Protein AF-A0A3A1U431-F1 (afdb_monomer)

Structure (mmCIF, N/CA/C/O backbone):
data_AF-A0A3A1U431-F1
#
_entry.id   AF-A0A3A1U431-F1
#
loop_
_atom_site.group_PDB
_atom_site.id
_atom_site.type_symbol
_atom_site.label_atom_id
_atom_site.label_alt_id
_atom_site.label_comp_id
_atom_site.label_asym_id
_atom_site.label_entity_id
_atom_site.label_seq_id
_atom_site.pdbx_PDB_ins_code
_atom_site.Cartn_x
_atom_site.Cartn_y
_atom_site.Cartn_z
_atom_site.occupancy
_atom_site.B_iso_or_equiv
_atom_site.auth_seq_id
_atom_site.auth_comp_id
_atom_site.auth_asym_id
_atom_site.auth_atom_id
_atom_site.pdbx_PDB_model_num
ATOM 1 N N . MET A 1 1 ? 70.557 13.164 7.284 1.00 29.64 1 MET A N 1
ATOM 2 C CA . MET A 1 1 ? 71.432 12.174 6.616 1.00 29.64 1 MET A CA 1
ATOM 3 C C . MET A 1 1 ? 71.607 10.978 7.537 1.00 29.64 1 MET A C 1
ATOM 5 O O . MET A 1 1 ? 71.723 11.238 8.731 1.00 29.64 1 MET A O 1
ATOM 9 N N . PRO A 1 2 ? 71.668 9.732 7.027 1.00 33.53 2 PRO A N 1
ATOM 10 C CA . PRO A 1 2 ? 71.484 9.276 5.632 1.00 33.53 2 PRO A CA 1
ATOM 11 C C . PRO A 1 2 ? 70.080 8.631 5.420 1.00 33.53 2 PRO A C 1
ATOM 13 O O . PRO A 1 2 ? 69.446 8.293 6.410 1.00 33.53 2 PRO A O 1
ATOM 16 N N . VAL A 1 3 ? 69.406 8.542 4.256 1.00 23.66 3 VAL A N 1
ATOM 17 C CA . VAL A 1 3 ? 69.706 8.514 2.794 1.00 23.66 3 VAL A CA 1
ATOM 18 C C . VAL A 1 3 ? 69.944 7.093 2.218 1.00 23.66 3 VAL A C 1
ATOM 20 O O . VAL A 1 3 ? 71.036 6.572 2.388 1.00 23.66 3 VAL A O 1
ATOM 23 N N . PHE A 1 4 ? 68.909 6.596 1.492 1.00 25.56 4 PHE A N 1
ATOM 24 C CA . PHE A 1 4 ? 68.820 5.663 0.322 1.00 25.56 4 PHE A CA 1
ATOM 25 C C . PHE A 1 4 ? 69.300 4.188 0.473 1.00 25.56 4 PHE A C 1
ATOM 27 O O . PHE A 1 4 ? 70.109 3.900 1.337 1.00 25.56 4 PHE A O 1
ATOM 34 N N . GLU A 1 5 ? 68.765 3.165 -0.226 1.00 24.27 5 GLU A N 1
ATOM 35 C CA . GLU A 1 5 ? 68.561 3.011 -1.686 1.00 24.27 5 GLU A CA 1
ATOM 36 C C . GLU A 1 5 ? 67.411 2.067 -2.123 1.00 24.27 5 GLU A C 1
ATOM 38 O O . GLU A 1 5 ? 67.052 1.103 -1.449 1.00 24.27 5 GLU A O 1
ATOM 43 N N . HIS A 1 6 ? 66.891 2.341 -3.329 1.00 27.41 6 HIS A N 1
ATOM 44 C CA . HIS A 1 6 ? 66.041 1.475 -4.153 1.00 27.41 6 HIS A CA 1
ATOM 45 C C . HIS A 1 6 ? 66.881 0.464 -4.957 1.00 27.41 6 HIS A C 1
ATOM 47 O O . HIS A 1 6 ? 67.853 0.855 -5.597 1.00 27.41 6 HIS A O 1
ATOM 53 N N . GLY A 1 7 ? 66.434 -0.797 -5.027 1.00 25.92 7 GLY A N 1
ATOM 54 C CA . GLY A 1 7 ? 66.888 -1.791 -6.013 1.00 25.92 7 GLY A CA 1
ATOM 55 C C . GLY A 1 7 ? 65.819 -2.062 -7.093 1.00 25.92 7 GLY A C 1
ATOM 56 O O . GLY A 1 7 ? 64.627 -1.976 -6.782 1.00 25.92 7 GLY A O 1
ATOM 57 N N . PRO A 1 8 ? 66.198 -2.367 -8.351 1.00 27.39 8 PRO A N 1
ATOM 58 C CA . PRO A 1 8 ? 65.275 -2.519 -9.483 1.00 27.39 8 PRO A CA 1
ATOM 59 C C . PRO A 1 8 ? 64.658 -3.933 -9.564 1.00 27.39 8 PRO A C 1
ATOM 61 O O . PRO A 1 8 ? 65.253 -4.882 -9.050 1.00 27.39 8 PRO A O 1
ATOM 64 N N . PRO A 1 9 ? 63.505 -4.126 -10.242 1.00 29.97 9 PRO A N 1
ATOM 65 C CA . PRO A 1 9 ? 62.962 -5.457 -10.484 1.00 29.97 9 PRO A CA 1
ATOM 66 C C . PRO A 1 9 ? 63.670 -6.122 -11.672 1.00 29.97 9 PRO A C 1
ATOM 68 O O . PRO A 1 9 ? 63.750 -5.567 -12.769 1.00 29.97 9 PRO A O 1
ATOM 71 N N . THR A 1 10 ? 64.175 -7.331 -11.444 1.00 27.20 10 THR A N 1
ATOM 72 C CA . THR A 1 10 ? 64.734 -8.214 -12.467 1.00 27.20 10 THR A CA 1
ATOM 73 C C . THR A 1 10 ? 63.636 -8.815 -13.347 1.00 27.20 10 THR A C 1
ATOM 75 O O . THR A 1 10 ? 62.552 -9.184 -12.897 1.00 27.20 10 THR A O 1
ATOM 78 N N . SER A 1 11 ? 63.947 -8.900 -14.636 1.00 26.53 11 SER A N 1
ATOM 79 C CA . SER A 1 11 ? 63.140 -9.453 -15.721 1.00 26.53 11 SER A CA 1
ATOM 80 C C . SER A 1 11 ? 63.533 -10.897 -16.074 1.00 26.53 11 SER A C 1
ATOM 82 O O . SER A 1 11 ? 64.719 -11.220 -16.046 1.00 26.53 11 SER A O 1
ATOM 84 N N . HIS A 1 12 ? 62.535 -11.650 -16.572 1.00 24.58 12 HIS A N 1
ATOM 85 C CA . HIS A 1 12 ? 62.572 -12.889 -17.391 1.00 24.58 12 HIS A CA 1
ATOM 86 C C . HIS A 1 12 ? 62.709 -14.257 -16.685 1.00 24.58 12 HIS A C 1
ATOM 88 O O . HIS A 1 12 ? 63.263 -14.314 -15.593 1.00 24.58 12 HIS A O 1
ATOM 94 N N . PRO A 1 13 ? 62.343 -15.392 -17.341 1.00 30.94 13 PRO A N 1
ATOM 95 C CA . PRO A 1 13 ? 61.434 -15.629 -18.484 1.00 30.94 13 PRO A CA 1
ATOM 96 C C . PRO A 1 13 ? 60.398 -16.759 -18.226 1.00 30.94 13 PRO A C 1
ATOM 98 O O . PRO A 1 13 ? 60.440 -17.458 -17.219 1.00 30.94 13 PRO A O 1
ATOM 101 N N . GLY A 1 14 ? 59.447 -16.924 -19.154 1.00 26.75 14 GLY A N 1
ATOM 102 C CA . GLY A 1 14 ? 58.406 -17.955 -19.106 1.00 26.75 14 GLY A CA 1
ATOM 103 C C . GLY A 1 14 ? 58.818 -19.350 -19.593 1.00 26.75 14 GLY A C 1
ATOM 104 O O . GLY A 1 14 ? 59.955 -19.563 -19.999 1.00 26.75 14 GLY A O 1
ATOM 105 N N . LEU A 1 15 ? 57.827 -20.250 -19.530 1.00 25.08 15 LEU A N 1
ATOM 106 C CA . LEU A 1 15 ? 57.568 -21.531 -20.226 1.00 25.08 15 LEU A CA 1
ATOM 107 C C . LEU A 1 15 ? 56.659 -22.312 -19.251 1.00 25.08 15 LEU A C 1
ATOM 109 O O . LEU A 1 15 ? 57.042 -22.565 -18.119 1.00 25.08 15 LEU A O 1
ATOM 113 N N . GLY A 1 16 ? 55.375 -22.527 -19.521 1.00 28.48 16 GLY A N 1
ATOM 114 C CA . GLY A 1 16 ? 54.866 -23.334 -20.621 1.00 28.48 16 GLY A CA 1
ATOM 115 C C . GLY A 1 16 ? 54.449 -24.687 -20.046 1.00 28.48 16 GLY A C 1
ATOM 116 O O . GLY A 1 16 ? 55.295 -25.563 -19.925 1.00 28.48 16 GLY A O 1
ATOM 117 N N . GLN A 1 17 ? 53.177 -24.845 -19.670 1.00 25.27 17 GLN A N 1
ATOM 118 C CA . GLN A 1 17 ? 52.539 -26.158 -19.545 1.00 25.27 17 GLN A CA 1
ATOM 119 C C . GLN A 1 17 ? 51.068 -26.065 -19.952 1.00 25.27 17 GLN A C 1
ATOM 121 O O . GLN A 1 17 ? 50.280 -25.328 -19.358 1.00 25.27 17 GLN A O 1
ATOM 126 N N . ASP A 1 18 ? 50.754 -26.822 -20.998 1.00 25.27 18 ASP A N 1
ATOM 127 C CA . ASP A 1 18 ? 49.416 -27.194 -21.427 1.00 25.27 18 ASP A CA 1
ATOM 128 C C . ASP A 1 18 ? 48.675 -27.920 -20.299 1.00 25.27 18 ASP A C 1
ATOM 130 O O . ASP A 1 18 ? 49.195 -28.874 -19.721 1.00 25.27 18 ASP A O 1
ATOM 134 N N . PHE A 1 19 ? 47.422 -27.539 -20.049 1.00 21.92 19 PHE A N 1
ATOM 135 C CA . PHE A 1 19 ? 46.464 -28.413 -19.378 1.00 21.92 19 PHE A CA 1
ATOM 136 C C . PHE A 1 19 ? 45.319 -28.729 -20.336 1.00 21.92 19 PHE A C 1
ATOM 138 O O . PHE A 1 19 ? 44.479 -27.887 -20.648 1.00 21.92 19 PHE A O 1
ATOM 145 N N . SER A 1 20 ? 45.293 -29.980 -20.799 1.00 21.53 20 SER A N 1
ATOM 146 C CA . SER A 1 20 ? 44.127 -30.593 -21.423 1.00 21.53 20 SER A CA 1
ATOM 147 C C . SER A 1 20 ? 43.137 -31.016 -20.337 1.00 21.53 20 SER A C 1
ATOM 149 O O . SER A 1 20 ? 43.512 -31.775 -19.443 1.00 21.53 20 SER A O 1
ATOM 151 N N . ILE A 1 21 ? 41.869 -30.618 -20.443 1.00 22.11 21 ILE A N 1
ATOM 152 C CA . ILE A 1 21 ? 40.778 -31.264 -19.703 1.00 22.11 21 ILE A CA 1
ATOM 153 C C . ILE A 1 21 ? 39.964 -32.087 -20.704 1.00 22.11 21 ILE A C 1
ATOM 155 O O . ILE A 1 21 ? 39.275 -31.547 -21.570 1.00 22.11 21 ILE A O 1
ATOM 159 N N . GLN A 1 22 ? 40.089 -33.412 -20.598 1.00 20.52 22 GLN A N 1
ATOM 160 C CA . GLN A 1 22 ? 39.237 -34.382 -21.281 1.00 20.52 22 GLN A CA 1
ATOM 161 C C . GLN A 1 22 ? 37.832 -34.366 -20.662 1.00 20.52 22 GLN A C 1
ATOM 163 O O . GLN A 1 22 ? 37.679 -34.584 -19.463 1.00 20.52 22 GLN A O 1
ATOM 168 N N . TRP A 1 23 ? 36.803 -34.182 -21.489 1.00 21.02 23 TRP A N 1
ATOM 169 C CA . TRP A 1 23 ? 35.416 -34.474 -21.125 1.00 21.02 23 TRP A CA 1
ATOM 170 C C . TRP A 1 23 ? 35.070 -35.905 -21.546 1.00 21.02 23 TRP A C 1
ATOM 172 O O . TRP A 1 23 ? 34.957 -36.195 -22.737 1.00 21.02 23 TRP A O 1
ATOM 182 N N . ASN A 1 24 ? 34.869 -36.795 -20.572 1.00 23.48 24 ASN A N 1
ATOM 183 C CA . ASN A 1 24 ? 34.249 -38.097 -20.806 1.00 23.48 24 ASN A CA 1
ATOM 184 C C . ASN A 1 24 ? 32.727 -37.930 -20.814 1.00 23.48 24 ASN A C 1
ATOM 186 O O . ASN A 1 24 ? 32.083 -37.897 -19.769 1.00 23.48 24 ASN A O 1
ATOM 190 N N . GLY A 1 25 ? 32.149 -37.830 -22.009 1.00 21.94 25 GLY A N 1
ATOM 191 C CA . GLY A 1 25 ? 30.725 -38.062 -22.210 1.00 21.94 25 GLY A CA 1
ATOM 192 C C . GLY A 1 25 ? 30.446 -39.559 -22.315 1.00 21.94 25 GLY A C 1
ATOM 193 O O . GLY A 1 25 ? 31.017 -40.222 -23.178 1.00 21.94 25 GLY A O 1
ATOM 194 N N . VAL A 1 26 ? 29.534 -40.085 -21.493 1.00 25.44 26 VAL A N 1
ATOM 195 C CA . VAL A 1 26 ? 28.809 -41.324 -21.806 1.00 25.44 26 VAL A CA 1
ATOM 196 C C . VAL A 1 26 ? 27.347 -41.173 -21.406 1.00 25.44 26 VAL A C 1
ATOM 198 O O . VAL A 1 26 ? 26.991 -41.135 -20.234 1.00 25.44 26 VAL A O 1
ATOM 201 N N . SER A 1 27 ? 26.506 -41.131 -22.432 1.00 27.36 27 SER A N 1
ATOM 202 C CA . SER A 1 27 ? 25.079 -41.407 -22.405 1.00 27.36 27 SER A CA 1
ATOM 203 C C . SER A 1 27 ? 24.823 -42.918 -22.517 1.00 27.36 27 SER A C 1
ATOM 205 O O . SER A 1 27 ? 25.427 -43.602 -23.343 1.00 27.36 27 SER A O 1
ATOM 207 N N . LYS A 1 28 ? 23.876 -43.437 -21.730 1.00 24.47 28 LYS A N 1
ATOM 208 C CA . LYS A 1 28 ? 23.066 -44.640 -22.014 1.00 24.47 28 LYS A CA 1
ATOM 209 C C . LYS A 1 28 ? 21.673 -44.331 -21.441 1.00 24.47 28 LYS A C 1
ATOM 211 O O . LYS A 1 28 ? 21.590 -43.930 -20.293 1.00 24.47 28 LYS A O 1
ATOM 216 N N . CYS A 1 29 ? 20.592 -44.331 -22.221 1.00 23.52 29 CYS A N 1
ATOM 217 C CA . CYS A 1 29 ? 20.011 -45.525 -22.833 1.00 23.52 29 CYS A CA 1
ATOM 218 C C . CYS A 1 29 ? 19.616 -45.372 -24.319 1.00 23.52 29 CYS A C 1
ATOM 220 O O . CYS A 1 29 ? 18.844 -44.498 -24.690 1.00 23.52 29 CYS A O 1
ATOM 222 N N . GLY A 1 30 ? 20.146 -46.299 -25.128 1.00 22.73 30 GLY A N 1
ATOM 223 C CA . GLY A 1 30 ? 19.485 -47.071 -26.194 1.00 22.73 30 GLY A CA 1
ATOM 224 C C . GLY A 1 30 ? 18.518 -46.407 -27.182 1.00 22.73 30 GLY A C 1
ATOM 225 O O . GLY A 1 30 ? 17.328 -46.316 -26.915 1.00 22.73 30 GLY A O 1
ATOM 226 N N . GLY A 1 31 ? 19.005 -46.152 -28.401 1.00 23.25 31 GLY A N 1
ATOM 227 C CA . GLY A 1 31 ? 18.187 -45.952 -29.603 1.00 23.25 31 GLY A CA 1
ATOM 228 C C . GLY A 1 31 ? 19.050 -45.591 -30.816 1.00 23.25 31 GLY A C 1
ATOM 229 O O . GLY A 1 31 ? 19.412 -44.434 -31.000 1.00 23.25 31 GLY A O 1
ATOM 230 N N . ASN A 1 32 ? 19.437 -46.582 -31.626 1.00 29.03 32 ASN A N 1
ATOM 231 C CA . ASN A 1 32 ? 20.303 -46.398 -32.797 1.00 29.03 32 ASN A CA 1
ATOM 232 C C . ASN A 1 32 ? 19.595 -45.622 -33.925 1.00 29.03 32 ASN A C 1
ATOM 234 O O . ASN A 1 32 ? 18.777 -46.184 -34.647 1.00 29.03 32 ASN A O 1
ATOM 238 N N . GLY A 1 33 ? 20.004 -44.370 -34.143 1.00 22.58 33 GLY A N 1
ATOM 239 C CA . GLY A 1 33 ? 19.733 -43.599 -35.358 1.00 22.58 33 GLY A CA 1
ATOM 240 C C . GLY A 1 33 ? 20.854 -42.586 -35.602 1.00 22.58 33 GLY A C 1
ATOM 241 O O . GLY A 1 33 ? 20.986 -41.611 -34.871 1.00 22.58 33 GLY A O 1
ATOM 242 N N . ARG A 1 34 ? 21.715 -42.824 -36.602 1.00 24.41 34 ARG A N 1
ATOM 243 C CA . ARG A 1 34 ? 22.808 -41.904 -36.971 1.00 24.41 34 ARG A CA 1
ATOM 244 C C . ARG A 1 34 ? 22.244 -40.655 -37.657 1.00 24.41 34 ARG A C 1
ATOM 246 O O . ARG A 1 34 ? 21.783 -40.753 -38.789 1.00 24.41 34 ARG A O 1
ATOM 253 N N . VAL A 1 35 ? 22.414 -39.485 -37.043 1.00 22.27 35 VAL A N 1
ATOM 254 C CA . VAL A 1 35 ? 22.328 -38.179 -37.720 1.00 22.27 35 VAL A CA 1
ATOM 255 C C . VAL A 1 35 ? 23.710 -37.523 -37.665 1.00 22.27 35 VAL A C 1
ATOM 257 O O . VAL A 1 35 ? 24.232 -37.236 -36.591 1.00 22.27 35 VAL A O 1
ATOM 260 N N . ARG A 1 36 ? 24.344 -37.322 -38.829 1.00 24.08 36 ARG A N 1
ATOM 261 C CA . ARG A 1 36 ? 25.552 -36.487 -38.959 1.00 24.08 36 ARG A CA 1
ATOM 262 C C . ARG A 1 36 ? 25.118 -35.021 -38.971 1.00 24.08 36 ARG A C 1
ATOM 264 O O . ARG A 1 36 ? 24.542 -34.581 -39.960 1.00 24.08 36 ARG A O 1
ATOM 271 N N . LEU A 1 37 ? 25.444 -34.270 -37.923 1.00 23.16 37 LEU A N 1
ATOM 272 C CA . LEU A 1 37 ? 25.351 -32.808 -37.923 1.00 23.16 37 LEU A CA 1
ATOM 273 C C . LEU A 1 37 ? 26.680 -32.211 -38.406 1.00 23.16 37 LEU A C 1
ATOM 275 O O . LEU A 1 37 ? 27.755 -32.608 -37.951 1.00 23.16 37 LEU A O 1
ATOM 279 N N . LYS A 1 38 ? 26.606 -31.296 -39.380 1.00 23.58 38 LYS A N 1
ATOM 280 C CA . LYS A 1 38 ? 27.756 -30.526 -39.868 1.00 23.58 38 LYS A CA 1
ATOM 281 C C . LYS A 1 38 ? 28.167 -29.497 -38.815 1.00 23.58 38 LYS A C 1
ATOM 283 O O . LYS A 1 38 ? 27.332 -28.876 -38.172 1.00 23.58 38 LYS A O 1
ATOM 288 N N . ARG A 1 39 ? 29.479 -29.336 -38.673 1.00 25.20 39 ARG A N 1
ATOM 289 C CA . ARG A 1 39 ? 30.161 -28.410 -37.768 1.00 25.20 39 ARG A CA 1
ATOM 290 C C . ARG A 1 39 ? 30.119 -26.992 -38.349 1.00 25.20 39 ARG A C 1
ATOM 292 O O . ARG A 1 39 ? 31.107 -26.538 -38.910 1.00 25.20 39 ARG A O 1
ATOM 299 N N . THR A 1 40 ? 28.982 -26.326 -38.243 1.00 33.12 40 THR A N 1
ATOM 300 C CA . THR A 1 40 ? 28.825 -24.886 -38.493 1.00 33.12 40 THR A CA 1
ATOM 301 C C . THR A 1 40 ? 27.652 -24.413 -37.642 1.00 33.12 40 THR A C 1
ATOM 303 O O . THR A 1 40 ? 26.663 -25.131 -37.566 1.00 33.12 40 THR A O 1
ATOM 306 N N . ASP A 1 41 ? 27.814 -23.256 -36.996 1.00 28.28 41 ASP A N 1
ATOM 307 C CA . ASP A 1 41 ? 26.782 -22.442 -36.316 1.00 28.28 41 ASP A CA 1
ATOM 308 C C . ASP A 1 41 ? 26.850 -22.299 -34.789 1.00 28.28 41 ASP A C 1
ATOM 310 O O . ASP A 1 41 ? 25.918 -21.778 -34.193 1.00 28.28 41 ASP A O 1
ATOM 314 N N . LEU A 1 42 ? 27.979 -22.604 -34.142 1.00 28.42 42 LEU A N 1
ATOM 315 C CA . LEU A 1 42 ? 28.287 -22.049 -32.814 1.00 28.42 42 LEU A CA 1
ATOM 316 C C . LEU A 1 42 ? 29.787 -21.736 -32.705 1.00 28.42 42 LEU A C 1
ATOM 318 O O . LEU A 1 42 ? 30.619 -22.569 -33.061 1.00 28.42 42 LEU A O 1
ATOM 322 N N . LEU A 1 43 ? 30.086 -20.539 -32.183 1.00 32.06 43 LEU A N 1
ATOM 323 C CA . LEU A 1 43 ? 31.390 -19.870 -31.999 1.00 32.06 43 LEU A CA 1
ATOM 324 C C . LEU A 1 43 ? 31.942 -19.094 -33.209 1.00 32.06 43 LEU A C 1
ATOM 326 O O . LEU A 1 43 ? 32.781 -19.572 -33.971 1.00 32.06 43 LEU A O 1
ATOM 330 N N . ARG A 1 44 ? 31.578 -17.807 -33.275 1.00 29.75 44 ARG A N 1
ATOM 331 C CA . ARG A 1 44 ? 32.466 -16.736 -33.756 1.00 29.75 44 ARG A CA 1
ATOM 332 C C . ARG A 1 44 ? 32.410 -15.549 -32.794 1.00 29.75 44 ARG A C 1
ATOM 334 O O . ARG A 1 44 ? 31.745 -14.557 -33.050 1.00 29.75 44 ARG A O 1
ATOM 341 N N . ILE A 1 45 ? 33.149 -15.651 -31.694 1.00 24.09 45 ILE A N 1
ATOM 342 C CA . ILE A 1 45 ? 33.740 -14.472 -31.058 1.00 24.09 45 ILE A CA 1
ATOM 343 C C . ILE A 1 45 ? 35.187 -14.454 -31.566 1.00 24.09 45 ILE A C 1
ATOM 345 O O . ILE A 1 45 ? 35.988 -15.264 -31.100 1.00 24.09 45 ILE A O 1
ATOM 349 N N . PRO A 1 46 ? 35.555 -13.627 -32.561 1.00 26.95 46 PRO A N 1
ATOM 350 C CA . PRO A 1 46 ? 36.963 -13.335 -32.781 1.00 26.95 46 PRO A CA 1
ATOM 351 C C . PRO A 1 46 ? 37.467 -12.611 -31.533 1.00 26.95 46 PRO A C 1
ATOM 353 O O . PRO A 1 46 ? 36.769 -11.738 -31.014 1.00 26.95 46 PRO A O 1
ATOM 356 N N . ALA A 1 47 ? 38.662 -12.954 -31.054 1.00 26.59 47 ALA A N 1
ATOM 357 C CA . ALA A 1 47 ? 39.350 -12.159 -30.046 1.00 26.59 47 ALA A CA 1
ATOM 358 C C . ALA A 1 47 ? 39.432 -10.704 -30.544 1.00 26.59 47 ALA A C 1
ATOM 360 O O . ALA A 1 47 ? 40.165 -10.401 -31.484 1.00 26.59 47 ALA A O 1
ATOM 361 N N . ALA A 1 48 ? 38.609 -9.825 -29.974 1.00 29.31 48 ALA A N 1
ATOM 362 C CA . ALA A 1 48 ? 38.660 -8.399 -30.240 1.00 29.31 48 ALA A CA 1
ATOM 363 C C . ALA A 1 48 ? 39.788 -7.792 -29.401 1.00 29.31 48 ALA A C 1
ATOM 365 O O . ALA A 1 48 ? 39.954 -8.152 -28.233 1.00 29.31 48 ALA A O 1
ATOM 366 N N . SER A 1 49 ? 40.546 -6.864 -29.990 1.00 29.84 49 SER A N 1
ATOM 367 C CA . SER A 1 49 ? 41.456 -5.987 -29.249 1.00 29.84 49 SER A CA 1
ATOM 368 C C . SER A 1 49 ? 40.729 -5.346 -28.059 1.00 29.84 49 SER A C 1
ATOM 370 O O . SER A 1 49 ? 39.535 -5.054 -28.180 1.00 29.84 49 SER A O 1
ATOM 372 N N . PRO A 1 50 ? 41.406 -5.112 -26.922 1.00 35.72 50 PRO A N 1
ATOM 373 C CA . PRO A 1 50 ? 40.768 -4.505 -25.762 1.00 35.72 50 PRO A CA 1
ATOM 374 C C . PRO A 1 50 ? 40.314 -3.085 -26.124 1.00 35.72 50 PRO A C 1
ATOM 376 O O . PRO A 1 50 ? 41.142 -2.193 -26.293 1.00 35.72 50 PRO A O 1
ATOM 379 N N . ALA A 1 51 ? 39.002 -2.888 -26.281 1.00 45.22 51 ALA A N 1
ATOM 380 C CA . ALA A 1 51 ? 38.411 -1.557 -26.345 1.00 45.22 51 ALA A CA 1
ATOM 381 C C . ALA A 1 51 ? 38.645 -0.859 -24.999 1.00 45.22 51 ALA A C 1
ATOM 383 O O . ALA A 1 51 ? 38.591 -1.496 -23.942 1.00 45.22 51 ALA A O 1
ATOM 384 N N . SER A 1 52 ? 38.953 0.434 -25.037 1.00 55.94 52 SER A N 1
ATOM 385 C CA . SER A 1 52 ? 39.262 1.190 -23.825 1.00 55.94 52 SER A CA 1
ATOM 386 C C . SER A 1 52 ? 37.972 1.644 -23.130 1.00 55.94 52 SER A C 1
ATOM 388 O O . SER A 1 52 ? 37.053 2.130 -23.778 1.00 55.94 52 SER A O 1
ATOM 390 N N . VAL A 1 53 ? 37.880 1.464 -21.808 1.00 52.12 53 VAL A N 1
ATOM 391 C CA . VAL A 1 53 ? 36.688 1.811 -21.009 1.00 52.12 53 VAL A CA 1
ATOM 392 C C . VAL A 1 53 ? 37.021 2.988 -20.089 1.00 52.12 53 VAL A C 1
ATOM 394 O O . VAL A 1 53 ? 38.116 3.036 -19.521 1.00 52.12 53 VAL A O 1
ATOM 397 N N . ARG A 1 54 ? 36.097 3.944 -19.935 1.00 55.12 54 ARG A N 1
ATOM 398 C CA . ARG A 1 54 ? 36.212 5.076 -18.997 1.00 55.12 54 ARG A CA 1
ATOM 399 C C . ARG A 1 54 ? 35.175 4.973 -17.879 1.00 55.12 54 ARG A C 1
ATOM 401 O O . ARG A 1 54 ? 34.090 4.447 -18.091 1.00 55.12 54 ARG A O 1
ATOM 408 N N . HIS A 1 55 ? 35.530 5.495 -16.705 1.00 57.84 55 HIS A N 1
ATOM 409 C CA . HIS A 1 55 ? 34.643 5.625 -15.547 1.00 57.84 55 HIS A CA 1
ATOM 410 C C . HIS A 1 55 ? 33.933 6.983 -15.593 1.00 57.84 55 HIS A C 1
ATOM 412 O O . HIS A 1 55 ? 34.597 8.001 -15.811 1.00 57.84 55 HIS A O 1
ATOM 418 N N . GLU A 1 56 ? 32.628 7.023 -15.328 1.00 48.88 56 GLU A N 1
ATOM 419 C CA . GLU A 1 56 ? 31.886 8.284 -15.204 1.00 48.88 56 GLU A CA 1
ATOM 420 C C . GLU A 1 56 ? 31.843 8.767 -13.746 1.00 48.88 56 GLU A C 1
ATOM 422 O O . GLU A 1 56 ? 31.630 7.997 -12.806 1.00 48.88 56 GLU A O 1
ATOM 427 N N . SER A 1 57 ? 32.130 10.049 -13.512 1.00 39.97 57 SER A N 1
ATOM 428 C CA . SER A 1 57 ? 32.093 10.641 -12.172 1.00 39.97 57 SER A CA 1
ATOM 429 C C . SER A 1 57 ? 30.642 10.899 -11.755 1.00 39.97 57 SER A C 1
ATOM 431 O O . SER A 1 57 ? 30.028 11.846 -12.232 1.00 39.97 57 SER A O 1
ATOM 433 N N . GLY A 1 58 ? 30.127 10.055 -10.857 1.00 40.47 58 GLY A N 1
ATOM 434 C CA . GLY A 1 58 ? 28.760 10.113 -10.316 1.00 40.47 58 GLY A CA 1
ATOM 435 C C . GLY A 1 58 ? 28.392 8.896 -9.453 1.00 40.47 58 GLY A C 1
ATOM 436 O O . GLY A 1 58 ? 27.551 8.990 -8.564 1.00 40.47 58 GLY A O 1
ATOM 437 N N . ALA A 1 59 ? 29.082 7.764 -9.631 1.00 35.44 59 ALA A N 1
ATOM 438 C CA . ALA A 1 59 ? 28.897 6.578 -8.799 1.00 35.44 59 ALA A CA 1
ATOM 439 C C . ALA A 1 59 ? 29.537 6.739 -7.404 1.00 35.44 59 ALA A C 1
ATOM 441 O O . ALA A 1 59 ? 30.704 7.124 -7.281 1.00 35.44 59 ALA A O 1
ATOM 442 N N . SER A 1 60 ? 28.795 6.402 -6.340 1.00 28.00 60 SER A N 1
ATOM 443 C CA . SER A 1 60 ? 29.316 6.404 -4.966 1.00 28.00 60 SER A CA 1
ATOM 444 C C . SER A 1 60 ? 30.556 5.509 -4.868 1.00 28.00 60 SER A C 1
ATOM 446 O O . SER A 1 60 ? 30.499 4.316 -5.182 1.00 28.00 60 SER A O 1
ATOM 448 N N . SER A 1 61 ? 31.672 6.072 -4.417 1.00 25.03 61 SER A N 1
ATOM 449 C CA . SER A 1 61 ? 32.952 5.383 -4.325 1.00 25.03 61 SER A CA 1
ATOM 450 C C . SER A 1 61 ? 32.911 4.234 -3.308 1.00 25.03 61 SER A C 1
ATOM 452 O O . SER A 1 61 ? 32.745 4.426 -2.105 1.00 25.03 61 SER A O 1
ATOM 454 N N . LYS A 1 62 ? 33.139 3.005 -3.778 1.00 25.69 62 LYS A N 1
ATOM 455 C CA . LYS A 1 62 ? 33.698 1.929 -2.950 1.00 25.69 62 LYS A CA 1
ATOM 456 C C . LYS A 1 62 ? 35.023 1.499 -3.561 1.00 25.69 62 LYS A C 1
ATOM 458 O O . LYS A 1 62 ? 35.062 0.994 -4.677 1.00 25.69 62 LYS A O 1
ATOM 463 N N . GLN A 1 63 ? 36.110 1.731 -2.829 1.00 24.30 63 GLN A N 1
ATOM 464 C CA . GLN A 1 63 ? 37.452 1.258 -3.167 1.00 24.30 63 GLN A CA 1
ATOM 465 C C . GLN A 1 63 ? 37.476 -0.276 -3.230 1.00 24.30 63 GLN A C 1
ATOM 467 O O . GLN A 1 63 ? 37.154 -0.939 -2.248 1.00 24.30 63 GLN A O 1
ATOM 472 N N . TRP A 1 64 ? 37.925 -0.831 -4.357 1.00 25.09 64 TRP A N 1
ATOM 473 C CA . TRP A 1 64 ? 38.310 -2.238 -4.482 1.00 25.09 64 TRP A CA 1
ATOM 474 C C . TRP A 1 64 ? 39.792 -2.321 -4.865 1.00 25.09 64 TRP A C 1
ATOM 476 O O . TRP A 1 64 ? 40.260 -1.608 -5.753 1.00 25.09 64 TRP A O 1
ATOM 486 N N . SER A 1 65 ? 40.553 -3.164 -4.165 1.00 24.61 65 SER A N 1
ATOM 487 C CA . SER A 1 65 ? 41.991 -3.346 -4.381 1.00 24.61 65 SER A CA 1
ATOM 488 C C . SER A 1 65 ? 42.279 -4.202 -5.627 1.00 24.61 65 SER A C 1
ATOM 490 O O . SER A 1 65 ? 41.521 -5.103 -5.991 1.00 24.61 65 SER A O 1
ATOM 492 N N . ARG A 1 66 ? 43.410 -3.921 -6.293 1.00 27.91 66 ARG A N 1
ATOM 493 C CA . ARG A 1 66 ? 43.821 -4.422 -7.626 1.00 27.91 66 ARG A CA 1
ATOM 494 C C . ARG A 1 66 ? 43.963 -5.954 -7.781 1.00 27.91 66 ARG A C 1
ATOM 496 O O . ARG A 1 66 ? 44.270 -6.411 -8.876 1.00 27.91 66 ARG A O 1
ATOM 503 N N . GLY A 1 67 ? 43.728 -6.755 -6.739 1.00 26.17 67 GLY A N 1
ATOM 504 C CA . GLY A 1 67 ? 43.862 -8.221 -6.769 1.00 26.17 67 GLY A CA 1
ATOM 505 C C . GLY A 1 67 ? 42.628 -9.002 -7.251 1.00 26.17 67 GLY A C 1
ATOM 506 O O . GLY A 1 67 ? 42.752 -10.184 -7.550 1.00 26.17 67 GLY A O 1
ATOM 507 N N . SER A 1 68 ? 41.450 -8.373 -7.354 1.00 30.02 68 SER A N 1
ATOM 508 C CA . SER A 1 68 ? 40.174 -9.073 -7.630 1.00 30.02 68 SER A CA 1
ATOM 509 C C . SER A 1 68 ? 39.826 -9.218 -9.126 1.00 30.02 68 SER A C 1
ATOM 511 O O . SER A 1 68 ? 38.977 -10.021 -9.511 1.00 30.02 68 SER A O 1
ATOM 513 N N . LEU A 1 69 ? 40.497 -8.471 -10.013 1.00 28.83 69 LEU A N 1
ATOM 514 C CA . LEU A 1 69 ? 40.069 -8.344 -11.415 1.00 28.83 69 LEU A CA 1
ATOM 515 C C . LEU A 1 69 ? 40.286 -9.602 -12.275 1.00 28.83 69 LEU A C 1
ATOM 517 O O . LEU A 1 69 ? 39.667 -9.728 -13.327 1.00 28.83 69 LEU A O 1
ATOM 521 N N . ARG A 1 70 ? 41.158 -10.530 -11.858 1.00 25.25 70 ARG A N 1
ATOM 522 C CA . ARG A 1 70 ? 41.502 -11.713 -12.667 1.00 25.25 70 ARG A CA 1
ATOM 523 C C . ARG A 1 70 ? 40.638 -12.942 -12.379 1.00 25.25 70 ARG A C 1
ATOM 525 O O . ARG A 1 70 ? 40.516 -13.781 -13.256 1.00 25.25 70 ARG A O 1
ATOM 532 N N . SER A 1 71 ? 40.011 -13.042 -11.203 1.00 28.28 71 SER A N 1
ATOM 533 C CA . SER A 1 71 ? 39.185 -14.206 -10.837 1.00 28.28 71 SER A CA 1
ATOM 534 C C . SER A 1 71 ? 37.699 -14.050 -11.183 1.00 28.28 71 SER A C 1
ATOM 536 O O . SER A 1 71 ? 36.989 -15.046 -11.277 1.00 28.28 71 SER A O 1
ATOM 538 N N . HIS A 1 72 ? 37.217 -12.822 -11.408 1.00 29.34 72 HIS A N 1
ATOM 539 C CA . HIS A 1 72 ? 35.798 -12.551 -11.678 1.00 29.34 72 HIS A CA 1
ATOM 540 C C . HIS A 1 72 ? 35.380 -12.670 -13.152 1.00 29.34 72 HIS A C 1
ATOM 542 O O . HIS A 1 72 ? 34.188 -12.798 -13.431 1.00 29.34 72 HIS A O 1
ATOM 548 N N . LEU A 1 73 ? 36.331 -12.641 -14.092 1.00 28.58 73 LEU A N 1
ATOM 549 C CA . LEU A 1 73 ? 36.040 -12.759 -15.526 1.00 28.58 73 LEU A CA 1
ATOM 550 C C . LEU A 1 73 ? 35.912 -14.222 -15.989 1.00 28.58 73 LEU A C 1
ATOM 552 O O . LEU A 1 73 ? 35.092 -14.496 -16.860 1.00 28.58 73 LEU A O 1
ATOM 556 N N . ASP A 1 74 ? 36.608 -15.169 -15.349 1.00 28.89 74 ASP A N 1
ATOM 557 C CA . ASP A 1 74 ? 36.540 -16.595 -15.719 1.00 28.89 74 ASP A CA 1
ATOM 558 C C . ASP A 1 74 ? 35.274 -17.313 -15.210 1.00 28.89 74 ASP A C 1
ATOM 560 O O . ASP A 1 74 ? 34.875 -18.331 -15.770 1.00 28.89 74 ASP A O 1
ATOM 564 N N . GLN A 1 75 ? 34.582 -16.786 -14.190 1.00 30.42 75 GLN A N 1
ATOM 565 C CA . GLN A 1 75 ? 33.380 -17.430 -13.628 1.00 30.42 75 GLN A CA 1
ATOM 566 C C . GLN A 1 75 ? 32.050 -16.975 -14.256 1.00 30.42 75 GLN A C 1
ATOM 568 O O . GLN A 1 75 ? 31.010 -17.570 -13.982 1.00 30.42 75 GLN A O 1
ATOM 573 N N . ARG A 1 76 ? 32.045 -15.955 -15.127 1.00 29.89 76 ARG A N 1
ATOM 574 C CA . ARG A 1 76 ? 30.813 -15.394 -15.729 1.00 29.89 76 ARG A CA 1
ATOM 575 C C . ARG A 1 76 ? 30.511 -15.871 -17.158 1.00 29.89 76 ARG A C 1
ATOM 577 O O . ARG A 1 76 ? 29.659 -15.296 -17.824 1.00 29.89 76 ARG A O 1
ATOM 584 N N . GLY A 1 77 ? 31.158 -16.942 -17.620 1.00 28.44 77 GLY A N 1
ATOM 585 C CA . GLY A 1 77 ? 30.916 -17.550 -18.940 1.00 28.44 77 GLY A CA 1
ATOM 586 C C . GLY A 1 77 ? 29.936 -18.733 -18.961 1.00 28.44 77 GLY A C 1
ATOM 587 O O . GLY A 1 77 ? 29.811 -19.397 -19.985 1.00 28.44 77 GLY A O 1
ATOM 588 N N . GLY A 1 78 ? 29.272 -19.043 -17.844 1.00 29.08 78 GLY A N 1
ATOM 589 C CA . GLY A 1 78 ? 28.627 -20.341 -17.629 1.00 29.08 78 GLY A CA 1
ATOM 590 C C . GLY A 1 78 ? 27.101 -20.366 -17.540 1.00 29.08 78 GLY A C 1
ATOM 591 O O . GLY A 1 78 ? 26.605 -21.222 -16.827 1.00 29.08 78 GLY A O 1
ATOM 592 N N . VAL A 1 79 ? 26.334 -19.480 -18.189 1.00 28.80 79 VAL A N 1
ATOM 593 C CA . VAL A 1 79 ? 24.856 -19.622 -18.245 1.00 28.80 79 VAL A CA 1
ATOM 594 C C . VAL A 1 79 ? 24.284 -19.095 -19.568 1.00 28.80 79 VAL A C 1
ATOM 596 O O . VAL A 1 79 ? 23.589 -18.091 -19.592 1.00 28.80 79 VAL A O 1
ATOM 599 N N . VAL A 1 80 ? 24.544 -19.775 -20.689 1.00 27.98 80 VAL A N 1
ATOM 600 C CA . VAL A 1 80 ? 23.669 -19.703 -21.879 1.00 27.98 80 VAL A CA 1
ATOM 601 C C . VAL A 1 80 ? 23.682 -21.063 -22.577 1.00 27.98 80 VAL A C 1
ATOM 603 O O . VAL A 1 80 ? 24.562 -21.360 -23.376 1.00 27.98 80 VAL A O 1
ATOM 606 N N . SER A 1 81 ? 22.712 -21.920 -22.259 1.00 25.86 81 SER A N 1
ATOM 6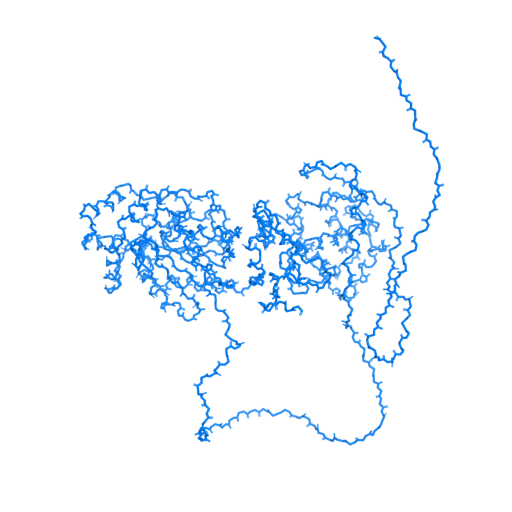07 C CA . SER A 1 81 ? 22.396 -23.109 -23.061 1.00 25.86 81 SER A CA 1
ATOM 608 C C . SER A 1 81 ? 21.055 -23.698 -22.621 1.00 25.86 81 SER A C 1
ATOM 610 O O . SER A 1 81 ? 21.011 -24.589 -21.772 1.00 25.86 81 SER A O 1
ATOM 612 N N . ARG A 1 82 ? 19.962 -23.201 -23.213 1.00 29.94 82 ARG A N 1
ATOM 613 C CA . ARG A 1 82 ? 18.759 -23.979 -23.569 1.00 29.94 82 ARG A CA 1
ATOM 614 C C . ARG A 1 82 ? 17.756 -23.075 -24.290 1.00 29.94 82 ARG A C 1
ATOM 616 O O . ARG A 1 82 ? 16.840 -22.541 -23.683 1.00 29.94 82 ARG A O 1
ATOM 623 N N . LEU A 1 83 ? 17.947 -22.910 -25.597 1.00 26.95 83 LEU A N 1
ATOM 624 C CA . LEU A 1 83 ? 16.936 -22.404 -26.529 1.00 26.95 83 LEU A CA 1
ATOM 625 C C . LEU A 1 83 ? 17.303 -22.897 -27.931 1.00 26.95 83 LEU A C 1
ATOM 627 O O . LEU A 1 83 ? 17.997 -22.235 -28.691 1.00 26.95 83 LEU A O 1
ATOM 631 N N . ALA A 1 84 ? 16.867 -24.110 -28.240 1.00 25.02 84 ALA A N 1
ATOM 632 C CA . ALA A 1 84 ? 16.777 -24.609 -29.600 1.00 25.02 84 ALA A CA 1
ATOM 633 C C . ALA A 1 84 ? 15.641 -25.628 -29.617 1.00 25.02 84 ALA A C 1
ATOM 635 O O . ALA A 1 84 ? 15.835 -26.753 -29.174 1.00 25.02 84 ALA A O 1
ATOM 636 N N . ASP A 1 85 ? 14.444 -25.206 -30.025 1.00 25.88 85 ASP A N 1
ATOM 637 C CA . ASP A 1 85 ? 13.792 -25.826 -31.178 1.00 25.88 85 ASP A CA 1
ATOM 638 C C . ASP A 1 85 ? 12.547 -25.036 -31.622 1.00 25.88 85 ASP A C 1
ATOM 640 O O . ASP A 1 85 ? 11.872 -24.401 -30.809 1.00 25.88 85 ASP A O 1
ATOM 644 N N . ARG A 1 86 ? 12.214 -25.196 -32.908 1.00 26.83 86 ARG A N 1
ATOM 645 C CA . ARG A 1 86 ? 10.984 -24.815 -33.632 1.00 26.83 86 ARG A CA 1
ATOM 646 C C . ARG A 1 86 ? 10.997 -23.506 -34.431 1.00 26.83 86 ARG A C 1
ATOM 648 O O . ARG A 1 86 ? 10.311 -22.538 -34.107 1.00 26.83 86 ARG A O 1
ATOM 655 N N . ARG A 1 87 ? 11.595 -23.583 -35.627 1.00 26.14 87 ARG A N 1
ATOM 656 C CA . ARG A 1 87 ? 10.904 -23.170 -36.866 1.00 26.14 87 ARG A CA 1
ATOM 657 C C . ARG A 1 87 ? 10.830 -24.361 -37.824 1.00 26.14 87 ARG A C 1
ATOM 659 O O . ARG A 1 87 ? 11.815 -25.061 -38.025 1.00 26.14 87 ARG A O 1
ATOM 666 N N . GLY A 1 88 ? 9.620 -24.619 -38.316 1.00 28.80 88 GLY A N 1
ATOM 667 C CA . GLY A 1 88 ? 9.261 -25.796 -39.102 1.00 28.80 88 GLY A CA 1
ATOM 668 C C . GLY A 1 88 ? 9.731 -25.769 -40.552 1.00 28.80 88 GLY A C 1
ATOM 669 O O . GLY A 1 88 ? 10.181 -24.748 -41.063 1.00 28.80 88 GLY A O 1
ATOM 670 N N . LEU A 1 89 ? 9.562 -26.913 -41.211 1.00 24.50 89 LEU A N 1
ATOM 671 C CA . LEU A 1 89 ? 9.670 -27.061 -42.656 1.00 24.50 89 LEU A CA 1
ATOM 672 C C . LEU A 1 89 ? 8.648 -28.097 -43.130 1.00 24.50 89 LEU A C 1
ATOM 674 O O . LEU A 1 89 ? 8.681 -29.263 -42.739 1.00 24.50 89 LEU A O 1
ATOM 678 N N . GLU A 1 90 ? 7.732 -27.631 -43.974 1.00 28.31 90 GLU A N 1
ATOM 679 C CA . GLU A 1 90 ? 6.925 -28.454 -44.862 1.00 28.31 90 GLU A CA 1
ATOM 680 C C . GLU A 1 90 ? 7.835 -29.243 -45.817 1.00 28.31 90 GLU A C 1
ATOM 682 O O . GLU A 1 90 ? 8.712 -28.670 -46.461 1.00 28.31 90 GLU A O 1
ATOM 687 N N . ALA A 1 91 ? 7.576 -30.540 -45.991 1.00 23.16 91 ALA A N 1
ATOM 688 C CA . ALA A 1 91 ? 7.972 -31.265 -47.194 1.00 23.16 91 ALA A CA 1
ATOM 689 C C . ALA A 1 91 ? 6.988 -32.407 -47.469 1.00 23.16 91 ALA A C 1
ATOM 691 O O . ALA A 1 91 ? 6.848 -33.355 -46.699 1.00 23.16 91 ALA A O 1
ATOM 692 N N . ARG A 1 92 ? 6.295 -32.285 -48.604 1.00 23.27 92 ARG A N 1
ATOM 693 C CA . ARG A 1 92 ? 5.438 -33.307 -49.209 1.00 23.27 92 ARG A CA 1
ATOM 694 C C . ARG A 1 92 ? 6.278 -34.518 -49.616 1.00 23.27 92 ARG A C 1
ATOM 696 O O . ARG A 1 92 ? 7.313 -34.349 -50.253 1.00 23.27 92 ARG A O 1
ATOM 703 N N . CYS A 1 93 ? 5.751 -35.720 -49.405 1.00 20.36 93 CYS A N 1
ATOM 704 C CA . CYS A 1 93 ? 6.047 -36.860 -50.268 1.00 20.36 93 CYS A CA 1
ATOM 705 C C . CYS A 1 93 ? 4.802 -37.747 -50.386 1.00 20.36 93 CYS A C 1
ATOM 707 O O . CYS A 1 93 ? 4.212 -38.150 -49.387 1.00 20.36 93 CYS A O 1
ATOM 709 N N . ALA A 1 94 ? 4.375 -37.984 -51.625 1.00 21.17 94 ALA A N 1
ATOM 710 C CA . ALA A 1 94 ? 3.200 -38.762 -51.994 1.00 21.17 94 ALA A CA 1
ATOM 711 C C . ALA A 1 94 ? 3.594 -40.151 -52.530 1.00 21.17 94 ALA A C 1
ATOM 713 O O . ALA A 1 94 ? 4.633 -40.274 -53.182 1.00 21.17 94 ALA A O 1
ATOM 714 N N . ARG A 1 95 ? 2.645 -41.099 -52.379 1.00 21.64 95 ARG A N 1
ATOM 715 C CA . ARG A 1 95 ? 2.527 -42.495 -52.894 1.00 21.64 95 ARG A CA 1
ATOM 716 C C . ARG A 1 95 ? 2.987 -43.584 -51.902 1.00 21.64 95 ARG A C 1
ATOM 718 O O . ARG A 1 95 ? 4.098 -43.503 -51.410 1.00 21.64 95 ARG A O 1
ATOM 725 N N . THR A 1 96 ? 2.221 -44.634 -51.559 1.00 22.11 96 THR A N 1
ATOM 726 C CA . THR A 1 96 ? 0.924 -45.173 -52.047 1.00 22.11 96 THR A CA 1
ATOM 727 C C . THR A 1 96 ? 0.376 -46.246 -51.078 1.00 22.11 96 THR A C 1
ATOM 729 O O . THR A 1 96 ? 1.163 -47.024 -50.554 1.00 22.11 96 THR A O 1
ATOM 732 N N . SER A 1 97 ? -0.966 -46.361 -51.005 1.00 22.02 97 SER A N 1
ATOM 733 C CA . SER A 1 97 ? -1.811 -47.500 -50.537 1.00 22.02 97 SER A CA 1
ATOM 734 C C . SER A 1 97 ? -1.813 -47.822 -49.023 1.00 22.02 97 SER A C 1
ATOM 736 O O . SER A 1 97 ? -0.762 -47.821 -48.410 1.00 22.02 97 SER A O 1
ATOM 738 N N . ALA A 1 98 ? -2.920 -48.110 -48.325 1.00 24.25 98 ALA A N 1
ATOM 739 C CA . ALA A 1 98 ? -4.300 -48.413 -48.702 1.00 24.25 98 ALA A CA 1
ATOM 740 C C . ALA A 1 98 ? -5.285 -48.091 -47.546 1.00 24.25 98 ALA A C 1
ATOM 742 O O . ALA A 1 98 ? -4.926 -48.157 -46.377 1.00 24.25 98 ALA A O 1
ATOM 743 N N . SER A 1 99 ? -6.538 -47.817 -47.935 1.00 25.05 99 SER A N 1
ATOM 744 C CA . SER A 1 99 ? -7.811 -47.997 -47.202 1.00 25.05 99 SER A CA 1
ATOM 745 C C . SER A 1 99 ? -8.046 -47.315 -45.843 1.00 25.05 99 SER A C 1
ATOM 747 O O . SER A 1 99 ? -7.507 -47.722 -44.823 1.00 25.05 99 SER A O 1
ATOM 749 N N . GLY A 1 100 ? -9.027 -46.403 -45.815 1.00 25.45 100 GLY A N 1
ATOM 750 C CA . GLY A 1 100 ? -9.740 -46.019 -44.590 1.00 25.45 100 GLY A CA 1
ATOM 751 C C . GLY A 1 100 ? -10.448 -44.672 -44.708 1.00 25.45 100 GLY A C 1
ATOM 752 O O . GLY A 1 100 ? -9.892 -43.648 -44.339 1.00 25.45 100 GLY A O 1
ATOM 753 N N . ARG A 1 101 ? -11.650 -44.661 -45.291 1.00 25.59 101 ARG A N 1
ATOM 754 C CA . ARG A 1 101 ? -12.488 -43.471 -45.524 1.00 25.59 101 ARG A CA 1
ATOM 755 C C . ARG A 1 101 ? -12.999 -42.872 -44.205 1.00 25.59 101 ARG A C 1
ATOM 757 O O . ARG A 1 101 ? -13.448 -43.622 -43.349 1.00 25.59 101 ARG A O 1
ATOM 764 N N . GLY A 1 102 ? -13.074 -41.543 -44.122 1.00 25.72 102 GLY A N 1
ATOM 765 C CA . GLY A 1 102 ? -13.883 -40.853 -43.111 1.00 25.72 102 GLY A CA 1
ATOM 766 C C . GLY A 1 102 ? -13.705 -39.336 -43.126 1.00 25.72 102 GLY A C 1
ATOM 767 O O . GLY A 1 102 ? -12.802 -38.819 -42.484 1.00 25.72 102 GLY A O 1
ATOM 768 N N . ARG A 1 103 ? -14.554 -38.634 -43.889 1.00 24.05 103 ARG A N 1
ATOM 769 C CA . ARG A 1 103 ? -14.714 -37.168 -43.876 1.00 24.05 103 ARG A CA 1
ATOM 770 C C . ARG A 1 103 ? -15.150 -36.688 -42.485 1.00 24.05 103 ARG A C 1
ATOM 772 O O . ARG A 1 103 ? -16.026 -37.305 -41.889 1.00 24.05 103 ARG A O 1
ATOM 779 N N . ILE A 1 104 ? -14.616 -35.548 -42.052 1.00 24.23 104 ILE A N 1
ATOM 780 C CA . ILE A 1 104 ? -15.147 -34.744 -40.947 1.00 24.23 104 ILE A CA 1
ATOM 781 C C . ILE A 1 104 ? -15.906 -33.570 -41.578 1.00 24.23 104 ILE A C 1
ATOM 783 O O . ILE A 1 104 ? -15.302 -32.771 -42.292 1.00 24.23 104 ILE A O 1
ATOM 787 N N . GLU A 1 105 ? -17.212 -33.482 -41.326 1.00 25.03 105 GLU A N 1
ATOM 788 C CA . GLU A 1 105 ? -18.002 -32.251 -41.465 1.00 25.03 105 GLU A CA 1
ATOM 789 C C . GLU A 1 105 ? -18.587 -31.874 -40.089 1.00 25.03 105 GLU A C 1
ATOM 791 O O . GLU A 1 105 ? -18.864 -32.773 -39.289 1.00 25.03 105 GLU A O 1
ATOM 796 N N . PRO A 1 106 ? -18.741 -30.572 -39.779 1.00 23.80 106 PRO A N 1
ATOM 797 C CA . PRO A 1 106 ? -19.142 -30.101 -38.459 1.00 23.80 106 PRO A CA 1
ATOM 798 C C . PRO A 1 106 ? -20.669 -30.004 -38.346 1.00 23.80 106 PRO A C 1
ATOM 800 O O . PRO A 1 106 ? -21.320 -29.381 -39.183 1.00 23.80 106 PRO A O 1
ATOM 803 N N . LEU A 1 107 ? -21.243 -30.582 -37.288 1.00 24.75 107 LEU A N 1
ATOM 804 C CA . LEU A 1 107 ? -22.656 -30.405 -36.949 1.00 24.75 107 LEU A CA 1
ATOM 805 C C . LEU A 1 107 ? -22.823 -29.316 -35.889 1.00 24.75 107 LEU A C 1
ATOM 807 O O . LEU A 1 107 ? -22.295 -29.396 -34.781 1.00 24.75 107 LEU A O 1
ATOM 811 N N . THR A 1 108 ? -23.584 -28.299 -36.272 1.00 24.81 108 THR A N 1
ATOM 812 C CA . THR A 1 108 ? -24.195 -27.284 -35.420 1.00 24.81 108 THR A CA 1
ATOM 813 C C . THR A 1 108 ? -25.538 -27.769 -34.853 1.00 24.81 108 THR A C 1
ATOM 815 O O . THR A 1 108 ? -26.173 -28.664 -35.403 1.00 24.81 108 THR A O 1
ATOM 818 N N . ALA A 1 109 ? -25.980 -27.053 -33.810 1.00 25.03 109 ALA A N 1
ATOM 819 C CA . ALA A 1 109 ? -27.353 -26.881 -33.313 1.00 25.03 109 ALA A CA 1
ATOM 820 C C . ALA A 1 109 ? -27.921 -27.867 -32.261 1.00 25.03 109 ALA A C 1
ATOM 822 O O . ALA A 1 109 ? -28.238 -29.015 -32.530 1.00 25.03 109 ALA A O 1
ATOM 823 N N . SER A 1 110 ? -28.154 -27.297 -31.070 1.00 26.42 110 SER A N 1
ATOM 824 C CA . SER A 1 110 ? -29.472 -27.144 -30.425 1.00 26.42 110 SER A CA 1
ATOM 825 C C . SER A 1 110 ? -30.412 -28.359 -30.303 1.00 26.42 110 SER A C 1
ATOM 827 O O . SER A 1 110 ? -31.039 -28.776 -31.272 1.00 26.42 110 SER A O 1
ATOM 829 N N . GLY A 1 111 ? -30.681 -28.744 -29.046 1.00 23.02 111 GLY A N 1
ATOM 830 C CA . GLY A 1 111 ? -32.055 -28.948 -28.563 1.00 23.02 111 GLY A CA 1
ATOM 831 C C . GLY A 1 111 ? -32.525 -30.382 -28.278 1.00 23.02 111 GLY A C 1
ATOM 832 O O . GLY A 1 111 ? -32.889 -31.100 -29.198 1.00 23.02 111 GLY A O 1
ATOM 833 N N . CYS A 1 112 ? -32.649 -30.733 -26.989 1.00 22.86 112 CYS A N 1
ATOM 834 C CA . CYS A 1 112 ? -33.756 -31.482 -26.337 1.00 22.86 112 CYS A CA 1
ATOM 835 C C . CYS A 1 112 ? -33.411 -31.615 -24.836 1.00 22.86 112 CYS A C 1
ATOM 837 O O . CYS A 1 112 ? -32.294 -31.988 -24.507 1.00 22.86 112 CYS A O 1
ATOM 839 N N . ARG A 1 113 ? -34.176 -31.057 -23.886 1.00 27.17 113 ARG A N 1
ATOM 840 C CA . ARG A 1 113 ? -35.490 -31.442 -23.316 1.00 27.17 113 ARG A CA 1
ATOM 841 C C . ARG A 1 113 ? -35.491 -32.736 -22.470 1.00 27.17 113 ARG A C 1
ATOM 843 O O . ARG A 1 113 ? -35.379 -33.829 -23.000 1.00 27.17 113 ARG A O 1
ATOM 850 N N . SER A 1 114 ? -35.749 -32.497 -21.175 1.00 28.38 114 SER A N 1
ATOM 851 C CA . SER A 1 114 ? -36.266 -33.338 -20.076 1.00 28.38 114 SER A CA 1
ATOM 852 C C . SER A 1 114 ? -35.415 -34.460 -19.472 1.00 28.38 114 SER A C 1
ATOM 854 O O . SER A 1 114 ? -34.923 -35.351 -20.152 1.00 28.38 114 SER A O 1
ATOM 856 N N . ALA A 1 115 ? -35.359 -34.405 -18.138 1.00 31.02 115 ALA A N 1
ATOM 857 C CA . ALA A 1 115 ? -34.817 -35.383 -17.211 1.00 31.02 115 ALA A CA 1
ATOM 858 C C . ALA A 1 115 ? -35.790 -36.548 -16.971 1.00 31.02 115 ALA A C 1
ATOM 860 O O . ALA A 1 115 ? -36.965 -36.305 -16.701 1.00 31.02 115 ALA A O 1
ATOM 861 N N . ALA A 1 116 ? -35.271 -37.777 -16.982 1.00 27.42 116 ALA A N 1
ATOM 862 C CA . ALA A 1 116 ? -35.763 -38.899 -16.184 1.00 27.42 116 ALA A CA 1
ATOM 863 C C . ALA A 1 116 ? -34.714 -40.034 -16.155 1.00 27.42 116 ALA A C 1
ATOM 865 O O . ALA A 1 116 ? -34.226 -40.455 -17.197 1.00 27.42 116 ALA A O 1
ATOM 866 N N . GLU A 1 117 ? -34.433 -40.507 -14.935 1.00 26.81 117 GLU A N 1
ATOM 867 C CA . GLU A 1 117 ? -34.010 -41.873 -14.568 1.00 26.81 117 GLU A CA 1
ATOM 868 C C . GLU A 1 117 ? -32.549 -42.319 -14.782 1.00 26.81 117 GLU A C 1
ATOM 870 O O . GLU A 1 117 ? -32.199 -42.955 -15.767 1.00 26.81 117 GLU A O 1
ATOM 875 N N . CYS A 1 118 ? -31.734 -42.110 -13.738 1.00 25.17 118 CYS A N 1
ATOM 876 C CA . CYS A 1 118 ? -30.675 -43.032 -13.296 1.00 25.17 118 CYS A CA 1
ATOM 877 C C . CYS A 1 118 ? -30.411 -42.806 -11.787 1.00 25.17 118 CYS A C 1
ATOM 879 O O . CYS A 1 118 ? -29.926 -41.733 -11.421 1.00 25.17 118 CYS A O 1
ATOM 881 N N . PRO A 1 119 ? -30.725 -43.755 -10.883 1.00 27.80 119 PRO A N 1
ATOM 882 C CA . PRO A 1 119 ? -30.438 -43.612 -9.459 1.00 27.80 119 PRO A CA 1
ATOM 883 C C . PRO A 1 119 ? -29.008 -44.084 -9.152 1.00 27.80 119 PRO A C 1
ATOM 885 O O . PRO A 1 119 ? -28.674 -45.243 -9.383 1.00 27.80 119 PRO A O 1
ATOM 888 N N . GLY A 1 120 ? -28.176 -43.195 -8.599 1.00 32.62 120 GLY A N 1
ATOM 889 C CA . GLY A 1 120 ? -26.887 -43.571 -8.004 1.00 32.62 120 GLY A CA 1
ATOM 890 C C . GLY A 1 120 ? -25.681 -42.739 -8.440 1.00 32.62 120 GLY A C 1
ATOM 891 O O . GLY A 1 120 ? -24.718 -43.290 -8.960 1.00 32.62 120 GLY A O 1
ATOM 892 N N . ALA A 1 121 ? -25.694 -41.429 -8.188 1.00 26.27 121 ALA A N 1
ATOM 893 C CA . ALA A 1 121 ? -24.472 -40.629 -8.098 1.00 26.27 121 ALA A CA 1
ATOM 894 C C . ALA A 1 121 ? -24.698 -39.497 -7.080 1.00 26.27 121 ALA A C 1
ATOM 896 O O . ALA A 1 121 ? -25.765 -38.877 -7.113 1.00 26.27 121 ALA A O 1
ATOM 897 N N . PRO A 1 122 ? -23.761 -39.231 -6.153 1.00 28.61 122 PRO A N 1
ATOM 898 C CA . PRO A 1 122 ? -23.917 -38.140 -5.203 1.00 28.61 122 PRO A CA 1
ATOM 899 C C . PRO A 1 122 ? -23.889 -36.804 -5.954 1.00 28.61 122 PRO A C 1
ATOM 901 O O . PRO A 1 122 ? -22.946 -36.496 -6.681 1.00 28.61 122 PRO A O 1
ATOM 904 N N . ALA A 1 123 ? -24.944 -36.012 -5.777 1.00 32.00 123 ALA A N 1
ATOM 905 C CA . ALA A 1 123 ? -24.967 -34.612 -6.165 1.00 32.00 123 ALA A CA 1
ATOM 906 C C . ALA A 1 123 ? -24.036 -33.839 -5.218 1.00 32.00 123 ALA A C 1
ATOM 908 O O . ALA A 1 123 ? -24.362 -33.655 -4.049 1.00 32.00 123 ALA A O 1
ATOM 909 N N . GLY A 1 124 ? -22.859 -33.442 -5.704 1.00 31.66 124 GLY A N 1
ATOM 910 C CA . GLY A 1 124 ? -21.897 -32.687 -4.898 1.00 31.66 124 GLY A CA 1
ATOM 911 C C . GLY A 1 124 ? -20.451 -32.854 -5.348 1.00 31.66 124 GLY A C 1
ATOM 912 O O . GLY A 1 124 ? -19.605 -33.231 -4.551 1.00 31.66 124 GLY A O 1
ATOM 913 N N . ALA A 1 125 ? -20.169 -32.614 -6.625 1.00 30.48 125 ALA A N 1
ATOM 914 C CA . ALA A 1 125 ? -18.807 -32.407 -7.111 1.00 30.48 125 ALA A CA 1
ATOM 915 C C . ALA A 1 125 ? -18.873 -31.540 -8.372 1.00 30.48 125 ALA A C 1
ATOM 917 O O . ALA A 1 125 ? -18.609 -31.995 -9.484 1.00 30.48 125 ALA A O 1
ATOM 918 N N . LEU A 1 126 ? -19.309 -30.289 -8.205 1.00 31.47 126 LEU A N 1
ATOM 919 C CA . LEU A 1 126 ? -18.862 -29.258 -9.130 1.00 31.47 126 LEU A CA 1
ATOM 920 C C . LEU A 1 126 ? -17.364 -29.096 -8.880 1.00 31.47 126 LEU A C 1
ATOM 922 O O . LEU A 1 126 ? -16.929 -28.894 -7.752 1.00 31.47 126 LEU A O 1
ATOM 926 N N . ASP A 1 127 ? -16.618 -29.302 -9.950 1.00 30.11 127 ASP A N 1
ATOM 927 C CA . ASP A 1 127 ? -15.173 -29.235 -10.073 1.00 30.11 127 ASP A CA 1
ATOM 928 C C . ASP A 1 127 ? -14.519 -28.131 -9.209 1.00 30.11 127 ASP A C 1
ATOM 930 O O . ASP A 1 127 ? -14.559 -26.950 -9.547 1.00 30.11 127 ASP A O 1
ATOM 934 N N . GLU A 1 128 ? -13.859 -28.520 -8.111 1.00 31.20 128 GLU A N 1
ATOM 935 C CA . GLU A 1 128 ? -12.973 -27.650 -7.315 1.00 31.20 128 GLU A CA 1
ATOM 936 C C . GLU A 1 128 ? -11.769 -27.126 -8.127 1.00 31.20 128 GLU A C 1
ATOM 938 O O . GLU A 1 128 ? -11.024 -26.273 -7.646 1.00 31.20 128 GLU A O 1
ATOM 943 N N . ARG A 1 129 ? -11.545 -27.596 -9.365 1.00 32.62 129 ARG A N 1
ATOM 944 C CA . ARG A 1 129 ? -10.344 -27.269 -10.152 1.00 32.62 129 ARG A CA 1
ATOM 945 C C . ARG A 1 129 ? -10.406 -25.969 -10.945 1.00 32.62 129 ARG A C 1
ATOM 947 O O . ARG A 1 129 ? -9.441 -25.678 -11.649 1.00 32.62 129 ARG A O 1
ATOM 954 N N . THR A 1 130 ? -11.458 -25.158 -10.810 1.00 34.25 130 THR A N 1
ATOM 955 C CA . THR A 1 130 ? -11.473 -23.826 -11.443 1.00 34.25 130 THR A CA 1
ATOM 956 C C . THR A 1 130 ? -12.299 -22.776 -10.691 1.00 34.25 130 THR A C 1
ATOM 958 O O . THR A 1 130 ? -13.004 -21.980 -11.308 1.00 34.25 130 THR A O 1
ATOM 961 N N . ARG A 1 131 ? -12.223 -22.714 -9.352 1.00 37.09 131 ARG A N 1
ATOM 962 C CA . ARG A 1 131 ? -12.620 -21.471 -8.669 1.00 37.09 131 ARG A CA 1
ATOM 963 C C . ARG A 1 131 ? -11.518 -20.451 -8.946 1.00 37.09 131 ARG A C 1
ATOM 965 O O . ARG A 1 131 ? -10.400 -20.625 -8.473 1.00 37.09 131 ARG A O 1
ATOM 972 N N . VAL A 1 132 ? -11.812 -19.433 -9.756 1.00 47.84 132 VAL A N 1
ATOM 973 C CA . VAL A 1 132 ? -10.939 -18.256 -9.860 1.00 47.84 132 VAL A CA 1
ATOM 974 C C . VAL A 1 132 ? -10.772 -17.736 -8.432 1.00 47.84 132 VAL A C 1
ATOM 976 O O . VAL A 1 132 ? -11.772 -17.466 -7.762 1.00 47.84 132 VAL A O 1
ATOM 979 N N . ALA A 1 133 ? -9.538 -17.730 -7.924 1.00 63.84 133 ALA A N 1
ATOM 980 C CA . ALA A 1 133 ? -9.254 -17.211 -6.594 1.00 63.84 133 ALA A CA 1
ATOM 981 C C . ALA A 1 133 ? -9.699 -15.743 -6.569 1.00 63.84 133 ALA A C 1
ATOM 983 O O . ALA A 1 133 ? -9.281 -14.965 -7.422 1.00 63.84 133 ALA A O 1
ATOM 984 N N . ARG A 1 134 ? -10.613 -15.399 -5.656 1.00 79.38 134 ARG A N 1
ATOM 985 C CA . ARG A 1 134 ? -11.087 -14.020 -5.490 1.00 79.38 134 ARG A CA 1
ATOM 986 C C . ARG A 1 134 ? -10.097 -13.278 -4.592 1.00 79.38 134 ARG A C 1
ATOM 988 O O . ARG A 1 134 ? -9.658 -13.890 -3.615 1.00 79.38 134 ARG A O 1
ATOM 995 N N . PRO A 1 135 ? -9.794 -11.997 -4.853 1.00 85.69 135 PRO A N 1
ATOM 996 C CA . PRO A 1 135 ? -9.007 -11.196 -3.928 1.00 85.69 135 PRO A CA 1
ATOM 997 C C . PRO A 1 135 ? -9.656 -11.162 -2.539 1.00 85.69 135 PRO A C 1
ATOM 999 O O . PRO A 1 135 ? -10.882 -11.038 -2.417 1.00 85.69 135 PRO A O 1
ATOM 1002 N N . THR A 1 136 ? -8.836 -11.263 -1.492 1.00 92.81 136 THR A N 1
ATOM 1003 C CA . THR A 1 136 ? -9.303 -11.147 -0.106 1.00 92.81 136 THR A CA 1
ATOM 1004 C C . THR A 1 136 ? -9.330 -9.680 0.320 1.00 92.81 136 THR A C 1
ATOM 1006 O O . THR A 1 136 ? -8.315 -8.995 0.254 1.00 92.81 136 THR A O 1
ATOM 1009 N N . LEU A 1 137 ? -10.470 -9.183 0.791 1.00 96.25 137 LEU A N 1
ATOM 1010 C CA . LEU A 1 137 ? -10.617 -7.825 1.314 1.00 96.25 137 LEU A CA 1
ATOM 1011 C C . LEU A 1 137 ? -10.644 -7.850 2.842 1.00 96.25 137 LEU A C 1
ATOM 1013 O O . LEU A 1 137 ? -11.579 -8.386 3.430 1.00 96.25 137 LEU A O 1
ATOM 1017 N N . PHE A 1 138 ? -9.666 -7.219 3.485 1.00 98.44 138 PHE A N 1
ATOM 1018 C CA . PHE A 1 138 ? -9.661 -7.030 4.935 1.00 98.44 138 PHE A CA 1
ATOM 1019 C C . PHE A 1 138 ? -10.309 -5.694 5.309 1.00 98.44 138 PHE A C 1
ATOM 1021 O O . PHE A 1 138 ? -9.956 -4.666 4.736 1.00 98.44 138 PHE A O 1
ATOM 1028 N N . LEU A 1 139 ? -11.234 -5.692 6.271 1.00 98.75 139 LEU A N 1
ATOM 1029 C CA . LEU A 1 139 ? -11.955 -4.491 6.711 1.00 98.75 139 LEU A CA 1
ATOM 1030 C C . LEU A 1 139 ? -11.654 -4.176 8.180 1.00 98.75 139 LEU A C 1
ATOM 1032 O O . LEU A 1 139 ? -11.836 -5.038 9.044 1.00 98.75 139 LEU A O 1
ATOM 1036 N N . LEU A 1 140 ? -11.206 -2.948 8.458 1.00 98.88 140 LEU A N 1
ATOM 1037 C CA . LEU A 1 140 ? -10.850 -2.463 9.797 1.00 98.88 140 LEU A CA 1
ATOM 1038 C C . LEU A 1 140 ? -11.801 -1.339 10.234 1.00 98.88 140 LEU A C 1
ATOM 1040 O O . LEU A 1 140 ? -11.929 -0.332 9.542 1.00 98.88 140 LEU A O 1
ATOM 1044 N N . HIS A 1 141 ? -12.477 -1.503 11.370 1.00 98.69 141 HIS A N 1
ATOM 1045 C CA . HIS A 1 141 ? -13.485 -0.557 11.873 1.00 98.69 141 HIS A CA 1
ATOM 1046 C C . HIS A 1 141 ? -12.885 0.655 12.625 1.00 98.69 141 HIS A C 1
ATOM 1048 O O . HIS A 1 141 ? -11.712 0.648 13.009 1.00 98.69 141 HIS A O 1
ATOM 1054 N N . ALA A 1 142 ? -13.711 1.678 12.879 1.00 98.06 142 ALA A N 1
ATOM 1055 C CA . ALA A 1 142 ? -13.362 2.854 13.686 1.00 98.06 142 ALA A CA 1
ATOM 1056 C C . ALA A 1 142 ? -13.392 2.614 15.203 1.00 98.06 142 ALA A C 1
ATOM 1058 O O . ALA A 1 142 ? -13.893 1.599 15.691 1.00 98.06 142 ALA A O 1
ATOM 1059 N N . LEU A 1 143 ? -12.888 3.593 15.961 1.00 97.69 143 LEU A N 1
ATOM 1060 C CA . LEU A 1 143 ? -13.007 3.647 17.418 1.00 97.69 143 LEU A CA 1
ATOM 1061 C C . LEU A 1 143 ? -14.463 3.427 17.855 1.00 97.69 143 LEU A C 1
ATOM 1063 O O . LEU A 1 143 ? -15.376 4.083 17.366 1.00 97.69 143 LEU A O 1
ATOM 1067 N N . GLY A 1 144 ? -14.680 2.513 18.799 1.00 96.94 144 GLY A N 1
ATOM 1068 C CA . GLY A 1 144 ? -16.010 2.281 19.362 1.00 96.94 144 GLY A CA 1
ATOM 1069 C C . GLY A 1 144 ? -16.942 1.416 18.521 1.00 96.94 144 GLY A C 1
ATOM 1070 O O . GLY A 1 144 ? -18.010 1.055 19.003 1.00 96.94 144 GLY A O 1
ATOM 1071 N N . LEU A 1 145 ? -16.557 1.069 17.295 1.00 98.12 145 LEU A N 1
ATOM 1072 C CA . LEU A 1 145 ? -17.316 0.170 16.430 1.00 98.12 145 LEU A CA 1
ATOM 1073 C C . LEU A 1 145 ? -16.743 -1.258 16.480 1.00 98.12 145 LEU A C 1
ATOM 1075 O O . LEU A 1 145 ? -15.897 -1.576 17.313 1.00 98.12 145 LEU A O 1
ATOM 1079 N N . SER A 1 146 ? -17.242 -2.133 15.613 1.00 98.50 146 SER A N 1
ATOM 1080 C CA . SER A 1 146 ? -16.785 -3.516 15.437 1.00 98.50 146 SER A CA 1
ATOM 1081 C C . SER A 1 146 ? -16.810 -3.890 13.960 1.00 98.50 146 SER A C 1
ATOM 1083 O O . SER A 1 146 ? -17.267 -3.108 13.128 1.00 98.50 146 SER A O 1
ATOM 1085 N N . ALA A 1 147 ? -16.378 -5.102 13.622 1.00 98.25 147 ALA A N 1
ATOM 1086 C CA . ALA A 1 147 ? -16.471 -5.682 12.287 1.00 98.25 147 ALA A CA 1
ATOM 1087 C C . ALA A 1 147 ? -17.863 -5.500 11.654 1.00 98.25 147 ALA A C 1
ATOM 1089 O O . ALA A 1 147 ? -17.959 -5.262 10.452 1.00 98.25 147 ALA A O 1
ATOM 1090 N N . ARG A 1 148 ? -18.930 -5.522 12.465 1.00 97.69 148 ARG A N 1
ATOM 1091 C CA . ARG A 1 148 ? -20.320 -5.369 12.008 1.00 97.69 148 ARG A CA 1
ATOM 1092 C C . ARG A 1 148 ? -20.670 -3.982 11.484 1.00 97.69 148 ARG A C 1
ATOM 1094 O O . ARG A 1 148 ? -21.691 -3.827 10.821 1.00 97.69 148 ARG A O 1
ATOM 1101 N N . SER A 1 149 ? -19.843 -2.963 11.734 1.00 98.12 149 SER A N 1
ATOM 1102 C CA . SER A 1 149 ? -20.032 -1.664 11.078 1.00 98.12 149 SER A CA 1
ATOM 1103 C C . SER A 1 149 ? -19.992 -1.811 9.558 1.00 98.12 149 SER A C 1
ATOM 1105 O O . SER A 1 149 ? -20.665 -1.076 8.847 1.00 98.12 149 SER A O 1
ATOM 1107 N N . TRP A 1 150 ? -19.254 -2.802 9.058 1.00 98.31 150 TRP A N 1
ATOM 1108 C CA . TRP A 1 150 ? -19.110 -3.068 7.638 1.00 98.31 150 TRP A CA 1
ATOM 1109 C C . TRP A 1 150 ? -20.246 -3.884 7.019 1.00 98.31 150 TRP A C 1
ATOM 1111 O O . TRP A 1 150 ? -20.260 -3.990 5.797 1.00 98.31 150 TRP A O 1
ATOM 1121 N N . ASP A 1 151 ? -21.203 -4.421 7.787 1.00 97.44 151 ASP A N 1
ATOM 1122 C CA . ASP A 1 151 ? -22.232 -5.347 7.275 1.00 97.44 151 ASP A CA 1
ATOM 1123 C C . ASP A 1 151 ? -22.972 -4.776 6.053 1.00 97.44 151 ASP A C 1
ATOM 1125 O O . ASP A 1 151 ? -23.066 -5.430 5.018 1.00 97.44 151 ASP A O 1
ATOM 1129 N N . GLY A 1 152 ? -23.391 -3.506 6.110 1.00 97.06 152 GLY A N 1
ATOM 1130 C CA . GLY A 1 152 ? -24.060 -2.858 4.977 1.00 97.06 152 GLY A CA 1
ATOM 1131 C C . GLY A 1 152 ? -23.169 -2.711 3.736 1.00 97.06 152 GLY A C 1
ATOM 1132 O O . GLY A 1 152 ? -23.655 -2.805 2.609 1.00 97.06 152 GLY A O 1
ATOM 1133 N N . VAL A 1 153 ? -21.864 -2.487 3.925 1.00 97.38 153 VAL A N 1
ATOM 1134 C CA . VAL A 1 153 ? -20.886 -2.414 2.827 1.00 97.38 153 VAL A CA 1
ATOM 1135 C C . VAL A 1 153 ? -20.652 -3.808 2.243 1.00 97.38 153 VAL A C 1
ATOM 1137 O O . VAL A 1 153 ? -20.617 -3.954 1.026 1.00 97.38 153 VAL A O 1
ATOM 1140 N N . ILE A 1 154 ? -20.531 -4.832 3.092 1.00 97.19 154 ILE A N 1
ATOM 1141 C CA . ILE A 1 154 ? -20.367 -6.237 2.692 1.00 97.19 154 ILE A CA 1
ATOM 1142 C C . ILE A 1 154 ? -21.564 -6.688 1.850 1.00 97.19 154 ILE A C 1
ATOM 1144 O O . ILE A 1 154 ? -21.373 -7.205 0.748 1.00 97.19 154 ILE A O 1
ATOM 1148 N N . ASP A 1 155 ? -22.783 -6.412 2.317 1.00 95.94 155 ASP A N 1
ATOM 1149 C CA . ASP A 1 155 ? -24.021 -6.715 1.594 1.00 95.94 155 ASP A CA 1
ATOM 1150 C C . ASP A 1 155 ? -24.056 -6.036 0.214 1.00 95.94 155 ASP A C 1
ATOM 1152 O O . ASP A 1 155 ? -24.486 -6.635 -0.773 1.00 95.94 155 ASP A O 1
ATOM 1156 N N . ALA A 1 156 ? -23.567 -4.794 0.122 1.00 95.50 156 ALA A N 1
ATOM 1157 C CA . ALA A 1 156 ? -23.517 -4.039 -1.127 1.00 95.50 156 ALA A CA 1
ATOM 1158 C C . ALA A 1 156 ? -22.397 -4.490 -2.089 1.00 95.50 156 ALA A C 1
ATOM 1160 O O . ALA A 1 156 ? -22.551 -4.341 -3.302 1.00 95.50 156 ALA A O 1
ATOM 1161 N N . ILE A 1 157 ? -21.285 -5.042 -1.586 1.00 93.38 157 ILE A N 1
ATOM 1162 C CA . ILE A 1 157 ? -20.203 -5.623 -2.406 1.00 93.38 157 ILE A CA 1
ATOM 1163 C C . ILE A 1 157 ? -20.667 -6.923 -3.086 1.00 93.38 157 ILE A C 1
ATOM 1165 O O . ILE A 1 157 ? -20.305 -7.186 -4.237 1.00 93.38 157 ILE A O 1
ATOM 1169 N N . GLY A 1 158 ? -21.464 -7.740 -2.390 1.00 86.00 158 GLY A N 1
ATOM 1170 C CA . GLY A 1 158 ? -21.905 -9.050 -2.871 1.00 86.00 158 GLY A CA 1
ATOM 1171 C C . GLY A 1 158 ? -20.764 -10.072 -2.991 1.00 86.00 158 GLY A C 1
ATOM 1172 O O . GLY A 1 158 ? -19.750 -9.998 -2.302 1.00 86.00 158 GLY A O 1
ATOM 1173 N N . ASP A 1 159 ? -20.903 -11.044 -3.897 1.00 84.50 159 ASP A N 1
ATOM 1174 C CA . ASP A 1 159 ? -20.000 -12.207 -3.988 1.00 84.50 159 ASP A CA 1
ATOM 1175 C C . ASP A 1 159 ? -18.682 -11.958 -4.757 1.00 84.50 159 ASP A C 1
ATOM 1177 O O . ASP A 1 159 ? -17.952 -12.907 -5.069 1.00 84.50 159 ASP A O 1
ATOM 1181 N N . GLY A 1 160 ? -18.362 -10.706 -5.097 1.00 78.75 160 GLY A N 1
ATOM 1182 C CA . GLY A 1 160 ? -17.193 -10.365 -5.919 1.00 78.75 160 GLY A CA 1
ATOM 1183 C C . GLY A 1 160 ? -15.843 -10.539 -5.213 1.00 78.75 160 GLY A C 1
ATOM 1184 O O . GLY A 1 160 ? -14.845 -10.830 -5.867 1.00 78.75 160 GLY A O 1
ATOM 1185 N N . LEU A 1 161 ? -15.811 -10.417 -3.884 1.00 88.62 161 LEU A N 1
ATOM 1186 C CA . LEU A 1 161 ? -14.593 -10.454 -3.068 1.00 88.62 161 LEU A CA 1
ATOM 1187 C C . LEU A 1 161 ? -14.714 -11.494 -1.950 1.00 88.62 161 LEU A C 1
ATOM 1189 O O . LEU A 1 161 ? -15.815 -11.862 -1.539 1.00 88.62 161 LEU A O 1
ATOM 1193 N N . ASP A 1 162 ? -13.578 -11.981 -1.456 1.00 92.19 162 ASP A N 1
ATOM 1194 C CA . ASP A 1 162 ? -13.534 -12.756 -0.215 1.00 92.19 162 ASP A CA 1
ATOM 1195 C C . ASP A 1 162 ? -13.339 -11.801 0.968 1.00 92.19 162 ASP A C 1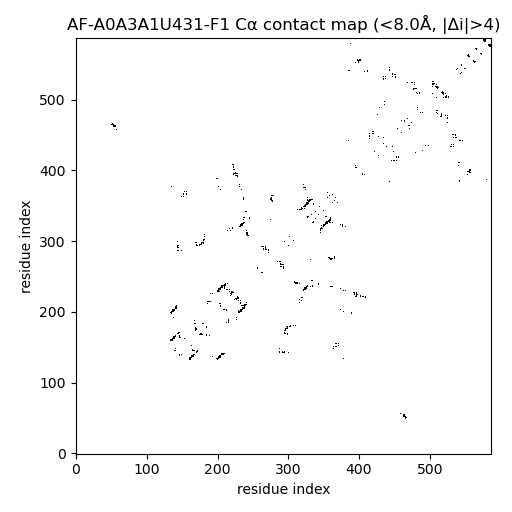
ATOM 1197 O O . ASP A 1 162 ? -12.234 -11.327 1.216 1.00 92.19 162 ASP A O 1
ATOM 1201 N N . VAL A 1 163 ? -14.423 -11.428 1.649 1.00 96.00 163 VAL A N 1
ATOM 1202 C CA . VAL A 1 163 ? -14.391 -10.336 2.631 1.00 96.00 163 VAL A CA 1
ATOM 1203 C C . VAL A 1 163 ? -14.144 -10.852 4.048 1.00 96.00 163 VAL A C 1
ATOM 1205 O O . VAL A 1 163 ? -14.808 -11.769 4.525 1.00 96.00 163 VAL A O 1
ATOM 1208 N N . VAL A 1 164 ? -13.200 -10.219 4.743 1.00 97.50 164 VAL A N 1
ATOM 1209 C CA . VAL A 1 164 ? -12.793 -10.524 6.114 1.00 97.50 164 VAL A CA 1
ATOM 1210 C C . VAL A 1 164 ? -12.834 -9.239 6.939 1.00 97.50 164 VAL A C 1
ATOM 1212 O O . VAL A 1 164 ? -11.869 -8.475 6.979 1.00 97.50 164 VAL A O 1
ATOM 1215 N N . ALA A 1 165 ? -13.947 -9.003 7.630 1.00 98.19 165 ALA A N 1
ATOM 1216 C CA . ALA A 1 165 ? -14.030 -7.940 8.624 1.00 98.19 165 ALA A CA 1
ATOM 1217 C C . ALA A 1 165 ? -13.399 -8.391 9.947 1.00 98.19 165 ALA A C 1
ATOM 1219 O O . ALA A 1 165 ? -13.655 -9.499 10.422 1.00 98.19 165 ALA A O 1
ATOM 1220 N N . LEU A 1 166 ? -12.533 -7.550 10.513 1.00 98.50 166 LEU A N 1
ATOM 1221 C CA . LEU A 1 166 ? -11.791 -7.853 11.733 1.00 98.50 166 LEU A CA 1
ATOM 1222 C C . LEU A 1 166 ? -12.277 -6.977 12.882 1.00 98.50 166 LEU A C 1
ATOM 1224 O O . LEU A 1 166 ? -12.278 -5.754 12.769 1.00 98.50 166 LEU A O 1
ATOM 1228 N N . ASP A 1 167 ? -12.596 -7.605 14.011 1.00 98.62 167 ASP A N 1
ATOM 1229 C CA . ASP A 1 167 ? -12.694 -6.909 15.290 1.00 98.62 167 ASP A CA 1
ATOM 1230 C C . ASP A 1 167 ? -11.289 -6.582 15.787 1.00 98.62 167 ASP A C 1
ATOM 1232 O O . ASP A 1 167 ? -10.493 -7.483 16.063 1.00 98.62 167 ASP A O 1
ATOM 1236 N N . LEU A 1 168 ? -10.959 -5.298 15.886 1.00 98.62 168 LEU A N 1
ATOM 1237 C CA . LEU A 1 168 ? -9.662 -4.869 16.391 1.00 98.62 168 LEU A CA 1
ATOM 1238 C C . LEU A 1 168 ? -9.544 -5.182 17.899 1.00 98.62 168 LEU A C 1
ATOM 1240 O O . LEU A 1 168 ? -10.543 -5.139 18.622 1.00 98.62 168 LEU A O 1
ATOM 1244 N N . PRO A 1 169 ? -8.334 -5.488 18.405 1.00 98.62 169 PRO A N 1
ATOM 1245 C CA . PRO A 1 169 ? -8.076 -5.707 19.828 1.00 98.62 169 PRO A CA 1
ATOM 1246 C C . PRO A 1 169 ? -8.705 -4.636 20.729 1.00 98.62 169 PRO A C 1
ATOM 1248 O O . PRO A 1 169 ? -8.405 -3.450 20.610 1.00 98.62 169 PRO A O 1
ATOM 1251 N N . GLY A 1 170 ? -9.570 -5.058 21.655 1.00 98.19 170 GLY A N 1
ATOM 1252 C CA . GLY A 1 170 ? -10.318 -4.159 22.534 1.00 98.19 170 GLY A CA 1
ATOM 1253 C C . GLY A 1 170 ? -11.704 -3.746 22.031 1.00 98.19 170 GLY A C 1
ATOM 1254 O O . GLY A 1 170 ? -12.385 -3.010 22.741 1.00 98.19 170 GLY A O 1
ATOM 1255 N N . TYR A 1 171 ? -12.167 -4.266 20.894 1.00 98.38 171 TYR A N 1
ATOM 1256 C CA . TYR A 1 171 ? -13.487 -3.979 20.323 1.00 98.38 171 TYR A CA 1
ATOM 1257 C C . TYR A 1 171 ? -14.183 -5.253 19.833 1.00 98.38 171 TYR A C 1
ATOM 1259 O O . TYR A 1 171 ? -13.540 -6.294 19.694 1.00 98.38 171 TYR A O 1
ATOM 1267 N N . GLY A 1 172 ? -15.499 -5.177 19.600 1.00 97.12 172 GLY A N 1
ATOM 1268 C CA . GLY A 1 172 ? -16.301 -6.310 19.122 1.00 97.12 172 GLY A CA 1
ATOM 1269 C C . GLY A 1 172 ? -16.089 -7.584 19.948 1.00 97.12 172 GLY A C 1
ATOM 1270 O O . GLY A 1 172 ? -16.088 -7.535 21.181 1.00 97.12 172 GLY A O 1
ATOM 1271 N N . ASP A 1 173 ? -15.858 -8.711 19.278 1.00 97.19 173 ASP A N 1
ATOM 1272 C CA . ASP A 1 173 ? -15.573 -9.997 19.926 1.00 97.19 173 ASP A CA 1
ATOM 1273 C C . ASP A 1 173 ? -14.186 -10.035 20.603 1.00 97.19 173 ASP A C 1
ATOM 1275 O O . ASP A 1 173 ? -13.941 -10.850 21.495 1.00 97.19 173 ASP A O 1
ATOM 1279 N N . ASN A 1 174 ? -13.291 -9.103 20.257 1.00 97.69 174 ASN A N 1
ATOM 1280 C CA . ASN A 1 174 ? -11.964 -8.944 20.858 1.00 97.69 174 ASN A CA 1
ATOM 1281 C C . ASN A 1 174 ? -11.928 -7.919 22.009 1.00 97.69 174 ASN A C 1
ATOM 1283 O O . ASN A 1 174 ? -10.843 -7.552 22.475 1.00 97.69 174 ASN A O 1
ATOM 1287 N N . ALA A 1 175 ? -13.084 -7.488 22.532 1.00 96.50 175 ALA A N 1
ATOM 1288 C CA . ALA A 1 175 ? -13.186 -6.501 23.614 1.00 96.50 175 ALA A CA 1
ATOM 1289 C C . ALA A 1 175 ? -12.380 -6.862 24.877 1.00 96.50 175 ALA A C 1
ATOM 1291 O O . ALA A 1 175 ? -11.824 -5.991 25.549 1.00 96.50 175 ALA A O 1
ATOM 1292 N N . ALA A 1 176 ? -12.258 -8.155 25.187 1.00 96.38 176 ALA A N 1
ATOM 1293 C CA . ALA A 1 176 ? -11.529 -8.636 26.361 1.00 96.38 176 ALA A CA 1
ATOM 1294 C C . ALA A 1 176 ? -9.998 -8.700 26.177 1.00 96.38 176 ALA A C 1
ATOM 1296 O O . ALA A 1 176 ? -9.289 -9.007 27.132 1.00 96.38 176 ALA A O 1
ATOM 1297 N N . SER A 1 177 ? -9.477 -8.443 24.974 1.00 96.88 177 SER A N 1
ATOM 1298 C CA . SER A 1 177 ? -8.048 -8.560 24.641 1.00 96.88 177 SER A CA 1
ATOM 1299 C C . SER A 1 177 ? -7.507 -7.263 24.025 1.00 96.88 177 SER A C 1
ATOM 1301 O O . SER A 1 177 ? -7.161 -7.254 22.845 1.00 96.88 177 SER A O 1
ATOM 1303 N N . PRO A 1 178 ? -7.463 -6.147 24.781 1.00 96.25 178 PRO A N 1
ATOM 1304 C CA . PRO A 1 178 ? -6.951 -4.881 24.270 1.00 96.25 178 PRO A CA 1
ATOM 1305 C C . PRO A 1 178 ? -5.431 -4.922 24.074 1.00 96.25 178 PRO A C 1
ATOM 1307 O O . PRO A 1 178 ? -4.706 -5.515 24.874 1.00 96.25 178 PRO A O 1
ATOM 1310 N N . LEU A 1 179 ? -4.962 -4.221 23.045 1.00 96.12 179 LEU A N 1
ATOM 1311 C CA . LEU A 1 179 ? -3.562 -3.821 22.889 1.00 96.12 179 LEU A CA 1
ATOM 1312 C C . LEU A 1 179 ? -3.431 -2.328 23.208 1.00 96.12 179 LEU A C 1
ATOM 1314 O O . LEU A 1 179 ? -4.430 -1.607 23.225 1.00 96.12 179 LEU A O 1
ATOM 1318 N N . LEU A 1 180 ? -2.220 -1.878 23.536 1.00 94.75 180 LEU A N 1
ATOM 1319 C CA . LEU A 1 180 ? -2.002 -0.546 24.111 1.00 94.75 180 LEU A CA 1
ATOM 1320 C C . LEU A 1 180 ? -1.525 0.474 23.079 1.00 94.75 180 LEU A C 1
ATOM 1322 O O . LEU A 1 180 ? -1.613 1.673 23.319 1.00 94.75 180 LEU A O 1
ATOM 1326 N N . THR A 1 181 ? -0.988 0.015 21.951 1.00 96.81 181 THR A N 1
ATOM 1327 C CA . THR A 1 181 ? -0.363 0.890 20.954 1.00 96.81 181 THR A CA 1
ATOM 1328 C C . THR A 1 181 ? -0.874 0.623 19.544 1.00 96.81 181 THR A C 1
ATOM 1330 O O . THR A 1 181 ? -1.348 -0.474 19.218 1.00 96.81 181 THR A O 1
ATOM 1333 N N . VAL A 1 182 ? -0.724 1.623 18.668 1.00 98.00 182 VAL A N 1
ATOM 1334 C CA . VAL A 1 182 ? -1.026 1.467 17.235 1.00 98.00 182 VAL A CA 1
ATOM 1335 C C . VAL A 1 182 ? -0.118 0.410 16.615 1.00 98.00 182 VAL A C 1
ATOM 1337 O O . VAL A 1 182 ? -0.591 -0.414 15.837 1.00 98.00 182 VAL A O 1
ATOM 1340 N N . ARG A 1 183 ? 1.162 0.373 17.017 1.00 98.06 183 ARG A N 1
ATOM 1341 C CA . ARG A 1 183 ? 2.133 -0.630 16.557 1.00 98.06 183 ARG A CA 1
ATOM 1342 C C . ARG A 1 183 ? 1.673 -2.056 16.849 1.00 98.06 183 ARG A C 1
ATOM 1344 O O . ARG A 1 183 ? 1.591 -2.851 15.922 1.00 98.06 183 ARG A O 1
ATOM 1351 N N . GLU A 1 184 ? 1.344 -2.369 18.102 1.00 98.25 184 GLU A N 1
ATOM 1352 C CA . GLU A 1 184 ? 0.877 -3.709 18.495 1.00 98.25 184 GLU A CA 1
ATOM 1353 C C . GLU A 1 184 ? -0.400 -4.100 17.735 1.00 98.25 184 GLU A C 1
ATOM 1355 O O . GLU A 1 184 ? -0.545 -5.235 17.282 1.00 98.25 184 GLU A O 1
ATOM 1360 N N . THR A 1 185 ? -1.315 -3.144 17.547 1.00 98.50 185 THR A N 1
ATOM 1361 C CA . THR A 1 185 ? -2.557 -3.361 16.793 1.00 98.50 185 THR A CA 1
ATOM 1362 C C . THR A 1 185 ? -2.281 -3.639 15.313 1.00 98.50 185 THR A C 1
ATOM 1364 O O . THR A 1 185 ? -2.833 -4.584 14.750 1.00 98.50 185 THR A O 1
ATOM 1367 N N . ALA A 1 186 ? -1.388 -2.877 14.681 1.00 98.62 186 ALA A N 1
ATOM 1368 C CA . ALA A 1 186 ? -0.972 -3.103 13.301 1.00 98.62 186 ALA A CA 1
ATOM 1369 C C . ALA A 1 186 ? -0.228 -4.441 13.136 1.00 98.62 186 ALA A C 1
ATOM 1371 O O . ALA A 1 186 ? -0.471 -5.161 12.168 1.00 98.62 186 ALA A O 1
ATOM 1372 N N . GLU A 1 187 ? 0.624 -4.828 14.092 1.00 98.44 187 GLU A N 1
ATOM 1373 C CA . GLU A 1 187 ? 1.303 -6.134 14.100 1.00 98.44 187 GLU A CA 1
ATOM 1374 C C . GLU A 1 187 ? 0.300 -7.286 14.216 1.00 98.44 187 GLU A C 1
ATOM 1376 O O . GLU A 1 187 ? 0.432 -8.307 13.534 1.00 98.44 187 GLU A O 1
ATOM 1381 N N . TRP A 1 188 ? -0.739 -7.110 15.035 1.00 98.56 188 TRP A N 1
ATOM 1382 C CA . TRP A 1 188 ? -1.838 -8.062 15.153 1.00 98.56 188 TRP A CA 1
ATOM 1383 C C . TRP A 1 188 ? -2.611 -8.201 13.834 1.00 98.56 188 TRP A C 1
ATOM 1385 O O . TRP A 1 188 ? -2.870 -9.327 13.402 1.00 98.56 188 TRP A O 1
ATOM 1395 N N . VAL A 1 189 ? -2.919 -7.093 13.147 1.00 98.69 189 VAL A N 1
ATOM 1396 C CA . VAL A 1 189 ? -3.574 -7.120 11.824 1.00 98.69 189 VAL A CA 1
ATOM 1397 C C . VAL A 1 189 ? -2.682 -7.807 10.787 1.00 98.69 189 VAL A C 1
ATOM 1399 O O . VAL A 1 189 ? -3.146 -8.699 10.077 1.00 98.69 189 VAL A O 1
ATOM 1402 N N . ALA A 1 190 ? -1.391 -7.470 10.739 1.00 97.94 190 ALA A N 1
ATOM 1403 C CA . ALA A 1 190 ? -0.424 -8.124 9.858 1.00 97.94 190 ALA A CA 1
ATOM 1404 C C . ALA A 1 190 ? -0.370 -9.645 10.098 1.00 97.94 190 ALA A C 1
ATOM 1406 O O . ALA A 1 190 ? -0.328 -10.430 9.149 1.00 97.94 190 ALA A O 1
ATOM 1407 N N . ALA A 1 191 ? -0.437 -10.085 11.359 1.00 97.06 191 ALA A N 1
ATOM 1408 C CA . ALA A 1 191 ? -0.509 -11.504 11.692 1.00 97.06 191 ALA A CA 1
ATOM 1409 C C . ALA A 1 191 ? -1.796 -12.167 11.170 1.00 97.06 191 ALA A C 1
ATOM 1411 O O . ALA A 1 191 ? -1.707 -13.252 10.597 1.00 97.06 191 ALA A O 1
ATOM 1412 N N . ARG A 1 192 ? -2.961 -11.512 11.295 1.00 97.56 192 ARG A N 1
ATOM 1413 C CA . ARG A 1 192 ? -4.241 -12.018 10.757 1.00 97.56 192 ARG A CA 1
ATOM 1414 C C . ARG A 1 192 ? -4.236 -12.141 9.235 1.00 97.56 192 ARG A C 1
ATOM 1416 O O . ARG A 1 192 ? -4.744 -13.129 8.711 1.00 97.56 192 ARG A O 1
ATOM 1423 N N . ILE A 1 193 ? -3.643 -11.176 8.532 1.00 95.75 193 ILE A N 1
ATOM 1424 C CA . ILE A 1 193 ? -3.498 -11.232 7.069 1.00 95.75 193 ILE A CA 1
ATOM 1425 C C . ILE A 1 193 ? -2.609 -12.416 6.684 1.00 95.75 193 ILE A C 1
ATOM 1427 O O . ILE A 1 193 ? -2.988 -13.236 5.852 1.00 95.75 193 ILE A O 1
ATOM 1431 N N . ARG A 1 194 ? -1.454 -12.558 7.343 1.00 90.88 194 ARG A N 1
ATOM 1432 C CA . ARG A 1 194 ? -0.509 -13.650 7.084 1.00 90.88 194 ARG A CA 1
ATOM 1433 C C . ARG A 1 194 ? -1.109 -15.032 7.340 1.00 90.88 194 ARG A C 1
ATOM 1435 O O . ARG A 1 194 ? -0.847 -15.939 6.565 1.00 90.88 194 ARG A O 1
ATOM 1442 N N . GLU A 1 195 ? -1.915 -15.197 8.386 1.00 90.56 195 GLU A N 1
ATOM 1443 C CA . GLU A 1 195 ? -2.572 -16.474 8.708 1.00 90.56 195 GLU A CA 1
ATOM 1444 C C . GLU A 1 195 ? -3.544 -16.957 7.630 1.00 90.56 195 GLU A C 1
ATOM 1446 O O . GLU A 1 195 ? -3.776 -18.160 7.521 1.00 90.56 195 GLU A O 1
ATOM 1451 N N . ARG A 1 196 ? -4.104 -16.044 6.828 1.00 87.12 196 ARG A N 1
ATOM 1452 C CA . ARG A 1 196 ? -4.954 -16.410 5.687 1.00 87.12 196 ARG A CA 1
ATOM 1453 C C . ARG A 1 196 ? -4.169 -16.712 4.413 1.00 87.12 196 ARG A C 1
ATOM 1455 O O . ARG A 1 196 ? -4.764 -17.216 3.469 1.00 87.12 196 ARG A O 1
ATOM 1462 N N . GLU A 1 197 ? -2.870 -16.409 4.396 1.00 82.25 197 GLU A N 1
ATOM 1463 C CA . GLU A 1 197 ? -1.966 -16.581 3.254 1.00 82.25 197 GLU A CA 1
ATOM 1464 C C . GLU A 1 197 ? -2.566 -16.122 1.905 1.00 82.25 197 GLU A C 1
ATOM 1466 O O . GLU A 1 197 ? -2.480 -16.867 0.924 1.00 82.25 197 GLU A O 1
ATOM 1471 N N . PRO A 1 198 ? -3.176 -14.918 1.812 1.00 83.88 198 PRO A N 1
ATOM 1472 C CA . PRO A 1 198 ? -3.846 -14.508 0.586 1.00 83.88 198 PRO A CA 1
ATOM 1473 C C . PRO A 1 198 ? -2.839 -14.384 -0.562 1.00 83.88 198 PRO A C 1
ATOM 1475 O O . PRO A 1 198 ? -1.744 -13.836 -0.407 1.00 83.88 198 PRO A O 1
ATOM 1478 N N . ASP A 1 199 ? -3.221 -14.896 -1.731 1.00 73.44 199 ASP A N 1
ATOM 1479 C CA . ASP A 1 199 ? -2.452 -14.729 -2.965 1.00 73.44 199 ASP A CA 1
ATOM 1480 C C . ASP A 1 199 ? -2.579 -13.297 -3.515 1.00 73.44 199 ASP A C 1
ATOM 1482 O O . ASP A 1 199 ? -1.621 -12.759 -4.069 1.00 73.44 199 ASP A O 1
ATOM 1486 N N . GLU A 1 200 ? -3.746 -12.683 -3.309 1.00 82.12 200 GLU A N 1
ATOM 1487 C CA . GLU A 1 200 ? -4.088 -11.314 -3.678 1.00 82.12 200 GLU A CA 1
ATOM 1488 C C . GLU A 1 200 ? -5.008 -10.728 -2.603 1.00 82.12 200 GLU A C 1
ATOM 1490 O O . GLU A 1 200 ? -5.959 -11.387 -2.174 1.00 82.12 200 GLU A O 1
ATOM 1495 N N . TRP A 1 201 ? -4.725 -9.509 -2.137 1.00 91.12 201 TRP A N 1
ATOM 1496 C CA . TRP A 1 201 ? -5.532 -8.887 -1.089 1.00 91.12 201 TRP A CA 1
ATOM 1497 C C . TRP A 1 201 ? -5.620 -7.369 -1.197 1.00 91.12 201 TRP A C 1
ATOM 1499 O O . TRP A 1 201 ? -4.733 -6.719 -1.751 1.00 91.12 201 TRP A O 1
ATOM 1509 N N . LEU A 1 202 ? -6.698 -6.827 -0.639 1.00 94.06 202 LEU A N 1
ATOM 1510 C CA . LEU A 1 202 ? -6.955 -5.409 -0.425 1.00 94.06 202 LEU A CA 1
ATOM 1511 C C . LEU A 1 202 ? -7.224 -5.170 1.059 1.00 94.06 202 LEU A C 1
ATOM 1513 O O . LEU A 1 202 ? -7.595 -6.089 1.796 1.00 94.06 202 LEU A O 1
ATOM 1517 N N . ILE A 1 203 ? -7.098 -3.922 1.491 1.00 98.12 203 ILE A N 1
ATOM 1518 C CA . ILE A 1 203 ? -7.465 -3.522 2.845 1.00 98.12 203 ILE A CA 1
ATOM 1519 C C . ILE A 1 203 ? -8.244 -2.214 2.832 1.00 98.12 203 ILE A C 1
ATOM 1521 O O . ILE A 1 203 ? -7.862 -1.265 2.151 1.00 98.12 203 ILE A O 1
ATOM 1525 N N . ALA A 1 204 ? -9.339 -2.169 3.584 1.00 98.31 204 ALA A N 1
ATOM 1526 C CA . ALA A 1 204 ? -10.080 -0.949 3.849 1.00 98.31 204 ALA A CA 1
ATOM 1527 C C . ALA A 1 204 ? -10.072 -0.640 5.344 1.00 98.31 204 ALA A C 1
ATOM 1529 O O . ALA A 1 204 ? -10.236 -1.537 6.173 1.00 98.31 204 ALA A O 1
ATOM 1530 N N . GLY A 1 205 ? -9.898 0.630 5.690 1.00 98.50 205 GLY A N 1
ATOM 1531 C CA . GLY A 1 205 ? -9.887 1.080 7.074 1.00 98.50 205 GLY A CA 1
ATOM 1532 C C . GLY A 1 205 ? -10.760 2.307 7.278 1.00 98.50 205 GLY A C 1
ATOM 1533 O O . GLY A 1 205 ? -10.636 3.281 6.536 1.00 98.50 205 GLY A O 1
ATOM 1534 N N . HIS A 1 206 ? -11.615 2.254 8.301 1.00 98.62 206 HIS A N 1
ATOM 1535 C CA . HIS A 1 206 ? -12.462 3.363 8.736 1.00 98.62 206 HIS A CA 1
ATOM 1536 C C . HIS A 1 206 ? -11.842 4.087 9.932 1.00 98.62 206 HIS A C 1
ATOM 1538 O O . HIS A 1 206 ? -11.527 3.433 10.927 1.00 98.62 206 HIS A O 1
ATOM 1544 N N . SER A 1 207 ? -11.658 5.411 9.853 1.00 97.50 207 SER A N 1
ATOM 1545 C CA . SER A 1 207 ? -11.127 6.242 10.952 1.00 97.50 207 SER A CA 1
ATOM 1546 C C . SER A 1 207 ? -9.841 5.646 11.556 1.00 97.50 207 SER A C 1
ATOM 1548 O O . SER A 1 207 ? -8.855 5.482 10.829 1.00 97.50 207 SER A O 1
ATOM 1550 N N . MET A 1 208 ? -9.846 5.235 12.831 1.00 98.38 208 MET A N 1
ATOM 1551 C CA . MET A 1 208 ? -8.766 4.483 13.497 1.00 98.38 208 MET A CA 1
ATOM 1552 C C . MET A 1 208 ? -8.228 3.314 12.653 1.00 98.38 208 MET A C 1
ATOM 1554 O O . MET A 1 208 ? -7.013 3.150 12.503 1.00 98.38 208 MET A O 1
ATOM 1558 N N . GLY A 1 209 ? -9.124 2.519 12.065 1.00 98.62 209 GLY A N 1
ATOM 1559 C CA . GLY A 1 209 ? -8.780 1.425 11.164 1.00 98.62 209 GLY A CA 1
ATOM 1560 C C . GLY A 1 209 ? -8.047 1.899 9.908 1.00 98.62 209 GLY A C 1
ATOM 1561 O O . GLY A 1 209 ? -7.209 1.171 9.389 1.00 98.62 209 GLY A O 1
ATOM 1562 N N . GLY A 1 210 ? -8.293 3.127 9.446 1.00 98.31 210 GLY A N 1
ATOM 1563 C CA . GLY A 1 210 ? -7.591 3.764 8.327 1.00 98.31 210 GLY A CA 1
ATOM 1564 C C . GLY A 1 210 ? -6.114 4.045 8.619 1.00 98.31 210 GLY A C 1
ATOM 1565 O O . GLY A 1 210 ? -5.256 3.684 7.806 1.00 98.31 210 GLY A O 1
ATOM 1566 N N . LYS A 1 211 ? -5.786 4.579 9.809 1.00 98.56 211 LYS A N 1
ATOM 1567 C CA . LYS A 1 211 ? -4.382 4.738 10.258 1.00 98.56 211 LYS A CA 1
ATOM 1568 C C . LYS A 1 211 ? -3.679 3.378 10.284 1.00 98.56 211 LYS A C 1
ATOM 1570 O O . LYS A 1 211 ? -2.594 3.226 9.725 1.00 98.56 211 LYS A O 1
ATOM 1575 N N . ILE A 1 212 ? -4.324 2.370 10.875 1.00 98.81 212 ILE A N 1
ATOM 1576 C CA . ILE A 1 212 ? -3.772 1.011 10.978 1.00 98.81 212 ILE A CA 1
ATOM 1577 C C . ILE A 1 212 ? -3.581 0.383 9.586 1.00 98.81 212 ILE A C 1
ATOM 1579 O O . ILE A 1 212 ? -2.511 -0.155 9.305 1.00 98.81 212 ILE A O 1
ATOM 1583 N N . ALA A 1 213 ? -4.570 0.489 8.693 1.00 98.75 213 ALA A N 1
ATOM 1584 C CA . ALA A 1 213 ? -4.494 -0.029 7.326 1.00 98.75 213 ALA A CA 1
ATOM 1585 C C . ALA A 1 213 ? -3.349 0.611 6.529 1.00 98.75 213 ALA A C 1
ATOM 1587 O O . ALA A 1 213 ? -2.631 -0.082 5.804 1.00 98.75 213 ALA A O 1
ATOM 1588 N N . THR A 1 214 ? -3.138 1.915 6.707 1.00 98.56 214 THR A N 1
ATOM 1589 C CA . THR A 1 214 ? -2.045 2.660 6.069 1.00 98.56 214 THR A CA 1
ATOM 1590 C C . THR A 1 214 ? -0.677 2.167 6.548 1.00 98.56 214 THR A C 1
ATOM 1592 O O . THR A 1 214 ? 0.205 1.908 5.729 1.00 98.56 214 THR A O 1
ATOM 1595 N N . ILE A 1 215 ? -0.506 1.950 7.857 1.00 98.62 215 ILE A N 1
ATOM 1596 C CA . ILE A 1 215 ? 0.739 1.413 8.438 1.00 98.62 215 ILE A CA 1
ATOM 1597 C C . ILE A 1 215 ? 1.011 -0.010 7.934 1.00 98.62 215 ILE A C 1
ATOM 1599 O O . ILE A 1 215 ? 2.112 -0.305 7.470 1.00 98.62 215 ILE A O 1
ATOM 1603 N N . VAL A 1 216 ? 0.001 -0.885 7.962 1.00 98.56 216 VAL A N 1
ATOM 1604 C CA . VAL A 1 216 ? 0.120 -2.267 7.468 1.00 98.56 216 VAL A CA 1
ATOM 1605 C C . VAL A 1 216 ? 0.469 -2.291 5.977 1.00 98.56 216 VAL A C 1
ATOM 1607 O O . VAL A 1 216 ? 1.311 -3.084 5.557 1.00 98.56 216 VAL A O 1
ATOM 1610 N N . THR A 1 217 ? -0.115 -1.390 5.183 1.00 97.00 217 THR A N 1
ATOM 1611 C CA . THR A 1 217 ? 0.216 -1.226 3.759 1.00 97.00 217 THR A CA 1
ATOM 1612 C C . THR A 1 217 ? 1.670 -0.790 3.573 1.00 97.00 217 THR A C 1
ATOM 1614 O O . THR A 1 217 ? 2.384 -1.382 2.765 1.00 97.00 217 THR A O 1
ATOM 1617 N N . ALA A 1 218 ? 2.151 0.174 4.365 1.00 95.88 218 ALA A N 1
ATOM 1618 C CA . ALA A 1 218 ? 3.544 0.621 4.330 1.00 95.88 218 ALA A CA 1
ATOM 1619 C C . ALA A 1 218 ? 4.529 -0.518 4.637 1.00 95.88 218 ALA A C 1
ATOM 1621 O O . ALA A 1 218 ? 5.533 -0.693 3.939 1.00 95.88 218 ALA A O 1
ATOM 1622 N N . TRP A 1 219 ? 4.230 -1.327 5.656 1.00 95.00 219 TRP A N 1
ATOM 1623 C CA . TRP A 1 219 ? 5.010 -2.520 5.984 1.00 95.00 219 TRP A CA 1
ATOM 1624 C C . TRP A 1 219 ? 4.982 -3.544 4.847 1.00 95.00 219 TRP A C 1
ATOM 1626 O O . TRP A 1 219 ? 6.031 -4.066 4.465 1.00 95.00 219 TRP A O 1
ATOM 1636 N N . ALA A 1 220 ? 3.818 -3.791 4.246 1.00 91.12 220 ALA A N 1
ATOM 1637 C CA . ALA A 1 220 ? 3.670 -4.722 3.133 1.00 91.12 220 ALA A CA 1
ATOM 1638 C C . ALA A 1 220 ? 4.428 -4.276 1.866 1.00 91.12 220 ALA A C 1
ATOM 1640 O O . ALA A 1 220 ? 5.095 -5.099 1.241 1.00 91.12 220 ALA A O 1
ATOM 1641 N N . GLU A 1 221 ? 4.438 -2.982 1.522 1.00 84.19 221 GLU A N 1
ATOM 1642 C CA . GLU A 1 221 ? 5.249 -2.436 0.415 1.00 84.19 221 GLU A CA 1
ATOM 1643 C C . GLU A 1 221 ? 6.759 -2.584 0.642 1.00 84.19 221 GLU A C 1
ATOM 1645 O O . GLU A 1 221 ? 7.541 -2.707 -0.304 1.00 84.19 221 GLU A O 1
ATOM 1650 N N . ARG A 1 222 ? 7.188 -2.614 1.907 1.00 84.19 222 ARG A N 1
ATOM 1651 C CA . ARG A 1 222 ? 8.569 -2.931 2.303 1.00 84.19 222 ARG A CA 1
ATOM 1652 C C . ARG A 1 222 ? 8.813 -4.433 2.467 1.00 84.19 222 ARG A C 1
ATOM 1654 O O . ARG A 1 222 ? 9.936 -4.842 2.785 1.00 84.19 222 ARG A O 1
ATOM 1661 N N . ALA A 1 223 ? 7.789 -5.248 2.216 1.00 80.88 223 ALA A N 1
ATOM 1662 C CA . ALA A 1 223 ? 7.753 -6.686 2.437 1.00 80.88 223 ALA A CA 1
ATOM 1663 C C . ALA A 1 223 ? 8.154 -7.073 3.875 1.00 80.88 223 ALA A C 1
ATOM 1665 O O . ALA A 1 223 ? 8.864 -8.052 4.099 1.00 80.88 223 ALA A O 1
ATOM 1666 N N . GLU A 1 224 ? 7.799 -6.234 4.849 1.00 85.06 224 GLU A N 1
ATOM 1667 C CA . GLU A 1 224 ? 7.969 -6.449 6.287 1.00 85.06 224 GLU A CA 1
ATOM 1668 C C . GLU A 1 224 ? 6.832 -7.333 6.830 1.00 85.06 224 GLU A C 1
ATOM 1670 O O . GLU A 1 224 ? 5.826 -7.565 6.164 1.00 85.06 224 GLU A O 1
ATOM 1675 N N . HIS A 1 225 ? 7.017 -7.897 8.028 1.00 87.00 225 HIS A N 1
ATOM 1676 C CA . HIS A 1 225 ? 6.040 -8.785 8.685 1.00 87.00 225 HIS A CA 1
ATOM 1677 C C . HIS A 1 225 ? 5.595 -10.017 7.861 1.00 87.00 225 HIS A C 1
ATOM 1679 O O . HIS A 1 225 ? 4.603 -10.664 8.194 1.00 87.00 225 HIS A O 1
ATOM 1685 N N . GLY A 1 226 ? 6.352 -10.393 6.822 1.00 80.88 226 GLY A N 1
ATOM 1686 C CA . GLY A 1 226 ? 6.019 -11.515 5.941 1.00 80.88 226 GLY A CA 1
ATOM 1687 C C . GLY A 1 226 ? 4.840 -11.236 5.007 1.00 80.88 226 GLY A C 1
ATOM 1688 O O . GLY A 1 226 ? 4.226 -12.182 4.518 1.00 80.88 226 GLY A O 1
ATOM 1689 N N . LEU A 1 227 ? 4.508 -9.963 4.786 1.00 85.88 227 LEU A N 1
ATOM 1690 C CA . LEU A 1 227 ? 3.409 -9.547 3.924 1.00 85.88 227 LEU A CA 1
ATOM 1691 C C . LEU A 1 227 ? 3.886 -9.301 2.490 1.00 85.88 227 LEU A C 1
ATOM 1693 O O . LEU A 1 227 ? 4.984 -8.794 2.258 1.00 85.88 227 LEU A O 1
ATOM 1697 N N . ILE A 1 228 ? 3.026 -9.635 1.531 1.00 82.94 228 ILE A N 1
ATOM 1698 C CA . ILE A 1 228 ? 3.125 -9.148 0.150 1.00 82.94 228 ILE A CA 1
ATOM 1699 C C . ILE A 1 228 ? 2.342 -7.831 0.042 1.00 82.94 228 ILE A C 1
ATOM 1701 O O . ILE A 1 228 ? 1.339 -7.712 0.745 1.00 82.94 228 ILE A O 1
ATOM 1705 N N . PRO A 1 229 ? 2.744 -6.865 -0.804 1.00 86.31 229 PRO A N 1
ATOM 1706 C CA . PRO A 1 229 ? 2.006 -5.611 -0.964 1.00 86.31 229 PRO A CA 1
ATOM 1707 C C . PRO A 1 229 ? 0.527 -5.858 -1.312 1.00 86.31 229 PRO A C 1
ATOM 1709 O O . PRO A 1 229 ? 0.258 -6.737 -2.139 1.00 86.31 229 PRO A O 1
ATOM 1712 N N . PRO A 1 230 ? -0.425 -5.116 -0.716 1.00 90.00 230 PRO A N 1
ATOM 1713 C CA . PRO A 1 230 ? -1.814 -5.184 -1.139 1.00 90.00 230 PRO A CA 1
ATOM 1714 C C . PRO A 1 230 ? -1.970 -4.636 -2.557 1.00 90.00 230 PRO A C 1
ATOM 1716 O O . PRO A 1 230 ? -1.207 -3.793 -3.027 1.00 90.00 230 PRO A O 1
ATOM 1719 N N . THR A 1 231 ? -3.009 -5.103 -3.231 1.00 85.88 231 THR A N 1
ATOM 1720 C CA . THR A 1 231 ? -3.420 -4.611 -4.548 1.00 85.88 231 THR A CA 1
ATOM 1721 C C . THR A 1 231 ? -4.199 -3.305 -4.456 1.00 85.88 231 THR A C 1
ATOM 1723 O O . THR A 1 231 ? -4.158 -2.504 -5.385 1.00 85.88 231 THR A O 1
ATOM 1726 N N . GLY A 1 232 ? -4.836 -3.030 -3.317 1.00 90.00 232 GLY A N 1
ATOM 1727 C CA . GLY A 1 232 ? -5.503 -1.759 -3.082 1.00 90.00 232 GLY A CA 1
ATOM 1728 C C . GLY A 1 232 ? -5.680 -1.420 -1.607 1.00 90.00 232 GLY A C 1
ATOM 1729 O O . GLY A 1 232 ? -5.811 -2.305 -0.758 1.00 90.00 232 GLY A O 1
ATOM 1730 N N . LEU A 1 233 ? -5.710 -0.118 -1.333 1.00 95.94 233 LEU A N 1
ATOM 1731 C CA . LEU A 1 233 ? -5.999 0.482 -0.034 1.00 95.94 233 LEU A CA 1
ATOM 1732 C C . LEU A 1 233 ? -7.247 1.368 -0.154 1.00 95.94 233 LEU A C 1
ATOM 1734 O O . LEU A 1 233 ? -7.334 2.212 -1.043 1.00 95.94 233 LEU A O 1
ATOM 1738 N N . VAL A 1 234 ? -8.219 1.201 0.738 1.00 96.81 234 VAL A N 1
ATOM 1739 C CA . VAL A 1 234 ? -9.401 2.073 0.806 1.00 96.81 234 VAL A CA 1
ATOM 1740 C C . VAL A 1 234 ? -9.444 2.755 2.165 1.00 96.81 234 VAL A C 1
ATOM 1742 O O . VAL A 1 234 ? -9.530 2.109 3.206 1.00 96.81 234 VAL A O 1
ATOM 1745 N N . LEU A 1 235 ? -9.377 4.077 2.158 1.00 98.31 235 LEU A N 1
ATOM 1746 C CA . LEU A 1 235 ? -9.435 4.903 3.355 1.00 98.31 235 LEU A CA 1
ATOM 1747 C C . LEU A 1 235 ? -10.832 5.506 3.451 1.00 98.31 235 LEU A C 1
ATOM 1749 O O . LEU A 1 235 ? -11.233 6.244 2.557 1.00 98.31 235 LEU A O 1
ATOM 1753 N N . VAL A 1 236 ? -11.572 5.166 4.504 1.00 98.25 236 VAL A N 1
ATOM 1754 C CA . VAL A 1 236 ? -12.937 5.655 4.746 1.00 98.25 236 VAL A CA 1
ATOM 1755 C C . VAL A 1 236 ? -12.899 6.557 5.969 1.00 98.25 236 VAL A C 1
ATOM 1757 O O . VAL A 1 236 ? -12.524 6.085 7.039 1.00 98.25 236 VAL A O 1
ATOM 1760 N N . ASP A 1 237 ? -13.198 7.847 5.819 1.00 97.12 237 ASP A N 1
ATOM 1761 C CA . ASP A 1 237 ? -13.155 8.841 6.912 1.00 97.12 237 ASP A CA 1
ATOM 1762 C C . ASP A 1 237 ? -11.887 8.693 7.778 1.00 97.12 237 ASP A C 1
ATOM 1764 O O . ASP A 1 237 ? -11.922 8.676 9.008 1.00 97.12 237 ASP A O 1
ATOM 1768 N N . ALA A 1 238 ? -10.756 8.414 7.124 1.00 97.50 238 ALA A N 1
ATOM 1769 C CA . ALA A 1 238 ? -9.628 7.757 7.768 1.00 97.50 238 ALA A CA 1
ATOM 1770 C C . ALA A 1 238 ? -8.836 8.705 8.666 1.00 97.50 238 ALA A C 1
ATOM 1772 O O . ALA A 1 238 ? -8.484 9.817 8.257 1.00 97.50 238 ALA A O 1
ATOM 1773 N N . SER A 1 239 ? -8.445 8.204 9.837 1.00 97.31 239 SER A N 1
ATOM 1774 C CA . SER A 1 239 ? -7.412 8.823 10.656 1.00 97.31 239 SER A CA 1
ATOM 1775 C C . SER A 1 239 ? -6.098 8.848 9.886 1.00 97.31 239 SER A C 1
ATOM 1777 O O . SER A 1 239 ? -5.732 7.901 9.190 1.00 97.31 239 SER A O 1
ATOM 1779 N N . THR A 1 240 ? -5.382 9.952 10.026 1.00 93.81 240 THR A N 1
ATOM 1780 C CA . THR A 1 240 ? -4.176 10.259 9.248 1.00 93.81 240 THR A CA 1
ATOM 1781 C C . THR A 1 240 ? -2.960 9.536 9.814 1.00 93.81 240 THR A C 1
ATOM 1783 O O . THR A 1 240 ? -2.987 9.270 11.009 1.00 93.81 240 THR A O 1
ATOM 1786 N N . PRO A 1 241 ? -1.867 9.273 9.072 1.00 95.31 241 PRO A N 1
ATOM 1787 C CA . PRO A 1 241 ? -0.614 8.789 9.662 1.00 95.31 241 PRO A CA 1
ATOM 1788 C C . PRO A 1 241 ? -0.092 9.670 10.802 1.00 95.31 241 PRO A C 1
ATOM 1790 O O . PRO A 1 241 ? 0.451 9.148 11.773 1.00 95.31 241 PRO A O 1
ATOM 1793 N N . GLY A 1 242 ? -0.302 10.984 10.713 1.00 94.00 242 GLY A N 1
ATOM 1794 C CA . GLY A 1 242 ? 0.042 11.945 11.756 1.00 94.00 242 GLY A CA 1
ATOM 1795 C C . GLY A 1 242 ? -0.960 12.018 12.924 1.00 94.00 242 GLY A C 1
ATOM 1796 O O . GLY A 1 242 ? -1.927 11.245 12.997 1.00 94.00 242 GLY A O 1
ATOM 1797 N N . PRO A 1 243 ? -0.753 12.977 13.845 1.00 93.88 243 PRO A N 1
ATOM 1798 C CA . PRO A 1 243 ? -1.707 13.284 14.904 1.00 93.88 243 PRO A CA 1
ATOM 1799 C C . PRO A 1 243 ? -3.056 13.743 14.336 1.00 93.88 243 PRO A C 1
ATOM 1801 O O . PRO A 1 243 ? -3.110 14.567 13.420 1.00 93.88 243 PRO A O 1
ATOM 1804 N N . GLU A 1 244 ? -4.152 13.243 14.900 1.00 92.75 244 GLU A N 1
ATOM 1805 C CA . GLU A 1 244 ? -5.497 13.625 14.478 1.00 92.75 244 GLU A CA 1
ATOM 1806 C C . GLU A 1 244 ? -5.812 15.087 14.819 1.00 92.75 244 GLU A C 1
ATOM 1808 O O . GLU A 1 244 ? -5.510 15.542 15.928 1.00 92.75 244 GLU A O 1
ATOM 1813 N N . PRO A 1 245 ? -6.511 15.813 13.929 1.00 88.94 245 PRO A N 1
ATOM 1814 C CA . PRO A 1 245 ? -6.961 17.183 14.172 1.00 88.94 245 PRO A CA 1
ATOM 1815 C C . PRO A 1 245 ? -8.176 17.258 15.123 1.00 88.94 245 PRO A C 1
ATOM 1817 O O . PRO A 1 245 ? -9.023 18.131 14.978 1.00 88.94 245 PRO A O 1
ATOM 1820 N N . MET A 1 246 ? -8.270 16.357 16.106 1.00 89.31 246 MET A N 1
ATOM 1821 C CA . MET A 1 246 ? -9.354 16.316 17.089 1.00 89.31 246 MET A CA 1
ATOM 1822 C C . MET A 1 246 ? -9.105 17.323 18.222 1.00 89.31 246 MET A C 1
ATOM 1824 O O . MET A 1 246 ? -8.054 17.288 18.878 1.00 89.31 246 MET A O 1
ATOM 1828 N N . ALA A 1 247 ? -10.106 18.169 18.488 1.00 90.31 247 ALA A N 1
ATOM 1829 C CA . ALA A 1 247 ? -10.092 19.147 19.576 1.00 90.31 247 ALA A CA 1
ATOM 1830 C C . ALA A 1 247 ? -9.897 18.486 20.953 1.00 90.31 247 ALA A C 1
ATOM 1832 O O . ALA A 1 247 ? -10.479 17.438 21.248 1.00 90.31 247 ALA A O 1
ATOM 1833 N N . GLU A 1 248 ? -9.107 19.120 21.821 1.00 91.06 248 GLU A N 1
ATOM 1834 C CA . GLU A 1 248 ? -8.788 18.581 23.149 1.00 91.06 248 GLU A CA 1
ATOM 1835 C C . GLU A 1 248 ? -10.032 18.466 24.036 1.00 91.06 248 GLU A C 1
ATOM 1837 O O . GLU A 1 248 ? -10.172 17.511 24.792 1.00 91.06 248 GLU A O 1
ATOM 1842 N N . GLU A 1 249 ? -10.993 19.378 23.889 1.00 93.19 249 GLU A N 1
ATOM 1843 C CA . GLU A 1 249 ? -12.267 19.328 24.604 1.00 93.19 249 GLU A CA 1
ATOM 1844 C C . GLU A 1 249 ? -13.092 18.099 24.203 1.00 93.19 249 GLU A C 1
ATOM 1846 O O . GLU A 1 249 ? -13.691 17.448 25.063 1.00 93.19 249 GLU A O 1
ATOM 1851 N N . ARG A 1 250 ? -13.089 17.744 22.908 1.00 91.00 250 ARG A N 1
ATOM 1852 C CA . ARG A 1 250 ? -13.765 16.543 22.394 1.00 91.00 250 ARG A CA 1
ATOM 1853 C C . ARG A 1 250 ? -13.097 15.283 22.942 1.00 91.00 250 ARG A C 1
ATOM 1855 O O . ARG A 1 250 ? -13.787 14.400 23.450 1.00 91.00 250 ARG A O 1
ATOM 1862 N N . ARG A 1 251 ? -11.762 15.235 22.915 1.00 93.88 251 ARG A N 1
ATOM 1863 C CA . ARG A 1 251 ? -10.963 14.136 23.479 1.00 93.88 251 ARG A CA 1
ATOM 1864 C C . ARG A 1 251 ? -11.236 13.954 24.973 1.00 93.88 251 ARG A C 1
ATOM 1866 O O . ARG A 1 251 ? -11.584 12.857 25.406 1.00 93.88 251 ARG A O 1
ATOM 1873 N N . ALA A 1 252 ? -11.166 15.034 25.749 1.00 94.62 252 ALA A N 1
ATOM 1874 C CA . ALA A 1 252 ? -11.419 15.019 27.185 1.00 94.62 252 ALA A CA 1
ATOM 1875 C C . ALA A 1 252 ? -12.849 14.568 27.523 1.00 94.62 252 ALA A C 1
ATOM 1877 O O . ALA A 1 252 ? -13.039 13.815 28.479 1.00 94.62 252 ALA A O 1
ATOM 1878 N N . LEU A 1 253 ? -13.849 14.976 26.735 1.00 94.25 253 LEU A N 1
ATOM 1879 C CA . LEU A 1 253 ? -15.228 14.508 26.889 1.00 94.25 253 LEU A CA 1
ATOM 1880 C C . LEU A 1 253 ? -15.336 12.990 26.669 1.00 94.25 253 LEU A C 1
ATOM 1882 O O . LEU A 1 253 ? -15.908 12.286 27.501 1.00 94.25 253 LEU A O 1
ATOM 1886 N N . MET A 1 254 ? -14.730 12.474 25.597 1.00 94.69 254 MET A N 1
ATOM 1887 C CA . MET A 1 254 ? -14.735 11.040 25.288 1.00 94.69 254 MET A CA 1
ATOM 1888 C C . MET A 1 254 ? -13.982 10.199 26.329 1.00 94.69 254 MET A C 1
ATOM 1890 O O . MET A 1 254 ? -14.311 9.031 26.541 1.00 94.69 254 MET A O 1
ATOM 1894 N N . GLU A 1 255 ? -12.982 10.768 27.006 1.00 95.12 255 GLU A N 1
ATOM 1895 C CA . GLU A 1 255 ? -12.350 10.130 28.164 1.00 95.12 255 GLU A CA 1
ATOM 1896 C C . GLU A 1 255 ? -13.264 10.116 29.397 1.00 95.12 255 GLU A C 1
ATOM 1898 O O . GLU A 1 255 ? -13.302 9.124 30.134 1.00 95.12 255 GLU A O 1
ATOM 1903 N N . GLN A 1 256 ? -14.011 11.199 29.632 1.00 95.00 256 GLN A N 1
ATOM 1904 C CA . GLN A 1 256 ? -14.902 11.339 30.787 1.00 95.00 256 GLN A CA 1
ATOM 1905 C C . GLN A 1 256 ? -16.080 10.364 30.764 1.00 95.00 256 GLN A C 1
ATOM 1907 O O . GLN A 1 256 ? -16.542 9.969 31.835 1.00 95.00 256 GLN A O 1
ATOM 1912 N N . TRP A 1 257 ? -16.519 9.890 29.596 1.00 94.50 257 TRP A N 1
ATOM 1913 C CA . TRP A 1 257 ? -17.549 8.845 29.499 1.00 94.50 257 TRP A CA 1
ATOM 1914 C C . TRP A 1 257 ? -17.186 7.558 30.249 1.00 94.50 257 TRP A C 1
ATOM 1916 O O . TRP A 1 257 ? -18.061 6.842 30.726 1.00 94.50 257 TRP A O 1
ATOM 1926 N N . TRP A 1 258 ? -15.892 7.294 30.445 1.00 93.25 258 TRP A N 1
ATOM 1927 C CA . TRP A 1 258 ? -15.402 6.160 31.229 1.00 93.25 258 TRP A CA 1
ATOM 1928 C C . TRP A 1 258 ? -15.245 6.441 32.729 1.00 93.25 258 TRP A C 1
ATOM 1930 O O . TRP A 1 258 ? -14.746 5.573 33.455 1.00 93.25 258 TRP A O 1
ATOM 1940 N N . ALA A 1 259 ? -15.650 7.616 33.225 1.00 89.12 259 ALA A N 1
ATOM 1941 C CA . ALA A 1 259 ? -15.511 7.990 34.635 1.00 89.12 259 ALA A CA 1
ATOM 1942 C C . ALA A 1 259 ? -16.262 7.034 35.576 1.00 89.12 259 ALA A C 1
ATOM 1944 O O . ALA A 1 259 ? -15.775 6.733 36.664 1.00 89.12 259 ALA A O 1
ATOM 1945 N N . SER A 1 260 ? -17.410 6.511 35.137 1.00 86.69 260 SER A N 1
ATOM 1946 C CA . SER A 1 260 ? -18.213 5.534 35.889 1.00 86.69 260 SER A CA 1
ATOM 1947 C C . SER A 1 260 ? -17.742 4.081 35.718 1.00 86.69 260 SER A C 1
ATOM 1949 O O . SER A 1 260 ? -18.280 3.177 36.352 1.00 86.69 260 SER A O 1
ATOM 1951 N N . GLY A 1 261 ? -16.734 3.843 34.872 1.00 89.12 261 GLY A N 1
ATOM 1952 C CA . GLY A 1 261 ? -16.245 2.511 34.520 1.00 89.12 261 GLY A CA 1
ATOM 1953 C C . GLY A 1 261 ? -16.923 1.877 33.303 1.00 89.12 261 GLY A C 1
ATOM 1954 O O . GLY A 1 261 ? -16.403 0.874 32.827 1.00 89.12 261 GLY A O 1
ATOM 1955 N N . THR A 1 262 ? -17.999 2.465 32.767 1.00 92.44 262 THR A N 1
ATOM 1956 C CA . THR A 1 262 ? -18.687 2.055 31.524 1.00 92.44 262 THR A CA 1
ATOM 1957 C C . THR A 1 262 ? -19.222 3.274 30.778 1.00 92.44 262 THR A C 1
ATOM 1959 O O . THR A 1 262 ? -19.647 4.225 31.429 1.00 92.44 262 THR A O 1
ATOM 1962 N N . ILE A 1 263 ? -19.298 3.228 29.445 1.00 96.00 263 ILE A N 1
ATOM 1963 C CA . ILE A 1 263 ? -19.996 4.265 28.667 1.00 96.00 263 ILE A CA 1
ATOM 1964 C C . ILE A 1 263 ? -21.514 4.071 28.807 1.00 96.00 263 ILE A C 1
ATOM 1966 O O . ILE A 1 263 ? -22.037 2.969 28.602 1.00 96.00 263 ILE A O 1
ATOM 1970 N N . SER A 1 264 ? -22.235 5.136 29.166 1.00 96.69 264 SER A N 1
ATOM 1971 C CA . SER A 1 264 ? -23.695 5.091 29.284 1.00 96.69 264 SER A CA 1
ATOM 1972 C C . SER A 1 264 ? -24.367 4.952 27.909 1.00 96.69 264 SER A C 1
ATOM 1974 O O . SER A 1 264 ? -23.786 5.282 26.878 1.00 96.69 264 SER A O 1
ATOM 1976 N N . ALA A 1 265 ? -25.612 4.469 27.871 1.00 95.75 265 ALA A N 1
ATOM 1977 C CA . ALA A 1 265 ? -26.359 4.384 26.611 1.00 95.75 265 ALA A CA 1
ATOM 1978 C C . ALA A 1 265 ? -26.622 5.773 25.999 1.00 95.75 265 ALA A C 1
ATOM 1980 O O . ALA A 1 265 ? -26.690 5.902 24.780 1.00 95.75 265 ALA A O 1
ATOM 1981 N N . GLU A 1 266 ? -26.756 6.801 26.842 1.00 96.81 266 GLU A N 1
ATOM 1982 C CA . GLU A 1 266 ? -26.937 8.191 26.422 1.00 96.81 266 GLU A CA 1
ATOM 1983 C C . GLU A 1 266 ? -25.663 8.742 25.773 1.00 96.81 266 GLU A C 1
ATOM 1985 O O . GLU A 1 266 ? -25.729 9.249 24.656 1.00 96.81 266 GLU A O 1
ATOM 1990 N N . ASP A 1 267 ? -24.503 8.549 26.406 1.00 97.50 267 ASP A N 1
ATOM 1991 C CA . ASP A 1 267 ? -23.210 8.974 25.858 1.00 97.50 267 ASP A CA 1
ATOM 1992 C C . ASP A 1 267 ? -22.876 8.230 24.559 1.00 97.50 267 ASP A C 1
ATOM 1994 O O . ASP A 1 267 ? -22.462 8.841 23.577 1.00 97.50 267 ASP A O 1
ATOM 1998 N N . ALA A 1 268 ? -23.122 6.917 24.511 1.00 97.56 268 ALA A N 1
ATOM 1999 C CA . ALA A 1 268 ? -22.934 6.122 23.299 1.00 97.56 268 ALA A CA 1
ATOM 2000 C C . ALA A 1 268 ? -23.864 6.581 22.161 1.00 97.56 268 ALA A C 1
ATOM 2002 O O . ALA A 1 268 ? -23.438 6.706 21.014 1.00 97.56 268 ALA A O 1
ATOM 2003 N N . ALA A 1 269 ? -25.129 6.885 22.467 1.00 97.31 269 ALA A N 1
ATOM 2004 C CA . ALA A 1 269 ? -26.071 7.442 21.500 1.00 97.31 269 ALA A CA 1
ATOM 2005 C C . ALA A 1 269 ? -25.658 8.836 21.011 1.00 97.31 269 ALA A C 1
ATOM 2007 O O . ALA A 1 269 ? -25.822 9.127 19.824 1.00 97.31 269 ALA A O 1
ATOM 2008 N N . ALA A 1 270 ? -25.136 9.680 21.903 1.00 96.62 270 ALA A N 1
ATOM 2009 C CA . ALA A 1 270 ? -24.618 11.000 21.571 1.00 96.62 270 ALA A CA 1
ATOM 2010 C C . ALA A 1 270 ? -23.363 10.909 20.693 1.00 96.62 270 ALA A C 1
ATOM 2012 O O . ALA A 1 270 ? -23.249 11.671 19.736 1.00 96.62 270 ALA A O 1
ATOM 2013 N N . TYR A 1 271 ? -22.471 9.948 20.958 1.00 96.31 271 TYR A N 1
ATOM 2014 C CA . TYR A 1 271 ? -21.291 9.682 20.136 1.00 96.31 271 TYR A CA 1
ATOM 2015 C C . TYR A 1 271 ? -21.666 9.324 18.695 1.00 96.31 271 TYR A C 1
ATOM 2017 O O . TYR A 1 271 ? -21.225 9.999 17.769 1.00 96.31 271 TYR A O 1
ATOM 2025 N N . ILE A 1 272 ? -22.542 8.326 18.512 1.00 97.25 272 ILE A N 1
ATOM 2026 C CA . ILE A 1 272 ? -23.012 7.928 17.176 1.00 97.25 272 ILE A CA 1
ATOM 2027 C C . ILE A 1 272 ? -23.722 9.093 16.487 1.00 97.25 272 ILE A C 1
ATOM 2029 O O . ILE A 1 272 ? -23.479 9.360 15.317 1.00 97.25 272 ILE A O 1
ATOM 2033 N N . HIS A 1 273 ? -24.567 9.832 17.211 1.00 95.62 273 HIS A N 1
ATOM 2034 C CA . HIS A 1 273 ? -25.251 10.986 16.637 1.00 95.62 273 HIS A CA 1
ATOM 2035 C C . HIS A 1 273 ? -24.274 12.067 16.155 1.00 95.62 273 HIS A C 1
ATOM 2037 O O . HIS A 1 273 ? -24.457 12.584 15.059 1.00 95.62 273 HIS A O 1
ATOM 2043 N N . ALA A 1 274 ? -23.235 12.376 16.935 1.00 94.12 274 ALA A N 1
ATOM 2044 C CA . ALA A 1 274 ? -22.241 13.393 16.596 1.00 94.12 274 ALA A CA 1
ATOM 2045 C C . ALA A 1 274 ? -21.354 13.013 15.397 1.00 94.12 274 ALA A C 1
ATOM 2047 O O . ALA A 1 274 ? -20.806 13.903 14.754 1.00 94.12 274 ALA A O 1
ATOM 2048 N N . ASN A 1 275 ? -21.216 11.719 15.094 1.00 95.56 275 ASN A N 1
ATOM 2049 C CA . ASN A 1 275 ? -20.466 11.232 13.933 1.00 95.56 275 ASN A CA 1
ATOM 2050 C C . ASN A 1 275 ? -21.325 11.080 12.669 1.00 95.56 275 ASN A C 1
ATOM 2052 O O . ASN A 1 275 ? -20.788 10.805 11.598 1.00 95.56 275 ASN A O 1
ATOM 2056 N N . THR A 1 276 ? -22.643 11.268 12.758 1.00 96.25 276 THR A N 1
ATOM 2057 C CA . THR A 1 276 ? -23.552 11.160 11.610 1.00 96.25 276 THR A CA 1
ATOM 2058 C C . THR A 1 276 ? -24.176 12.506 11.261 1.00 96.25 276 THR A C 1
ATOM 2060 O O . THR A 1 276 ? -24.716 13.183 12.131 1.00 96.25 276 THR A O 1
ATOM 2063 N N . ALA A 1 277 ? -24.187 12.875 9.982 1.00 93.69 277 ALA A N 1
ATOM 2064 C CA . ALA A 1 277 ? -24.830 14.107 9.511 1.00 93.69 277 ALA A CA 1
ATOM 2065 C C . ALA A 1 277 ? -26.351 13.963 9.316 1.00 93.69 277 ALA A C 1
ATOM 2067 O O . ALA A 1 277 ? -27.088 14.948 9.266 1.00 93.69 277 ALA A O 1
ATOM 2068 N N . GLY A 1 278 ? -26.834 12.724 9.219 1.00 91.06 278 GLY A N 1
ATOM 2069 C CA . GLY A 1 278 ? -28.239 12.393 9.019 1.00 91.06 278 GLY A CA 1
ATOM 2070 C C . GLY A 1 278 ? -28.620 11.075 9.696 1.00 91.06 278 GLY A C 1
ATOM 2071 O O . GLY A 1 278 ? -27.777 10.413 10.302 1.00 91.06 278 GLY A O 1
ATOM 2072 N N . PRO A 1 279 ? -29.900 10.677 9.626 1.00 88.81 279 PRO A N 1
ATOM 2073 C CA . PRO A 1 279 ? -30.359 9.447 10.254 1.00 88.81 279 PRO A CA 1
ATOM 2074 C C . PRO A 1 279 ? -29.745 8.209 9.586 1.00 88.81 279 PRO A C 1
ATOM 2076 O O . PRO A 1 279 ? -29.736 8.090 8.363 1.00 88.81 279 PRO A O 1
ATOM 2079 N N . ILE A 1 280 ? -29.320 7.252 10.409 1.00 94.56 280 ILE A N 1
ATOM 2080 C CA . ILE A 1 280 ? -28.972 5.884 10.001 1.00 94.56 280 ILE A CA 1
ATOM 2081 C C . ILE A 1 280 ? -30.124 4.919 10.341 1.00 94.56 280 ILE A C 1
ATOM 2083 O O . ILE A 1 280 ? -30.934 5.228 11.226 1.00 94.56 280 ILE A O 1
ATOM 2087 N N . PRO A 1 281 ? -30.235 3.749 9.677 1.00 94.31 281 PRO A N 1
ATOM 2088 C CA . PRO A 1 281 ? -31.276 2.769 9.987 1.00 94.31 281 PRO A CA 1
ATOM 2089 C C . PRO A 1 281 ? -31.287 2.383 11.473 1.00 94.31 281 PRO A C 1
ATOM 2091 O O . PRO A 1 281 ? -30.234 2.166 12.069 1.00 94.31 281 PRO A O 1
ATOM 2094 N N . GLY A 1 282 ? -32.477 2.255 12.071 1.00 95.44 282 GLY A N 1
ATOM 2095 C CA . GLY A 1 282 ? -32.627 2.043 13.519 1.00 95.44 282 GLY A CA 1
ATOM 2096 C C . GLY A 1 282 ? -31.842 0.842 14.057 1.00 95.44 282 GLY A C 1
ATOM 2097 O O . GLY A 1 282 ? -31.115 0.981 15.034 1.00 95.44 282 GLY A O 1
ATOM 2098 N N . ALA A 1 283 ? -31.897 -0.297 13.361 1.00 95.62 283 ALA A N 1
ATOM 2099 C CA . ALA A 1 283 ? -31.135 -1.491 13.734 1.00 95.62 283 ALA A CA 1
ATOM 2100 C C . ALA A 1 283 ? -29.611 -1.265 13.680 1.00 95.62 283 ALA A C 1
ATOM 2102 O O . ALA A 1 283 ? -28.890 -1.689 14.578 1.00 95.62 283 ALA A O 1
ATOM 2103 N N . VAL A 1 284 ? -29.120 -0.548 12.661 1.00 96.25 284 VAL A N 1
ATOM 2104 C CA . VAL A 1 284 ? -27.696 -0.188 12.534 1.00 96.25 284 VAL A CA 1
ATOM 2105 C C . VAL A 1 284 ? -27.282 0.735 13.681 1.00 96.25 284 VAL A C 1
ATOM 2107 O O . VAL A 1 284 ? -26.244 0.518 14.303 1.00 96.25 284 VAL A O 1
ATOM 2110 N N . ARG A 1 285 ? -28.128 1.715 14.024 1.00 97.38 285 ARG A N 1
ATOM 2111 C CA . ARG A 1 285 ? -27.903 2.626 15.153 1.00 97.38 285 ARG A CA 1
ATOM 2112 C C . ARG A 1 285 ? -27.819 1.891 16.485 1.00 97.38 285 ARG A C 1
ATOM 2114 O O . ARG A 1 285 ? -26.926 2.169 17.277 1.00 97.38 285 ARG A O 1
ATOM 2121 N N . GLU A 1 286 ? -28.757 0.989 16.749 1.00 97.81 286 GLU A N 1
ATOM 2122 C CA . GLU A 1 286 ? -28.798 0.204 17.986 1.00 97.81 286 GLU A CA 1
ATOM 2123 C C . GLU A 1 286 ? -27.562 -0.688 18.122 1.00 97.81 286 GLU A C 1
ATOM 2125 O O . GLU A 1 286 ? -26.938 -0.712 19.185 1.00 97.81 286 GLU A O 1
ATOM 2130 N N . THR A 1 287 ? -27.158 -1.349 17.033 1.00 97.44 287 THR A N 1
ATOM 2131 C CA . THR A 1 287 ? -25.916 -2.127 16.977 1.00 97.44 287 THR A CA 1
ATOM 2132 C C . THR A 1 287 ? -24.705 -1.239 17.282 1.00 97.44 287 THR A C 1
ATOM 2134 O O . THR A 1 287 ? -23.952 -1.561 18.200 1.00 97.44 287 THR A O 1
ATOM 2137 N N . ALA A 1 288 ? -24.562 -0.091 16.607 1.00 97.94 288 ALA A N 1
ATOM 2138 C CA . ALA A 1 288 ? -23.443 0.834 16.806 1.00 97.94 288 ALA A CA 1
ATOM 2139 C C . ALA A 1 288 ? -23.366 1.375 18.248 1.00 97.94 288 ALA A C 1
ATOM 2141 O O . ALA A 1 288 ? -22.296 1.395 18.851 1.00 97.94 288 ALA A O 1
ATOM 2142 N N . ILE A 1 289 ? -24.505 1.728 18.856 1.00 98.31 289 ILE A N 1
ATOM 2143 C CA . ILE A 1 289 ? -24.568 2.130 20.272 1.00 98.31 289 ILE A CA 1
ATOM 2144 C C . ILE A 1 289 ? -24.079 0.999 21.177 1.00 98.31 289 ILE A C 1
ATOM 2146 O O . ILE A 1 289 ? -23.240 1.216 22.053 1.00 98.31 289 ILE A O 1
ATOM 2150 N N . ALA A 1 290 ? -24.564 -0.224 20.956 1.00 98.00 290 ALA A N 1
ATOM 2151 C CA . ALA A 1 290 ? -24.135 -1.371 21.742 1.00 98.00 290 ALA A CA 1
ATOM 2152 C C . ALA A 1 290 ? -22.638 -1.683 21.550 1.00 98.00 290 ALA A C 1
ATOM 2154 O O . ALA A 1 290 ? -22.027 -2.292 22.428 1.00 98.00 290 ALA A O 1
ATOM 2155 N N . ASP A 1 291 ? -22.059 -1.368 20.387 1.00 98.12 291 ASP A N 1
ATOM 2156 C CA . ASP A 1 291 ? -20.632 -1.549 20.082 1.00 98.12 291 ASP A CA 1
ATOM 2157 C C . ASP A 1 291 ? -19.772 -0.574 20.895 1.00 98.12 291 ASP A C 1
ATOM 2159 O O . ASP A 1 291 ? -18.821 -0.987 21.569 1.00 98.12 291 ASP A O 1
ATOM 2163 N N . VAL A 1 292 ? -20.198 0.686 20.970 1.00 98.25 292 VAL A N 1
ATOM 2164 C CA . VAL A 1 292 ? -19.534 1.701 21.796 1.00 98.25 292 VAL A CA 1
ATOM 2165 C C . VAL A 1 292 ? -19.547 1.277 23.263 1.00 98.25 292 VAL A C 1
ATOM 2167 O O . VAL A 1 292 ? -18.506 1.261 23.918 1.00 98.25 292 VAL A O 1
ATOM 2170 N N . GLN A 1 293 ? -20.701 0.842 23.777 1.00 97.56 293 GLN A N 1
ATOM 2171 C CA . GLN A 1 293 ? -20.835 0.449 25.184 1.00 97.56 293 GLN A CA 1
ATOM 2172 C C . GLN A 1 293 ? -19.980 -0.760 25.579 1.00 97.56 293 GLN A C 1
ATOM 2174 O O . GLN A 1 293 ? -19.558 -0.854 26.732 1.00 97.56 293 GLN A O 1
ATOM 2179 N N . ARG A 1 294 ? -19.734 -1.693 24.651 1.00 96.44 294 ARG A N 1
ATOM 2180 C CA . ARG A 1 294 ? -18.957 -2.911 24.933 1.00 96.44 294 ARG A CA 1
ATOM 2181 C C . ARG A 1 294 ? -17.463 -2.773 24.650 1.00 96.44 294 ARG A C 1
ATOM 2183 O O . ARG A 1 294 ? -16.723 -3.733 24.857 1.00 96.44 294 ARG A O 1
ATOM 2190 N N . SER A 1 295 ? -17.029 -1.617 24.157 1.00 97.38 295 SER A N 1
ATOM 2191 C CA . SER A 1 295 ? -15.620 -1.341 23.894 1.00 97.38 295 SER A CA 1
ATOM 2192 C C . SER A 1 295 ? -14.784 -1.492 25.164 1.00 97.38 295 SER A C 1
ATOM 2194 O O . SER A 1 295 ? -15.241 -1.233 26.277 1.00 97.38 295 SER A O 1
ATOM 2196 N N . SER A 1 296 ? -13.529 -1.894 25.018 1.00 97.75 296 SER A N 1
ATOM 2197 C CA . SER A 1 296 ? -12.598 -1.958 26.137 1.00 97.75 296 SER A CA 1
ATOM 2198 C C . SER A 1 296 ? -12.245 -0.557 26.614 1.00 97.75 296 SER A C 1
ATOM 2200 O O . SER A 1 296 ? -11.722 0.253 25.846 1.00 97.75 296 SER A O 1
ATOM 2202 N N . ARG A 1 297 ? -12.415 -0.299 27.916 1.00 97.06 297 ARG A N 1
ATOM 2203 C CA . ARG A 1 297 ? -11.937 0.938 28.554 1.00 97.06 297 ARG A CA 1
ATOM 2204 C C . ARG A 1 297 ? -10.464 1.207 28.258 1.00 97.06 297 ARG A C 1
ATOM 2206 O O . ARG A 1 297 ? -10.075 2.353 28.076 1.00 97.06 297 ARG A O 1
ATOM 2213 N N . VAL A 1 298 ? -9.642 0.156 28.264 1.00 97.06 298 VAL A N 1
ATOM 2214 C CA . VAL A 1 298 ? -8.196 0.280 28.046 1.00 97.06 298 VAL A CA 1
ATOM 2215 C C . VAL A 1 298 ? -7.920 0.709 26.610 1.00 97.06 298 VAL A C 1
ATOM 2217 O O . VAL A 1 298 ? -7.283 1.737 26.419 1.00 97.06 298 VAL A O 1
ATOM 2220 N N . ALA A 1 299 ? -8.449 -0.013 25.618 1.00 97.44 299 ALA A N 1
ATOM 2221 C CA . ALA A 1 299 ? -8.216 0.320 24.211 1.00 97.44 299 ALA A CA 1
ATOM 2222 C C . ALA A 1 299 ? -8.752 1.714 23.848 1.00 97.44 299 ALA A C 1
ATOM 2224 O O . ALA A 1 299 ? -8.065 2.475 23.171 1.00 97.44 299 ALA A O 1
ATOM 2225 N N . TRP A 1 300 ? -9.935 2.076 24.358 1.00 97.88 300 TRP A N 1
ATOM 2226 C CA . TRP A 1 300 ? -10.531 3.393 24.133 1.00 97.88 300 TRP A CA 1
ATOM 2227 C C . TRP A 1 300 ? -9.643 4.524 24.667 1.00 97.88 300 TRP A C 1
ATOM 2229 O O . TRP A 1 300 ? -9.346 5.482 23.955 1.00 97.88 300 TRP A O 1
ATOM 2239 N N . LEU A 1 301 ? -9.194 4.418 25.923 1.00 97.25 301 LEU A N 1
ATOM 2240 C CA . LEU A 1 301 ? -8.369 5.456 26.544 1.00 97.25 301 LEU A CA 1
ATOM 2241 C C . LEU A 1 301 ? -6.956 5.512 25.950 1.00 97.25 301 LEU A C 1
ATOM 2243 O O . LEU A 1 301 ? -6.426 6.607 25.791 1.00 97.25 301 LEU A O 1
ATOM 2247 N N . GLU A 1 302 ? -6.340 4.376 25.617 1.00 97.56 302 GLU A N 1
ATOM 2248 C CA . GLU A 1 302 ? -5.009 4.368 24.992 1.00 97.56 302 GLU A CA 1
ATOM 2249 C C . GLU A 1 302 ? -5.041 4.940 23.570 1.00 97.56 302 GLU A C 1
ATOM 2251 O O . GLU A 1 302 ? -4.118 5.661 23.185 1.00 97.56 302 GLU A O 1
ATOM 2256 N N . TRP A 1 303 ? -6.122 4.725 22.811 1.00 97.75 303 TRP A N 1
ATOM 2257 C CA . TRP A 1 303 ? -6.301 5.413 21.534 1.00 97.75 303 TRP A CA 1
ATOM 2258 C C . TRP A 1 303 ? -6.343 6.935 21.719 1.00 97.75 303 TRP A C 1
ATOM 2260 O O . TRP A 1 303 ? -5.535 7.638 21.118 1.00 97.75 303 TRP A O 1
ATOM 2270 N N . LEU A 1 304 ? -7.211 7.450 22.597 1.00 96.75 304 LEU A N 1
ATOM 2271 C CA . LEU A 1 304 ? -7.360 8.898 22.803 1.00 96.75 304 LEU A CA 1
ATOM 2272 C C . LEU A 1 304 ? -6.085 9.567 23.337 1.00 96.75 304 LEU A C 1
ATOM 2274 O O . LEU A 1 304 ? -5.716 10.651 22.889 1.00 96.75 304 LEU A O 1
ATOM 2278 N N . ARG A 1 305 ? -5.395 8.916 24.279 1.00 95.88 305 ARG A N 1
ATOM 2279 C CA . ARG A 1 305 ? -4.225 9.483 24.973 1.00 95.88 305 ARG A CA 1
ATOM 2280 C C . ARG A 1 305 ? -2.916 9.314 24.224 1.00 95.88 305 ARG A C 1
ATOM 2282 O O . ARG A 1 305 ? -1.952 10.012 24.536 1.00 95.88 305 ARG A O 1
ATOM 2289 N N . ARG A 1 306 ? -2.837 8.334 23.323 1.00 95.06 306 ARG A N 1
ATOM 2290 C CA . ARG A 1 306 ? -1.604 7.989 22.607 1.00 95.06 306 ARG A CA 1
ATOM 2291 C C . ARG A 1 306 ? -1.868 7.758 21.132 1.00 95.06 306 ARG A C 1
ATOM 2293 O O . ARG A 1 306 ? -1.364 8.531 20.329 1.00 95.06 306 ARG A O 1
ATOM 2300 N N . GLY A 1 307 ? -2.685 6.771 20.767 1.00 96.38 307 GLY A N 1
ATOM 2301 C CA . GLY A 1 307 ? -2.815 6.332 19.372 1.00 96.38 307 GLY A CA 1
ATOM 2302 C C . GLY A 1 307 ? -3.234 7.427 18.377 1.00 96.38 307 GLY A C 1
ATOM 2303 O O . GLY A 1 307 ? -2.627 7.567 17.311 1.00 96.38 307 GLY A O 1
ATOM 2304 N N . SER A 1 308 ? -4.194 8.281 18.747 1.00 96.25 308 SER A N 1
ATOM 2305 C CA . SER A 1 308 ? -4.618 9.423 17.923 1.00 96.25 308 SER A CA 1
ATOM 2306 C C . SER A 1 308 ? -3.551 10.519 17.821 1.00 96.25 308 SER A C 1
ATOM 2308 O O . SER A 1 308 ? -3.602 11.332 16.907 1.00 96.25 308 SER A O 1
ATOM 2310 N N . LEU A 1 309 ? -2.578 10.549 18.739 1.00 96.12 309 LEU A N 1
ATOM 2311 C CA . LEU A 1 309 ? -1.500 11.545 18.805 1.00 96.12 309 LEU A CA 1
ATOM 2312 C C . LEU A 1 309 ? -0.175 11.040 18.216 1.00 96.12 309 LEU A C 1
ATOM 2314 O O . LEU A 1 309 ? 0.739 11.835 18.014 1.00 96.12 309 LEU A O 1
ATOM 2318 N N . GLU A 1 310 ? -0.042 9.734 17.970 1.00 96.69 310 GLU A N 1
ATOM 2319 C CA . GLU A 1 310 ? 1.155 9.156 17.361 1.00 96.69 310 GLU A CA 1
ATOM 2320 C C . GLU A 1 310 ? 1.340 9.665 15.925 1.00 96.69 310 GLU A C 1
ATOM 2322 O O . GLU A 1 310 ? 0.395 9.649 15.130 1.00 96.69 310 GLU A O 1
ATOM 2327 N N . ASP A 1 311 ? 2.575 10.053 15.596 1.00 97.25 311 ASP A N 1
ATOM 2328 C CA . ASP A 1 311 ? 2.979 10.469 14.255 1.00 97.25 311 ASP A CA 1
ATOM 2329 C C . ASP A 1 311 ? 3.763 9.353 13.554 1.00 97.25 311 ASP A C 1
ATOM 2331 O O . ASP A 1 311 ? 4.888 9.018 13.929 1.00 97.25 311 ASP A O 1
ATOM 2335 N N . TRP A 1 312 ? 3.141 8.781 12.528 1.00 97.75 312 TRP A N 1
ATOM 2336 C CA . TRP A 1 312 ? 3.693 7.732 11.677 1.00 97.75 312 TRP A CA 1
ATOM 2337 C C . TRP A 1 312 ? 4.089 8.249 10.293 1.00 97.75 312 TRP A C 1
ATOM 2339 O O . TRP A 1 312 ? 4.450 7.447 9.434 1.00 97.75 312 TRP A O 1
ATOM 2349 N N . SER A 1 313 ? 4.036 9.562 10.051 1.00 93.69 313 SER A N 1
ATOM 2350 C CA . SER A 1 313 ? 4.191 10.150 8.714 1.00 93.69 313 SER A CA 1
ATOM 2351 C C . SER A 1 313 ? 5.513 9.749 8.046 1.00 93.69 313 SER A C 1
ATOM 2353 O O . SER A 1 313 ? 5.516 9.305 6.896 1.00 93.69 313 SER A O 1
ATOM 2355 N N . ASP A 1 314 ? 6.626 9.817 8.785 1.00 91.19 314 ASP A N 1
ATOM 2356 C CA . ASP A 1 314 ? 7.956 9.432 8.290 1.00 91.19 314 ASP A CA 1
ATOM 2357 C C . ASP A 1 314 ? 8.093 7.916 8.069 1.00 91.19 314 ASP A C 1
ATOM 2359 O O . ASP A 1 314 ? 8.749 7.477 7.122 1.00 91.19 314 ASP A O 1
ATOM 2363 N N . GLU A 1 315 ? 7.483 7.099 8.938 1.00 93.19 315 GLU A N 1
ATOM 2364 C CA . GLU A 1 315 ? 7.550 5.637 8.832 1.00 93.19 315 GLU A CA 1
ATOM 2365 C C . GLU A 1 315 ? 6.647 5.108 7.707 1.00 93.19 315 GLU A C 1
ATOM 2367 O O . GLU A 1 315 ? 7.007 4.143 7.026 1.00 93.19 315 GLU A O 1
ATOM 2372 N N . VAL A 1 316 ? 5.492 5.731 7.475 1.00 95.38 316 VAL A N 1
ATOM 2373 C CA . VAL A 1 316 ? 4.604 5.418 6.349 1.00 95.38 316 VAL A CA 1
ATOM 2374 C C . VAL A 1 316 ? 5.245 5.877 5.040 1.00 95.38 316 VAL A C 1
ATOM 2376 O O . VAL A 1 316 ? 5.365 5.080 4.109 1.00 95.38 316 VAL A O 1
ATOM 2379 N N . GLY A 1 317 ? 5.732 7.120 4.980 1.00 91.94 317 GLY A N 1
ATOM 2380 C CA . GLY A 1 317 ? 6.296 7.697 3.762 1.00 91.94 317 GLY A CA 1
ATOM 2381 C C . GLY A 1 317 ? 5.251 7.823 2.650 1.00 91.94 317 GLY A C 1
ATOM 2382 O O . GLY A 1 317 ? 4.088 8.101 2.917 1.00 91.94 317 GLY A O 1
ATOM 2383 N N . VAL A 1 318 ? 5.660 7.641 1.394 1.00 90.06 318 VAL A N 1
ATOM 2384 C CA . VAL A 1 318 ? 4.759 7.715 0.232 1.00 90.06 318 VAL A CA 1
ATOM 2385 C C . VAL A 1 318 ? 4.476 6.306 -0.281 1.00 90.06 318 VAL A C 1
ATOM 2387 O O . VAL A 1 318 ? 5.388 5.628 -0.759 1.00 90.06 318 VAL A O 1
ATOM 2390 N N . LEU A 1 319 ? 3.215 5.897 -0.192 1.00 87.38 319 LEU A N 1
ATOM 2391 C CA . LEU A 1 319 ? 2.694 4.619 -0.655 1.00 87.38 319 LEU A CA 1
ATOM 2392 C C . LEU A 1 319 ? 2.420 4.638 -2.157 1.00 87.38 319 LEU A C 1
ATOM 2394 O O . LEU A 1 319 ? 2.070 5.657 -2.759 1.00 87.38 319 LEU A O 1
ATOM 2398 N N . ARG A 1 320 ? 2.570 3.466 -2.763 1.00 81.56 320 ARG A N 1
ATOM 2399 C CA . ARG A 1 320 ? 2.395 3.228 -4.203 1.00 81.56 320 ARG A CA 1
ATOM 2400 C C . ARG A 1 320 ? 1.145 2.427 -4.508 1.00 81.56 320 ARG A C 1
ATOM 2402 O O . ARG A 1 320 ? 0.655 2.482 -5.634 1.00 81.56 320 ARG A O 1
ATOM 2409 N N . THR A 1 321 ? 0.656 1.700 -3.512 1.00 86.44 321 THR A N 1
ATOM 2410 C CA . THR A 1 321 ? -0.575 0.927 -3.539 1.00 86.44 321 THR A CA 1
ATOM 2411 C C . THR A 1 321 ? -1.698 1.812 -4.082 1.00 86.44 321 THR A C 1
ATOM 2413 O O . THR A 1 321 ? -1.934 2.900 -3.540 1.00 86.44 321 THR A O 1
ATOM 2416 N N . PRO A 1 322 ? -2.392 1.383 -5.153 1.00 87.00 322 PRO A N 1
ATOM 2417 C CA . PRO A 1 322 ? -3.585 2.059 -5.638 1.00 87.00 322 PRO A CA 1
ATOM 2418 C C . PRO A 1 322 ? -4.538 2.329 -4.477 1.00 87.00 322 PRO A C 1
ATOM 2420 O O . PRO A 1 322 ? -4.930 1.408 -3.764 1.00 87.00 322 PRO A O 1
ATOM 2423 N N . THR A 1 323 ? -4.869 3.597 -4.258 1.00 92.62 323 THR A N 1
ATOM 2424 C CA . THR A 1 323 ? -5.631 4.011 -3.081 1.00 92.62 323 THR A CA 1
ATOM 2425 C C . THR A 1 323 ? -6.893 4.754 -3.493 1.00 92.62 323 THR A C 1
ATOM 2427 O O . THR A 1 323 ? -6.877 5.537 -4.441 1.00 92.62 323 THR A O 1
ATOM 2430 N N . ALA A 1 324 ? -7.991 4.522 -2.781 1.00 92.56 324 ALA A N 1
ATOM 2431 C CA . ALA A 1 324 ? -9.185 5.358 -2.836 1.00 92.56 324 ALA A CA 1
ATOM 2432 C C . ALA A 1 324 ? -9.417 5.982 -1.459 1.00 92.56 324 ALA A C 1
ATOM 2434 O O . ALA A 1 324 ? -9.351 5.278 -0.452 1.00 92.56 324 ALA A O 1
ATOM 2435 N N . ILE A 1 325 ? -9.696 7.285 -1.420 1.00 96.25 325 ILE A N 1
ATOM 2436 C CA . ILE A 1 325 ? -10.126 7.967 -0.200 1.00 96.25 325 ILE A CA 1
ATOM 2437 C C . ILE A 1 325 ? -11.607 8.291 -0.364 1.00 96.25 325 ILE A C 1
ATOM 2439 O O . ILE A 1 325 ? -11.988 8.960 -1.320 1.00 96.25 325 ILE A O 1
ATOM 2443 N N . VAL A 1 326 ? -12.429 7.808 0.560 1.00 96.62 326 VAL A N 1
ATOM 2444 C CA . VAL A 1 326 ? -13.862 8.086 0.645 1.00 96.62 326 VAL A CA 1
ATOM 2445 C C . VAL A 1 326 ? -14.103 8.821 1.951 1.00 96.62 326 VAL A C 1
ATOM 2447 O O . VAL A 1 326 ? -13.635 8.380 2.998 1.00 96.62 326 VAL A O 1
ATOM 2450 N N . VAL A 1 327 ? -14.788 9.953 1.892 1.00 96.69 327 VAL A N 1
ATOM 2451 C CA . VAL A 1 327 ? -14.979 10.811 3.058 1.00 96.69 327 VAL A CA 1
ATOM 2452 C C . VAL A 1 327 ? -16.375 11.407 3.073 1.00 96.69 327 VAL A C 1
ATOM 2454 O O . VAL A 1 327 ? -16.908 11.777 2.028 1.00 96.69 327 VAL A O 1
ATOM 2457 N N . GLY A 1 328 ? -16.984 11.507 4.247 1.00 96.50 328 GLY A N 1
ATOM 2458 C CA . GLY A 1 328 ? -18.225 12.239 4.412 1.00 96.50 328 GLY A CA 1
ATOM 2459 C C . GLY A 1 328 ? -18.023 13.740 4.238 1.00 96.50 328 GLY A C 1
ATOM 2460 O O . GLY A 1 328 ? -17.156 14.336 4.875 1.00 96.50 328 GLY A O 1
ATOM 2461 N N . ALA A 1 329 ? -18.832 14.365 3.379 1.00 93.75 329 ALA A N 1
ATOM 2462 C CA . ALA A 1 329 ? -18.740 15.803 3.103 1.00 93.75 329 ALA A CA 1
ATOM 2463 C C . ALA A 1 329 ? -18.992 16.673 4.353 1.00 93.75 329 ALA A C 1
ATOM 2465 O O . ALA A 1 329 ? -18.516 17.801 4.441 1.00 93.75 329 ALA A O 1
ATOM 2466 N N . GLU A 1 330 ? -19.722 16.134 5.330 1.00 95.00 330 GLU A N 1
ATOM 2467 C CA . GLU A 1 330 ? -20.094 16.801 6.579 1.00 95.00 330 GLU A CA 1
ATOM 2468 C C . GLU A 1 330 ? -19.237 16.328 7.770 1.00 95.00 330 GLU A C 1
ATOM 2470 O O . GLU A 1 330 ? -19.592 16.574 8.924 1.00 95.00 330 GLU A O 1
ATOM 2475 N N . ASP A 1 331 ? -18.134 15.607 7.526 1.00 93.25 331 ASP A N 1
ATOM 2476 C CA . ASP A 1 331 ? -17.192 15.220 8.578 1.00 93.25 331 ASP A CA 1
ATOM 2477 C C . ASP A 1 331 ? -16.403 16.454 9.069 1.00 93.25 331 ASP A C 1
ATOM 2479 O O . ASP A 1 331 ? -15.613 17.031 8.310 1.00 93.25 331 ASP A O 1
ATOM 2483 N N . PRO A 1 332 ? -16.579 16.871 10.338 1.00 85.12 332 PRO A N 1
ATOM 2484 C CA . PRO A 1 332 ? -15.977 18.099 10.847 1.00 85.12 332 PRO A CA 1
ATOM 2485 C C . PRO A 1 332 ? -14.463 17.989 11.068 1.00 85.12 332 PRO A C 1
ATOM 2487 O O . PRO A 1 332 ? -13.757 18.993 10.955 1.00 85.12 332 PRO A O 1
ATOM 2490 N N . ASP A 1 333 ? -13.965 16.793 11.388 1.00 86.31 333 ASP A N 1
ATOM 2491 C CA . ASP A 1 333 ? -12.587 16.591 11.841 1.00 86.31 333 ASP A CA 1
ATOM 2492 C C . ASP A 1 333 ? -11.738 15.935 10.750 1.00 86.31 333 ASP A C 1
ATOM 2494 O O . ASP A 1 333 ? -10.585 16.312 10.546 1.00 86.31 333 ASP A O 1
ATOM 2498 N N . LEU A 1 334 ? -12.292 14.973 10.015 1.00 90.75 334 LEU A N 1
ATOM 2499 C CA . LEU A 1 334 ? -11.583 14.193 9.000 1.00 90.75 334 LEU A CA 1
ATOM 2500 C C . LEU A 1 334 ? -12.205 14.326 7.603 1.00 90.75 334 LEU A C 1
ATOM 2502 O O . LEU A 1 334 ? -11.922 13.495 6.743 1.00 90.75 334 LEU A O 1
ATOM 2506 N N . GLY A 1 335 ? -12.950 15.412 7.355 1.00 90.25 335 GLY A N 1
ATOM 2507 C CA . GLY A 1 335 ? -13.474 15.805 6.042 1.00 90.25 335 GLY A CA 1
ATOM 2508 C C . GLY A 1 335 ? -12.402 16.010 4.961 1.00 90.25 335 GLY A C 1
ATOM 2509 O O . GLY A 1 335 ? -11.194 15.979 5.231 1.00 90.25 335 GLY A O 1
ATOM 2510 N N . ALA A 1 336 ? -12.830 16.256 3.717 1.00 89.88 336 ALA A N 1
ATOM 2511 C CA . ALA A 1 336 ? -11.951 16.255 2.541 1.00 89.88 336 ALA A CA 1
ATOM 2512 C C . ALA A 1 336 ? -10.709 17.142 2.676 1.00 89.88 336 ALA A C 1
ATOM 2514 O O . ALA A 1 336 ? -9.614 16.700 2.346 1.00 89.88 336 ALA A O 1
ATOM 2515 N N . VAL A 1 337 ? -10.836 18.338 3.258 1.00 89.00 337 VAL A N 1
ATOM 2516 C CA . VAL A 1 337 ? -9.694 19.242 3.491 1.00 89.00 337 VAL A CA 1
ATOM 2517 C C . VAL A 1 337 ? -8.593 18.567 4.317 1.00 89.00 337 VAL A C 1
ATOM 2519 O O . VAL A 1 337 ? -7.408 18.711 4.017 1.00 89.00 337 VAL A O 1
ATOM 2522 N N . ASN A 1 338 ? -8.957 17.822 5.363 1.00 91.44 338 ASN A N 1
ATOM 2523 C CA . ASN A 1 338 ? -7.980 17.122 6.191 1.00 91.44 338 ASN A CA 1
ATOM 2524 C C . ASN A 1 338 ? -7.493 15.831 5.528 1.00 91.44 338 ASN A C 1
ATOM 2526 O O . ASN A 1 338 ? -6.308 15.527 5.652 1.00 91.44 338 ASN A O 1
ATOM 2530 N N . GLN A 1 339 ? -8.327 15.134 4.753 1.00 93.56 339 GLN A N 1
ATOM 2531 C CA . GLN A 1 339 ? -7.869 14.013 3.924 1.00 93.56 339 GLN A CA 1
ATOM 2532 C C . GLN A 1 339 ? -6.816 14.456 2.897 1.00 93.56 339 GLN A C 1
ATOM 2534 O O . GLN A 1 339 ? -5.742 13.862 2.813 1.00 93.56 339 GLN A O 1
ATOM 2539 N N . GLU A 1 340 ? -7.073 15.536 2.161 1.00 91.81 340 GLU A N 1
ATOM 2540 C CA . GLU A 1 340 ? -6.146 16.125 1.190 1.00 91.81 340 GLU A CA 1
ATOM 2541 C C . GLU A 1 340 ? -4.861 16.628 1.848 1.00 91.81 340 GLU A C 1
ATOM 2543 O O . GLU A 1 340 ? -3.768 16.481 1.306 1.00 91.81 340 GLU A O 1
ATOM 2548 N N . ARG A 1 341 ? -4.971 17.224 3.035 1.00 91.75 341 ARG A N 1
ATOM 2549 C CA . ARG A 1 341 ? -3.816 17.792 3.731 1.00 91.75 341 ARG A CA 1
ATOM 2550 C C . ARG A 1 341 ? -2.947 16.742 4.418 1.00 91.75 341 ARG A C 1
ATOM 2552 O O . ARG A 1 341 ? -1.740 16.949 4.509 1.00 91.75 341 ARG A O 1
ATOM 2559 N N . LEU A 1 342 ? -3.543 15.678 4.955 1.00 93.75 342 LEU A N 1
ATOM 2560 C CA . LEU A 1 342 ? -2.874 14.776 5.897 1.00 93.75 342 LEU A CA 1
ATOM 2561 C C . LEU A 1 342 ? -2.788 13.319 5.430 1.00 93.75 342 LEU A C 1
ATOM 2563 O O . LEU A 1 342 ? -1.875 12.626 5.861 1.00 93.75 342 LEU A O 1
ATOM 2567 N N . ASN A 1 343 ? -3.682 12.843 4.556 1.00 94.62 343 ASN A N 1
ATOM 2568 C CA . ASN A 1 343 ? -3.611 11.490 3.986 1.00 94.62 343 ASN A CA 1
ATOM 2569 C C . ASN A 1 343 ? -3.042 11.501 2.563 1.00 94.62 343 ASN A C 1
ATOM 2571 O O . ASN A 1 343 ? -2.119 10.744 2.268 1.00 94.62 343 ASN A O 1
ATOM 2575 N N . LEU A 1 344 ? -3.524 12.393 1.693 1.00 91.00 344 LEU A N 1
ATOM 2576 C CA . LEU A 1 344 ? -3.104 12.465 0.290 1.00 91.00 344 LEU A CA 1
ATOM 2577 C C . LEU A 1 344 ? -1.579 12.600 0.077 1.00 91.00 344 LEU A C 1
ATOM 2579 O O . LEU A 1 344 ? -1.086 11.976 -0.863 1.00 91.00 344 LEU A O 1
ATOM 2583 N N . PRO A 1 345 ? -0.788 13.293 0.931 1.00 91.25 345 PRO A N 1
ATOM 2584 C CA . PRO A 1 345 ? 0.672 13.307 0.794 1.00 91.25 345 PRO A CA 1
ATOM 2585 C C . PRO A 1 345 ? 1.322 11.918 0.885 1.00 91.25 345 PRO A C 1
ATOM 2587 O O . PRO A 1 345 ? 2.387 11.702 0.309 1.00 91.25 345 PRO A O 1
ATOM 2590 N N . HIS A 1 346 ? 0.680 10.976 1.580 1.00 94.06 346 HIS A N 1
ATOM 2591 C CA . HIS A 1 346 ? 1.134 9.592 1.711 1.00 94.06 346 HIS A CA 1
ATOM 2592 C C . HIS A 1 346 ? 0.603 8.687 0.600 1.00 94.06 346 HIS A C 1
ATOM 2594 O O . HIS A 1 346 ? 1.164 7.622 0.375 1.00 94.06 346 HIS A O 1
ATOM 2600 N N . VAL A 1 347 ? -0.448 9.088 -0.115 1.00 91.38 347 VAL A N 1
ATOM 2601 C CA . VAL A 1 347 ? -1.080 8.306 -1.189 1.00 91.38 347 VAL A CA 1
ATOM 2602 C C . VAL A 1 347 ? -1.379 9.205 -2.397 1.00 91.38 347 VAL A C 1
ATOM 2604 O O . VAL A 1 347 ? -2.536 9.387 -2.763 1.00 91.38 347 VAL A O 1
ATOM 2607 N N . PRO A 1 348 ? -0.362 9.776 -3.069 1.00 80.44 348 PRO A N 1
ATOM 2608 C CA . PRO A 1 348 ? -0.554 10.803 -4.102 1.00 80.44 348 PRO A CA 1
ATOM 2609 C C . PRO A 1 348 ? -1.297 10.308 -5.351 1.00 80.44 348 PRO A C 1
ATOM 2611 O O . PRO A 1 348 ? -1.762 11.112 -6.152 1.00 80.44 348 PRO A O 1
ATOM 2614 N N . ASN A 1 349 ? -1.420 8.988 -5.519 1.00 76.44 349 ASN A N 1
ATOM 2615 C CA . ASN A 1 349 ? -2.203 8.364 -6.587 1.00 76.44 349 ASN A CA 1
ATOM 2616 C C . ASN A 1 349 ? -3.693 8.210 -6.227 1.00 76.44 349 ASN A C 1
ATOM 2618 O O . ASN A 1 349 ? -4.460 7.676 -7.030 1.00 76.44 349 ASN A O 1
ATOM 2622 N N . ALA A 1 350 ? -4.093 8.606 -5.016 1.00 86.00 350 ALA A N 1
ATOM 2623 C CA . ALA A 1 350 ? -5.471 8.529 -4.569 1.00 86.00 350 ALA A CA 1
ATOM 2624 C C . ALA A 1 350 ? -6.318 9.653 -5.158 1.00 86.00 350 ALA A C 1
ATOM 2626 O O . ALA A 1 350 ? -5.861 10.776 -5.368 1.00 86.00 350 ALA A O 1
ATOM 2627 N N . VAL A 1 351 ? -7.594 9.346 -5.362 1.00 76.81 351 VAL A N 1
ATOM 2628 C CA . VAL A 1 351 ? -8.630 10.352 -5.582 1.00 76.81 351 VAL A CA 1
ATOM 2629 C C . VAL A 1 351 ? -9.453 10.441 -4.302 1.00 76.81 351 VAL A C 1
ATOM 2631 O O . VAL A 1 351 ? -9.852 9.408 -3.756 1.00 76.81 351 VAL A O 1
ATOM 2634 N N . VAL A 1 352 ? -9.667 11.667 -3.823 1.00 88.1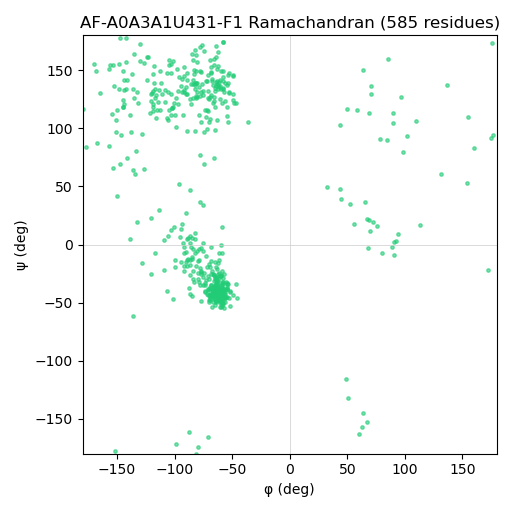9 352 VAL A N 1
ATOM 2635 C CA . VAL A 1 352 ? -10.552 11.956 -2.690 1.00 88.19 352 VAL A CA 1
ATOM 2636 C C . VAL A 1 352 ? -11.979 12.061 -3.211 1.00 88.19 352 VAL A C 1
ATOM 2638 O O . VAL A 1 352 ? -12.257 12.791 -4.162 1.00 88.19 352 VAL A O 1
ATOM 2641 N N . HIS A 1 353 ? -12.872 11.284 -2.611 1.00 92.56 353 HIS A N 1
ATOM 2642 C CA . HIS A 1 353 ? -14.271 11.198 -2.981 1.00 92.56 353 HIS A CA 1
ATOM 2643 C C . HIS A 1 353 ? -15.151 11.576 -1.801 1.00 92.56 353 HIS A C 1
ATOM 2645 O O . HIS A 1 353 ? -15.213 10.850 -0.810 1.00 92.56 353 HIS A O 1
ATOM 2651 N N . GLU A 1 354 ? -15.852 12.693 -1.937 1.00 94.88 354 GLU A N 1
ATOM 2652 C CA . GLU A 1 354 ? -16.835 13.134 -0.957 1.00 94.88 354 GLU A CA 1
ATOM 2653 C C . GLU A 1 354 ? -18.167 12.404 -1.152 1.00 94.88 354 GLU A C 1
ATOM 2655 O O . GLU A 1 354 ? -18.618 12.181 -2.280 1.00 94.88 354 GLU A O 1
ATOM 2660 N N . VAL A 1 355 ? -18.790 12.022 -0.040 1.00 95.06 355 VAL A N 1
ATOM 2661 C CA . VAL A 1 355 ? -20.150 11.488 0.007 1.00 95.06 355 VAL A CA 1
ATOM 2662 C C . VAL A 1 355 ? -21.059 12.570 0.580 1.00 95.06 355 VAL A C 1
ATOM 2664 O O . VAL A 1 355 ? -21.011 12.875 1.775 1.00 95.06 355 VAL A O 1
ATOM 2667 N N . ASP A 1 356 ? -21.880 13.156 -0.290 1.00 93.62 356 ASP A N 1
ATOM 2668 C CA . ASP A 1 356 ? -22.785 14.251 0.060 1.00 93.62 356 ASP A CA 1
ATOM 2669 C C . ASP A 1 356 ? -23.737 13.857 1.200 1.00 93.62 356 ASP A C 1
ATOM 2671 O O . ASP A 1 356 ? -24.384 12.807 1.176 1.00 93.62 356 ASP A O 1
ATOM 2675 N N . GLY A 1 357 ? -23.842 14.722 2.213 1.00 92.69 357 GLY A N 1
ATOM 2676 C CA . GLY A 1 357 ? -24.711 14.510 3.371 1.00 92.69 357 GLY A CA 1
ATOM 2677 C C . GLY A 1 357 ? -24.267 13.383 4.311 1.00 92.69 357 GLY A C 1
ATOM 2678 O O . GLY A 1 357 ? -25.057 12.959 5.162 1.00 92.69 357 GLY A O 1
ATOM 2679 N N . ALA A 1 358 ? -23.048 12.860 4.160 1.00 95.88 358 ALA A N 1
ATOM 2680 C CA . ALA A 1 358 ? -22.448 11.892 5.074 1.00 95.88 358 ALA A CA 1
ATOM 2681 C C . ALA A 1 358 ? -21.567 12.580 6.120 1.00 95.88 358 ALA A C 1
ATOM 2683 O O . ALA A 1 358 ? -20.805 13.480 5.778 1.00 95.88 358 ALA A O 1
ATOM 2684 N N . GLY A 1 359 ? -21.676 12.148 7.380 1.00 95.94 359 GLY A N 1
ATOM 2685 C CA . GLY A 1 359 ? -20.741 12.527 8.443 1.00 95.94 359 GLY A CA 1
ATOM 2686 C C . GLY A 1 359 ? -19.533 11.586 8.508 1.00 95.94 359 GLY A C 1
ATOM 2687 O O . GLY A 1 359 ? -19.279 10.832 7.571 1.00 95.94 359 GLY A O 1
ATOM 2688 N N . HIS A 1 360 ? -18.842 11.593 9.650 1.00 96.69 360 HIS A N 1
ATOM 2689 C CA . HIS A 1 360 ? -17.669 10.756 9.941 1.00 96.69 360 HIS A CA 1
ATOM 2690 C C . HIS A 1 360 ? -17.929 9.239 9.873 1.00 96.69 360 HIS A C 1
ATOM 2692 O O . HIS A 1 360 ? -17.022 8.458 9.602 1.00 96.69 360 HIS A O 1
ATOM 2698 N N . ASP A 1 361 ? -19.163 8.792 10.118 1.00 96.75 361 ASP A N 1
ATOM 2699 C CA . ASP A 1 361 ? -19.558 7.387 9.963 1.00 96.75 361 ASP A CA 1
ATOM 2700 C C . ASP A 1 361 ? -20.202 7.153 8.583 1.00 96.75 361 ASP A C 1
ATOM 2702 O O . ASP A 1 361 ? -21.315 6.619 8.471 1.00 96.75 361 ASP A O 1
ATOM 2706 N N . SER A 1 362 ? -19.520 7.571 7.507 1.00 96.06 362 SER A N 1
ATOM 2707 C CA . SER A 1 362 ? -20.087 7.584 6.148 1.00 96.06 362 SER A CA 1
ATOM 2708 C C . SER A 1 362 ? -20.554 6.202 5.688 1.00 96.06 362 SER A C 1
ATOM 2710 O O . SER A 1 362 ? -21.595 6.080 5.040 1.00 96.06 362 SER A O 1
ATOM 2712 N N . LEU A 1 363 ? -19.857 5.143 6.105 1.00 96.69 363 LEU A N 1
ATOM 2713 C CA . LEU A 1 363 ? -20.201 3.757 5.785 1.00 96.69 363 LEU A CA 1
ATOM 2714 C C . LEU A 1 363 ? -21.491 3.264 6.459 1.00 96.69 363 LEU A C 1
ATOM 2716 O O . LEU A 1 363 ? -22.143 2.371 5.921 1.00 96.69 363 LEU A O 1
ATOM 2720 N N . LEU A 1 364 ? -21.894 3.849 7.595 1.00 97.31 364 LEU A N 1
ATOM 2721 C CA . LEU A 1 364 ? -23.177 3.539 8.238 1.00 97.31 364 LEU A CA 1
ATOM 2722 C C . LEU A 1 364 ? -24.342 4.268 7.554 1.00 97.31 364 LEU A C 1
ATOM 2724 O O . LEU A 1 364 ? -25.469 3.771 7.557 1.00 97.31 364 LEU A O 1
ATOM 2728 N N . GLN A 1 365 ? -24.078 5.445 6.976 1.00 95.94 365 GLN A N 1
ATOM 2729 C CA . GLN A 1 365 ? -25.080 6.263 6.289 1.00 95.94 365 GLN A CA 1
ATOM 2730 C C . GLN A 1 365 ? -25.281 5.858 4.822 1.00 95.94 365 GLN A C 1
ATOM 2732 O O . GLN A 1 365 ? -26.419 5.747 4.366 1.00 95.94 365 GLN A O 1
ATOM 2737 N N . TYR A 1 366 ? -24.191 5.618 4.091 1.00 96.25 366 TYR A N 1
ATOM 2738 C CA . TYR A 1 366 ? -24.187 5.362 2.648 1.00 96.25 366 TYR A CA 1
ATOM 2739 C C . TYR A 1 366 ? -23.292 4.165 2.282 1.00 96.25 366 TYR A C 1
ATOM 2741 O O . TYR A 1 366 ? -22.352 4.299 1.492 1.00 96.25 366 TYR A O 1
ATOM 2749 N N . PRO A 1 367 ? -23.588 2.957 2.800 1.00 96.38 367 PRO A N 1
ATOM 2750 C CA . PRO A 1 367 ? -22.756 1.774 2.571 1.00 96.38 367 PRO A CA 1
ATOM 2751 C C . PRO A 1 367 ? -22.569 1.427 1.086 1.00 96.38 367 PRO A C 1
ATOM 2753 O O . PRO A 1 367 ? -21.505 0.956 0.690 1.00 96.38 367 PRO A O 1
ATOM 2756 N N . GLY A 1 368 ? -23.576 1.697 0.245 1.00 95.44 368 GLY A N 1
ATOM 2757 C CA . GLY A 1 368 ? -23.507 1.454 -1.199 1.00 95.44 368 GLY A CA 1
ATOM 2758 C C . GLY A 1 368 ? -22.482 2.330 -1.928 1.00 95.44 368 GLY A C 1
ATOM 2759 O O . GLY A 1 368 ? -21.814 1.848 -2.842 1.00 95.44 368 GLY A O 1
ATOM 2760 N N . GLU A 1 369 ? -22.303 3.586 -1.506 1.00 93.31 369 GLU A N 1
ATOM 2761 C CA . GLU A 1 369 ? -21.278 4.467 -2.082 1.00 93.31 369 GLU A CA 1
ATOM 2762 C C . GLU A 1 369 ? -19.877 3.982 -1.704 1.00 93.31 369 GLU A C 1
ATOM 2764 O O . GLU A 1 369 ? -19.018 3.839 -2.572 1.00 93.31 369 GLU A O 1
ATOM 2769 N N . VAL A 1 370 ? -19.665 3.619 -0.435 1.00 94.56 370 VAL A N 1
ATOM 2770 C CA . VAL A 1 370 ? -18.391 3.046 0.027 1.00 94.56 370 VAL A CA 1
ATOM 2771 C C . VAL A 1 370 ? -18.075 1.738 -0.714 1.00 94.56 370 VAL A C 1
ATOM 2773 O O . VAL A 1 370 ? -16.972 1.574 -1.243 1.00 94.56 370 VAL A O 1
ATOM 2776 N N . ALA A 1 371 ? -19.052 0.834 -0.847 1.00 95.19 371 ALA A N 1
ATOM 2777 C CA . ALA A 1 371 ? -18.906 -0.422 -1.587 1.00 95.19 371 ALA A CA 1
ATOM 2778 C C . ALA A 1 371 ? -18.535 -0.206 -3.064 1.00 95.19 371 ALA A C 1
ATOM 2780 O O . ALA A 1 371 ? -17.718 -0.948 -3.620 1.00 95.19 371 ALA A O 1
ATOM 2781 N N . ARG A 1 372 ? -19.082 0.833 -3.709 1.00 92.06 372 ARG A N 1
ATOM 2782 C CA . ARG A 1 372 ? -18.755 1.197 -5.096 1.00 92.06 372 ARG A CA 1
ATOM 2783 C C . ARG A 1 372 ? -17.280 1.568 -5.263 1.00 92.06 372 ARG A C 1
ATOM 2785 O O . ARG A 1 372 ? -16.676 1.214 -6.275 1.00 92.06 372 ARG A O 1
ATOM 2792 N N . PHE A 1 373 ? -16.680 2.248 -4.289 1.00 87.88 373 PHE A N 1
ATOM 2793 C CA . PHE A 1 373 ? -15.252 2.579 -4.332 1.00 87.88 373 PHE A CA 1
ATOM 2794 C C . PHE A 1 373 ? -14.362 1.366 -4.078 1.00 87.88 373 PHE A C 1
ATOM 2796 O O . PHE A 1 373 ? -13.379 1.180 -4.796 1.00 87.88 373 PHE A O 1
ATOM 2803 N N . VAL A 1 374 ? -14.739 0.503 -3.130 1.00 89.19 374 VAL A N 1
ATOM 2804 C CA . VAL A 1 374 ? -14.040 -0.765 -2.870 1.00 89.19 374 VAL A CA 1
ATOM 2805 C C . VAL A 1 374 ? -14.018 -1.646 -4.122 1.00 89.19 374 VAL A C 1
ATOM 2807 O O . VAL A 1 374 ? -12.954 -2.058 -4.583 1.00 89.19 374 VAL A O 1
ATOM 2810 N N . THR A 1 375 ? -15.187 -1.898 -4.712 1.00 88.56 375 THR A N 1
ATOM 2811 C CA . THR A 1 375 ? -15.320 -2.736 -5.916 1.00 88.56 375 THR A CA 1
ATOM 2812 C C . THR A 1 375 ? -14.664 -2.096 -7.139 1.00 88.56 375 THR A C 1
ATOM 2814 O O . THR A 1 375 ? -14.002 -2.782 -7.916 1.00 88.56 375 THR A O 1
ATOM 2817 N N . GLY A 1 376 ? -14.781 -0.773 -7.291 1.00 81.88 376 GLY A N 1
ATOM 2818 C CA . GLY A 1 376 ? -14.133 -0.028 -8.366 1.00 81.88 376 GLY A CA 1
ATOM 2819 C C . GLY A 1 376 ? -12.607 -0.073 -8.296 1.00 81.88 376 GLY A C 1
ATOM 2820 O O . GLY A 1 376 ? -11.956 -0.148 -9.339 1.00 81.88 376 GLY A O 1
ATOM 2821 N N . LEU A 1 377 ? -12.027 -0.048 -7.093 1.00 82.75 377 LEU A N 1
ATOM 2822 C CA . LEU A 1 377 ? -10.588 -0.213 -6.910 1.00 82.75 377 LEU A CA 1
ATOM 2823 C C . LEU A 1 377 ? -10.155 -1.648 -7.222 1.00 82.75 377 LEU A C 1
ATOM 2825 O O . LEU A 1 377 ? -9.231 -1.824 -8.010 1.00 82.75 377 LEU A O 1
ATOM 2829 N N . ALA A 1 378 ? -10.859 -2.654 -6.692 1.00 80.25 378 ALA A N 1
ATOM 2830 C CA . ALA A 1 378 ? -10.559 -4.062 -6.960 1.00 80.25 378 ALA A CA 1
ATOM 2831 C C . ALA A 1 378 ? -10.544 -4.378 -8.470 1.00 80.25 378 ALA A C 1
ATOM 2833 O O . ALA A 1 378 ? -9.584 -4.956 -8.971 1.00 80.25 378 ALA A O 1
ATOM 2834 N N . ALA A 1 379 ? -11.533 -3.889 -9.226 1.00 74.25 379 ALA A N 1
ATOM 2835 C CA . ALA A 1 379 ? -11.613 -4.105 -10.674 1.00 74.25 379 ALA A CA 1
ATOM 2836 C C . ALA A 1 379 ? -10.489 -3.421 -11.483 1.00 74.25 379 ALA A C 1
ATOM 2838 O O . ALA A 1 379 ? -10.168 -3.852 -12.589 1.00 74.25 379 ALA A O 1
ATOM 2839 N N . ARG A 1 380 ? -9.886 -2.335 -10.974 1.00 63.66 380 ARG A N 1
ATOM 2840 C CA . ARG A 1 380 ? -8.791 -1.624 -11.668 1.00 63.66 380 ARG A CA 1
ATOM 2841 C C . ARG A 1 380 ? -7.452 -2.348 -11.561 1.00 63.66 380 ARG A C 1
ATOM 2843 O O . ARG A 1 380 ? -6.571 -2.095 -12.382 1.00 63.66 380 ARG A O 1
ATOM 2850 N N . VAL A 1 381 ? -7.280 -3.196 -10.549 1.00 58.34 381 VAL A N 1
ATOM 2851 C CA . VAL A 1 381 ? -5.975 -3.782 -10.219 1.00 58.34 381 VAL A CA 1
ATOM 2852 C C . VAL A 1 381 ? -5.760 -5.157 -10.862 1.00 58.34 381 VAL A C 1
ATOM 2854 O O . VAL A 1 381 ? -4.605 -5.538 -11.068 1.00 58.34 381 VAL A O 1
ATOM 2857 N N . GLU A 1 382 ? -6.828 -5.800 -11.354 1.00 50.78 382 GLU A N 1
ATOM 2858 C CA . GLU A 1 382 ? -6.839 -7.075 -12.109 1.00 50.78 382 GLU A CA 1
ATOM 2859 C C . GLU A 1 382 ? -6.020 -7.087 -13.435 1.00 50.78 382 GLU A C 1
ATOM 2861 O O . GLU A 1 382 ? -6.151 -7.992 -14.256 1.00 50.78 382 GLU A O 1
ATOM 2866 N N . GLY A 1 383 ? -5.135 -6.115 -13.679 1.00 37.03 383 GLY A N 1
ATOM 2867 C CA . GLY A 1 383 ? -4.334 -6.003 -14.905 1.00 37.03 383 GLY A CA 1
ATOM 2868 C C . GLY A 1 383 ? -2.870 -5.593 -14.725 1.00 37.03 383 GLY A C 1
ATOM 2869 O O . GLY A 1 383 ? -2.181 -5.384 -15.724 1.00 37.03 383 GLY A O 1
ATOM 2870 N N . THR A 1 384 ? -2.363 -5.459 -13.496 1.00 45.03 384 THR A N 1
ATOM 2871 C CA . THR A 1 384 ? -0.928 -5.190 -13.282 1.00 45.03 384 THR A CA 1
ATOM 2872 C C . THR A 1 384 ? -0.134 -6.497 -13.326 1.00 45.03 384 THR A C 1
ATOM 2874 O O . THR A 1 384 ? -0.662 -7.545 -12.968 1.00 45.03 384 THR A O 1
ATOM 2877 N N . ALA A 1 385 ? 1.112 -6.473 -13.821 1.00 48.81 385 ALA A N 1
ATOM 2878 C CA . ALA A 1 385 ? 1.981 -7.651 -13.934 1.00 48.81 385 ALA A CA 1
ATOM 2879 C C . ALA A 1 385 ? 2.349 -8.198 -12.541 1.00 48.81 385 ALA A C 1
ATOM 2881 O O . ALA A 1 385 ? 3.456 -7.992 -12.039 1.00 48.81 385 ALA A O 1
ATOM 2882 N N . ALA A 1 386 ? 1.386 -8.856 -11.902 1.00 62.62 386 ALA A N 1
ATOM 2883 C CA . ALA A 1 386 ? 1.493 -9.400 -10.571 1.00 62.62 386 ALA A CA 1
ATOM 2884 C C . ALA A 1 386 ? 2.547 -10.504 -10.581 1.00 62.62 386 ALA A C 1
ATOM 2886 O O . ALA A 1 386 ? 2.577 -11.380 -11.453 1.00 62.62 386 ALA A O 1
ATOM 2887 N N . LEU A 1 387 ? 3.452 -10.449 -9.607 1.00 74.25 387 LEU A N 1
ATOM 2888 C CA . LEU A 1 387 ? 4.348 -11.566 -9.367 1.00 74.25 387 LEU A CA 1
ATOM 2889 C C . LEU A 1 387 ? 3.516 -12.813 -9.070 1.00 74.25 387 LEU A C 1
ATOM 2891 O O . LEU A 1 387 ? 2.508 -12.704 -8.371 1.00 74.25 387 LEU A O 1
ATOM 2895 N N . PRO A 1 388 ? 3.949 -14.008 -9.511 1.00 75.62 388 PRO A N 1
ATOM 2896 C CA . PRO A 1 388 ? 3.321 -15.230 -9.042 1.00 75.62 388 PRO A CA 1
ATOM 2897 C C . PRO A 1 388 ? 3.298 -15.232 -7.503 1.00 75.62 388 PRO A C 1
ATOM 2899 O O . PRO A 1 388 ? 4.352 -14.982 -6.904 1.00 75.62 388 PRO A O 1
ATOM 2902 N N . PRO A 1 389 ? 2.160 -15.520 -6.844 1.00 72.31 389 PRO A N 1
ATOM 2903 C CA . PRO A 1 389 ? 2.019 -15.343 -5.396 1.00 72.31 389 PRO A CA 1
ATOM 2904 C C . PRO A 1 389 ? 3.095 -16.057 -4.569 1.00 72.31 389 PRO A C 1
ATOM 2906 O O . PRO A 1 389 ? 3.649 -15.505 -3.619 1.00 72.31 389 PRO A O 1
ATOM 2909 N N . ALA A 1 390 ? 3.490 -17.263 -4.987 1.00 76.44 390 ALA A N 1
ATOM 2910 C CA . ALA A 1 390 ? 4.577 -18.012 -4.358 1.00 76.44 390 ALA A CA 1
ATOM 2911 C C . ALA A 1 390 ? 5.940 -17.294 -4.446 1.00 76.44 390 ALA A C 1
ATOM 2913 O O . ALA A 1 390 ? 6.742 -17.379 -3.519 1.00 76.44 390 ALA A O 1
ATOM 2914 N N . PHE A 1 391 ? 6.205 -16.573 -5.539 1.00 82.25 391 PHE A N 1
ATOM 2915 C CA . PHE A 1 391 ? 7.418 -15.773 -5.698 1.00 82.25 391 PHE A CA 1
ATOM 2916 C C . PHE A 1 391 ? 7.363 -14.502 -4.845 1.00 82.25 391 PHE A C 1
ATOM 2918 O O . PHE A 1 391 ? 8.349 -14.162 -4.198 1.00 82.25 391 PHE A O 1
ATOM 2925 N N . ALA A 1 392 ? 6.206 -13.837 -4.772 1.00 80.19 392 ALA A N 1
ATOM 2926 C CA . ALA A 1 392 ? 6.010 -12.694 -3.882 1.00 80.19 392 ALA A CA 1
ATOM 2927 C C . ALA A 1 392 ? 6.223 -13.084 -2.406 1.00 80.19 392 ALA A C 1
ATOM 2929 O O . ALA A 1 392 ? 6.966 -12.408 -1.694 1.00 80.19 392 ALA A O 1
ATOM 2930 N N . ARG A 1 393 ? 5.680 -14.233 -1.972 1.00 79.31 393 ARG A N 1
ATOM 2931 C CA . ARG A 1 393 ? 5.926 -14.801 -0.634 1.00 79.31 393 ARG A CA 1
ATOM 2932 C C . ARG A 1 393 ? 7.397 -15.114 -0.380 1.00 79.31 393 ARG A C 1
ATOM 2934 O O . ARG A 1 393 ? 7.890 -14.844 0.710 1.00 79.31 393 ARG A O 1
ATOM 2941 N N . LEU A 1 394 ? 8.116 -15.649 -1.372 1.00 85.31 394 LEU A N 1
ATOM 2942 C CA . LEU A 1 394 ? 9.560 -15.861 -1.250 1.00 85.31 394 LEU A CA 1
ATOM 2943 C C . LEU A 1 394 ? 10.286 -14.536 -1.011 1.00 85.31 394 LEU A C 1
ATOM 2945 O O . LEU A 1 394 ? 11.126 -14.469 -0.114 1.00 85.31 394 LEU A O 1
ATOM 2949 N N . ILE A 1 395 ? 9.941 -13.483 -1.760 1.00 86.38 395 ILE A N 1
ATOM 2950 C CA . ILE A 1 395 ? 10.520 -12.156 -1.534 1.00 86.38 395 ILE A CA 1
ATOM 2951 C C . ILE A 1 395 ? 10.206 -11.672 -0.118 1.00 86.38 395 ILE A C 1
ATOM 2953 O O . ILE A 1 395 ? 11.115 -11.184 0.534 1.00 86.38 395 ILE A O 1
ATOM 2957 N N . ALA A 1 396 ? 8.980 -11.846 0.383 1.00 82.06 396 ALA A N 1
ATOM 2958 C CA . ALA A 1 396 ? 8.582 -11.436 1.734 1.00 82.06 396 ALA A CA 1
ATOM 2959 C C . ALA A 1 396 ? 9.141 -12.313 2.874 1.00 82.06 396 ALA A C 1
ATOM 2961 O O . ALA A 1 396 ? 9.014 -11.958 4.046 1.00 82.06 396 ALA A O 1
ATOM 2962 N N . SER A 1 397 ? 9.758 -13.453 2.559 1.00 84.12 397 SER A N 1
ATOM 2963 C CA . SER A 1 397 ? 10.251 -14.402 3.559 1.00 84.12 397 SER A CA 1
ATOM 2964 C C . SER A 1 397 ? 11.520 -13.930 4.279 1.00 84.12 397 SER A C 1
ATOM 2966 O O . SER A 1 397 ? 12.255 -13.045 3.833 1.00 84.12 397 SER A O 1
ATOM 2968 N N . ASP A 1 398 ? 11.845 -14.616 5.373 1.00 83.88 398 ASP A N 1
ATOM 2969 C CA . ASP A 1 398 ? 13.091 -14.448 6.122 1.00 83.88 398 ASP A CA 1
ATOM 2970 C C . ASP A 1 398 ? 14.342 -14.931 5.360 1.00 83.88 398 ASP A C 1
ATOM 2972 O O . ASP A 1 398 ? 15.460 -14.768 5.853 1.00 83.88 398 ASP A O 1
ATOM 2976 N N . ARG A 1 399 ? 14.188 -15.481 4.148 1.00 88.06 399 ARG A N 1
ATOM 2977 C CA . ARG A 1 399 ? 15.308 -15.801 3.252 1.00 88.06 399 ARG A CA 1
ATOM 2978 C C . ARG A 1 399 ? 15.842 -14.589 2.505 1.00 88.06 399 ARG A C 1
ATOM 2980 O O . ARG A 1 399 ? 16.941 -14.653 1.958 1.00 88.06 399 ARG A O 1
ATOM 2987 N N . VAL A 1 400 ? 15.107 -13.479 2.490 1.00 88.56 400 VAL A N 1
ATOM 2988 C CA . VAL A 1 400 ? 15.484 -12.271 1.755 1.00 88.56 400 VAL A CA 1
ATOM 2989 C C . VAL A 1 400 ? 15.667 -11.114 2.731 1.00 88.56 400 VAL A C 1
ATOM 2991 O O . VAL A 1 400 ? 14.760 -10.720 3.466 1.00 88.56 400 VAL A O 1
ATOM 2994 N N . SER A 1 401 ? 16.874 -10.544 2.750 1.00 87.62 401 SER A N 1
ATOM 2995 C CA . SER A 1 401 ? 17.181 -9.398 3.618 1.00 87.62 401 SER A CA 1
ATOM 2996 C C . SER A 1 401 ? 16.273 -8.198 3.323 1.00 87.62 401 SER A C 1
ATOM 2998 O O . SER A 1 401 ? 15.917 -7.967 2.165 1.00 87.62 401 SER A O 1
ATOM 3000 N N . ALA A 1 402 ? 15.971 -7.369 4.325 1.00 82.75 402 ALA A N 1
ATOM 3001 C CA . ALA A 1 402 ? 15.193 -6.135 4.170 1.00 82.75 402 ALA A CA 1
ATOM 3002 C C . ALA A 1 402 ? 15.799 -5.198 3.121 1.00 82.75 402 ALA A C 1
ATOM 3004 O O . ALA A 1 402 ? 15.099 -4.465 2.422 1.00 82.75 402 ALA A O 1
ATOM 3005 N N . ARG A 1 403 ? 17.130 -5.210 2.978 1.00 85.25 403 ARG A N 1
ATOM 3006 C CA . ARG A 1 403 ? 17.814 -4.461 1.920 1.00 85.25 403 ARG A CA 1
ATOM 3007 C C . ARG A 1 403 ? 17.481 -5.014 0.532 1.00 85.25 403 ARG A C 1
ATOM 3009 O O . ARG A 1 403 ? 17.154 -4.229 -0.353 1.00 85.25 403 ARG A O 1
ATOM 3016 N N . THR A 1 404 ? 17.583 -6.327 0.336 1.00 88.75 404 THR A N 1
ATOM 3017 C CA . THR A 1 404 ? 17.280 -6.974 -0.951 1.00 88.75 404 THR A CA 1
ATOM 3018 C C . THR A 1 404 ? 15.798 -6.834 -1.292 1.00 88.75 404 THR A C 1
ATOM 3020 O O . THR A 1 404 ? 15.486 -6.431 -2.410 1.00 88.75 404 THR A O 1
ATOM 3023 N N . ARG A 1 405 ? 14.902 -7.048 -0.318 1.00 85.38 405 ARG A N 1
ATOM 3024 C CA . ARG A 1 405 ? 13.451 -6.834 -0.451 1.00 85.38 405 ARG A CA 1
ATOM 3025 C C . ARG 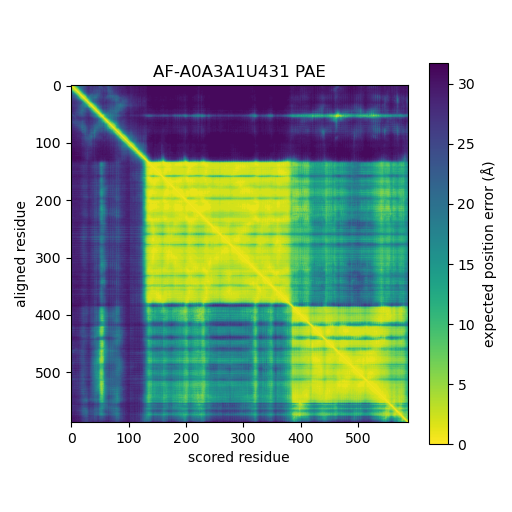A 1 405 ? 13.132 -5.442 -0.983 1.00 85.38 405 ARG A C 1
ATOM 3027 O O . ARG A 1 405 ? 12.512 -5.322 -2.034 1.00 85.38 405 ARG A O 1
ATOM 3034 N N . ARG A 1 406 ? 13.660 -4.390 -0.348 1.00 80.00 406 ARG A N 1
ATOM 3035 C CA . ARG A 1 406 ? 13.467 -3.000 -0.807 1.00 80.00 406 ARG A CA 1
ATOM 3036 C C . ARG A 1 406 ? 13.961 -2.756 -2.235 1.00 80.00 406 ARG A C 1
ATOM 3038 O O . ARG A 1 406 ? 13.323 -2.018 -2.979 1.00 80.00 406 ARG A O 1
ATOM 3045 N N . VAL A 1 407 ? 15.082 -3.363 -2.637 1.00 87.00 407 VAL A N 1
ATOM 3046 C CA . VAL A 1 407 ? 15.577 -3.263 -4.024 1.00 87.00 407 VAL A CA 1
ATOM 3047 C C . VAL A 1 407 ? 14.628 -3.963 -4.997 1.00 87.00 407 VAL A C 1
ATOM 3049 O O . VAL A 1 407 ? 14.372 -3.431 -6.071 1.00 87.00 407 VAL A O 1
ATOM 3052 N N . MET A 1 408 ? 14.095 -5.130 -4.636 1.00 86.81 408 MET A N 1
ATOM 3053 C CA . MET A 1 408 ? 13.141 -5.859 -5.474 1.00 86.81 408 MET A CA 1
ATOM 3054 C C . MET A 1 408 ? 11.831 -5.108 -5.643 1.00 86.81 408 MET A C 1
ATOM 3056 O O . MET A 1 408 ? 11.387 -4.937 -6.773 1.00 86.81 408 MET A O 1
ATOM 3060 N N . MET A 1 409 ? 11.266 -4.599 -4.549 1.00 77.56 409 MET A N 1
ATOM 3061 C CA . MET A 1 409 ? 10.032 -3.814 -4.591 1.00 77.56 409 MET A CA 1
ATOM 3062 C C . MET A 1 409 ? 10.208 -2.568 -5.459 1.00 77.56 409 MET A C 1
ATOM 3064 O O . MET A 1 409 ? 9.407 -2.330 -6.353 1.00 77.56 409 MET A O 1
ATOM 3068 N N . ARG A 1 410 ? 11.340 -1.859 -5.334 1.00 77.81 410 ARG A N 1
ATOM 3069 C CA . ARG A 1 410 ? 11.651 -0.724 -6.218 1.00 77.81 410 ARG A CA 1
ATOM 3070 C C . ARG A 1 410 ? 11.707 -1.100 -7.700 1.00 77.81 410 ARG A C 1
ATOM 3072 O O . ARG A 1 410 ? 11.386 -0.295 -8.559 1.00 77.81 410 ARG A O 1
ATOM 3079 N N . ARG A 1 411 ? 12.154 -2.311 -8.029 1.00 83.75 411 ARG A N 1
ATOM 3080 C CA . ARG A 1 411 ? 12.239 -2.747 -9.429 1.00 83.75 411 ARG A CA 1
ATOM 3081 C C . ARG A 1 411 ? 10.888 -3.133 -10.013 1.00 83.75 411 ARG A C 1
ATOM 3083 O O . ARG A 1 411 ? 10.768 -3.063 -11.232 1.00 83.75 411 ARG A O 1
ATOM 3090 N N . LEU A 1 412 ? 9.908 -3.508 -9.187 1.00 77.62 412 LEU A N 1
ATOM 3091 C CA . LEU A 1 412 ? 8.527 -3.705 -9.637 1.00 77.62 412 LEU A CA 1
ATOM 3092 C C . LEU A 1 412 ? 7.895 -2.393 -10.105 1.00 77.62 412 LEU A C 1
ATOM 3094 O O . LEU A 1 412 ? 7.117 -2.421 -11.055 1.00 77.62 412 LEU A O 1
ATOM 3098 N N . ASP A 1 413 ? 8.293 -1.257 -9.523 1.00 69.62 413 ASP A N 1
ATOM 3099 C CA . ASP A 1 413 ? 7.823 0.066 -9.943 1.00 69.62 413 ASP A CA 1
ATOM 3100 C C . ASP A 1 413 ? 8.036 0.266 -11.446 1.00 69.62 413 ASP A C 1
ATOM 3102 O O . ASP A 1 413 ? 9.133 0.033 -11.962 1.00 69.62 413 ASP A O 1
ATOM 3106 N N . GLY A 1 414 ? 7.001 0.702 -12.163 1.00 69.75 414 GLY A N 1
ATOM 3107 C CA . GLY A 1 414 ? 7.139 1.125 -13.556 1.00 69.75 414 GLY A CA 1
ATOM 3108 C C . GLY A 1 414 ? 8.046 2.359 -13.698 1.00 69.75 414 GLY A C 1
ATOM 3109 O O . GLY A 1 414 ? 8.387 2.995 -12.703 1.00 69.75 414 GLY A O 1
ATOM 3110 N N . PRO A 1 415 ? 8.419 2.745 -14.930 1.00 69.62 415 PRO A N 1
ATOM 3111 C CA . PRO A 1 415 ? 9.225 3.948 -15.169 1.00 69.62 415 PRO A CA 1
ATOM 3112 C C . PRO A 1 415 ? 8.551 5.264 -14.721 1.00 69.62 415 PRO A C 1
ATOM 3114 O O . PRO A 1 415 ? 9.231 6.282 -14.611 1.00 69.62 415 PRO A O 1
ATOM 3117 N N . GLY A 1 416 ? 7.243 5.244 -14.425 1.00 65.19 416 GLY A N 1
ATOM 3118 C CA . GLY A 1 416 ? 6.487 6.378 -13.883 1.00 65.19 416 GLY A CA 1
ATOM 3119 C C . GLY A 1 416 ? 6.439 7.595 -14.814 1.00 65.19 416 GLY A C 1
ATOM 3120 O O . GLY A 1 416 ? 6.643 7.478 -16.025 1.00 65.19 416 GLY A O 1
ATOM 3121 N N . ASP A 1 417 ? 6.203 8.770 -14.225 1.00 60.06 417 ASP A N 1
ATOM 3122 C CA . ASP A 1 417 ? 6.217 10.079 -14.901 1.00 60.06 417 ASP A CA 1
ATOM 3123 C C . ASP A 1 417 ? 7.602 10.747 -14.876 1.00 60.06 417 ASP A C 1
ATOM 3125 O O . ASP A 1 417 ? 7.717 11.974 -14.897 1.00 60.06 417 ASP A O 1
ATOM 3129 N N . ALA A 1 418 ? 8.675 9.951 -14.803 1.00 61.59 418 ALA A N 1
ATOM 3130 C CA . ALA A 1 418 ? 10.031 10.481 -14.770 1.00 61.59 418 ALA A CA 1
ATOM 3131 C C . ALA A 1 418 ? 10.288 11.444 -15.953 1.00 61.59 418 ALA A C 1
ATOM 3133 O O . ALA A 1 418 ? 9.761 11.227 -17.057 1.00 61.59 418 ALA A O 1
ATOM 3134 N N . PRO A 1 419 ? 11.110 12.498 -15.750 1.00 62.66 419 PRO A N 1
ATOM 3135 C CA . PRO A 1 419 ? 11.613 13.311 -16.849 1.00 62.66 419 PRO A CA 1
ATOM 3136 C C . PRO A 1 419 ? 12.194 12.407 -17.937 1.00 62.66 419 PRO A C 1
ATOM 3138 O O . PRO A 1 419 ? 12.750 11.355 -17.640 1.00 62.66 419 PRO A O 1
ATOM 3141 N N . ARG A 1 420 ? 12.040 12.793 -19.201 1.00 82.56 420 ARG A N 1
ATOM 3142 C CA . ARG A 1 420 ? 12.437 11.950 -20.334 1.00 82.56 420 ARG A CA 1
ATOM 3143 C C . ARG A 1 420 ? 13.670 12.527 -21.006 1.00 82.56 420 ARG A C 1
ATOM 3145 O O . ARG A 1 420 ? 13.711 13.725 -21.286 1.00 82.56 420 ARG A O 1
ATOM 3152 N N . VAL A 1 421 ? 14.649 11.674 -21.280 1.00 90.44 421 VAL A N 1
ATOM 3153 C CA . VAL A 1 421 ? 15.837 11.997 -22.080 1.00 90.44 421 VAL A CA 1
ATOM 3154 C C . VAL A 1 421 ? 15.550 11.750 -23.557 1.00 90.44 421 VAL A C 1
ATOM 3156 O O . VAL A 1 421 ? 16.001 12.514 -24.416 1.00 90.44 421 VAL A O 1
ATOM 3159 N N . PHE A 1 422 ? 14.787 10.701 -23.865 1.00 93.75 422 PHE A N 1
ATOM 3160 C CA . PHE A 1 422 ? 14.460 10.324 -25.235 1.00 93.75 422 PHE A CA 1
ATOM 3161 C C . PHE A 1 422 ? 13.193 11.011 -25.749 1.00 93.75 422 PHE A C 1
ATOM 3163 O O . PHE A 1 422 ? 12.179 11.140 -25.059 1.00 93.75 422 PHE A O 1
ATOM 3170 N N . SER A 1 423 ? 13.220 11.409 -27.023 1.00 93.38 423 SER A N 1
ATOM 3171 C CA . SER A 1 423 ? 12.013 11.857 -27.720 1.00 93.38 423 SER A CA 1
ATOM 3172 C C . SER A 1 423 ? 11.003 10.706 -27.885 1.00 93.38 423 SER A C 1
ATOM 3174 O O . SER A 1 423 ? 11.390 9.532 -27.867 1.00 93.38 423 SER A O 1
ATOM 3176 N N . PRO A 1 424 ? 9.706 10.992 -28.123 1.00 90.94 424 PRO A N 1
ATOM 3177 C CA . PRO A 1 424 ? 8.710 9.947 -28.372 1.00 90.94 424 PRO A CA 1
ATOM 3178 C C . PRO A 1 424 ? 9.090 8.992 -29.516 1.00 90.94 424 PRO A C 1
ATOM 3180 O O . PRO A 1 424 ? 8.884 7.784 -29.402 1.00 90.94 424 PRO A O 1
ATOM 3183 N N . ALA A 1 425 ? 9.696 9.513 -30.589 1.00 90.38 425 ALA A N 1
ATOM 3184 C CA . ALA A 1 425 ? 10.159 8.709 -31.720 1.00 90.38 425 ALA A CA 1
ATOM 3185 C C . ALA A 1 425 ? 11.339 7.798 -31.337 1.00 90.38 425 ALA A C 1
ATOM 3187 O O . ALA A 1 425 ? 11.325 6.608 -31.648 1.00 90.38 425 ALA A O 1
ATOM 3188 N N . GLN A 1 426 ? 12.320 8.329 -30.600 1.00 95.25 426 GLN A N 1
ATOM 3189 C CA . GLN A 1 426 ? 13.454 7.555 -30.083 1.00 95.25 426 GLN A CA 1
ATOM 3190 C C . GLN A 1 426 ? 12.991 6.440 -29.137 1.00 95.25 426 GLN A C 1
ATOM 3192 O O . GLN A 1 426 ? 13.446 5.306 -29.265 1.00 95.25 426 GLN A O 1
ATOM 3197 N N . ARG A 1 427 ? 12.036 6.717 -28.239 1.00 92.19 427 ARG A N 1
ATOM 3198 C CA . ARG A 1 427 ? 11.480 5.705 -27.327 1.00 92.19 427 ARG A CA 1
ATOM 3199 C C . ARG A 1 427 ? 10.706 4.615 -28.072 1.00 92.19 427 ARG A C 1
ATOM 3201 O O . ARG A 1 427 ? 10.848 3.436 -27.743 1.00 92.19 427 ARG A O 1
ATOM 3208 N N . ALA A 1 428 ? 9.922 4.980 -29.087 1.00 90.38 428 ALA A N 1
ATOM 3209 C CA . ALA A 1 428 ? 9.232 4.007 -29.934 1.00 90.38 428 ALA A CA 1
ATOM 3210 C C . ALA A 1 428 ? 10.233 3.100 -30.672 1.00 90.38 428 ALA A C 1
ATOM 3212 O O . ALA A 1 428 ? 10.093 1.877 -30.648 1.00 90.38 428 ALA A O 1
ATOM 3213 N N . LEU A 1 429 ? 11.290 3.683 -31.250 1.00 94.88 429 LEU A N 1
ATOM 3214 C CA . LEU A 1 429 ? 12.356 2.931 -31.911 1.00 94.88 429 LEU A CA 1
ATOM 3215 C C . LEU A 1 429 ? 13.102 2.010 -30.935 1.00 94.88 429 LEU A C 1
ATOM 3217 O O . LEU A 1 429 ? 13.294 0.830 -31.230 1.00 94.88 429 LEU A O 1
ATOM 3221 N N . LEU A 1 430 ? 13.464 2.517 -29.753 1.00 94.75 430 LEU A N 1
ATOM 3222 C CA . LEU A 1 430 ? 14.129 1.737 -28.711 1.00 94.75 430 LEU A CA 1
ATOM 3223 C C . LEU A 1 430 ? 13.265 0.559 -28.248 1.00 94.75 430 LEU A C 1
ATOM 3225 O O . LEU A 1 430 ? 13.780 -0.536 -28.050 1.00 94.75 430 LEU A O 1
ATOM 3229 N N . THR A 1 431 ? 11.950 0.747 -28.131 1.00 92.00 431 THR A N 1
ATOM 3230 C CA . THR A 1 431 ? 11.012 -0.328 -27.771 1.00 92.00 431 THR A CA 1
ATOM 3231 C C . THR A 1 431 ? 11.076 -1.480 -28.777 1.00 92.00 431 THR A C 1
ATOM 3233 O O . THR A 1 431 ? 11.187 -2.646 -28.389 1.00 92.00 431 THR A O 1
ATOM 3236 N N . VAL A 1 432 ? 11.077 -1.165 -30.077 1.00 91.62 432 VAL A N 1
ATOM 3237 C CA . VAL A 1 432 ? 11.198 -2.180 -31.135 1.00 91.62 432 VAL A CA 1
ATOM 3238 C C . VAL A 1 432 ? 12.577 -2.843 -31.121 1.00 91.62 432 VAL A C 1
ATOM 3240 O O . VAL A 1 432 ? 12.673 -4.066 -31.248 1.00 91.62 432 VAL A O 1
ATOM 3243 N N . LEU A 1 433 ? 13.639 -2.059 -30.918 1.00 92.69 433 LEU A N 1
ATOM 3244 C CA . LEU A 1 433 ? 15.013 -2.549 -30.826 1.00 92.69 433 LEU A CA 1
ATOM 3245 C C . LEU A 1 433 ? 15.195 -3.530 -29.657 1.00 92.69 433 LEU A C 1
ATOM 3247 O O . LEU A 1 433 ? 15.699 -4.637 -29.851 1.00 92.69 433 LEU A O 1
ATOM 3251 N N . VAL A 1 434 ? 14.725 -3.168 -28.461 1.00 92.19 434 VAL A N 1
ATOM 3252 C CA . VAL A 1 434 ? 14.780 -4.024 -27.268 1.00 92.19 434 VAL A CA 1
ATOM 3253 C C . VAL A 1 434 ? 14.026 -5.331 -27.501 1.00 92.19 434 VAL A C 1
ATOM 3255 O O . VAL A 1 434 ? 14.528 -6.392 -27.140 1.00 92.19 434 VAL A O 1
ATOM 3258 N N . ALA A 1 435 ? 12.869 -5.294 -28.169 1.00 88.75 435 ALA A N 1
ATOM 3259 C CA . ALA A 1 435 ? 12.108 -6.502 -28.485 1.00 88.75 435 ALA A CA 1
ATOM 3260 C C . ALA A 1 435 ? 12.848 -7.480 -29.424 1.00 88.75 435 ALA A C 1
ATOM 3262 O O . ALA A 1 435 ? 12.494 -8.662 -29.468 1.00 88.75 435 ALA A O 1
ATOM 3263 N N . ARG A 1 436 ? 13.853 -7.011 -30.183 1.00 90.56 436 ARG A N 1
ATOM 3264 C CA . ARG A 1 436 ? 14.747 -7.864 -30.989 1.00 90.56 436 ARG A CA 1
ATOM 3265 C C . ARG A 1 436 ? 15.936 -8.378 -30.189 1.00 90.56 436 ARG A C 1
ATOM 3267 O O . ARG A 1 436 ? 16.276 -9.551 -30.297 1.00 90.56 436 ARG A O 1
ATOM 3274 N N . VAL A 1 437 ? 16.539 -7.508 -29.385 1.00 85.38 437 VAL A N 1
ATOM 3275 C CA . VAL A 1 437 ? 17.687 -7.827 -28.525 1.00 85.38 437 VAL A CA 1
ATOM 3276 C C . VAL A 1 437 ? 17.323 -8.858 -27.456 1.00 85.38 437 VAL A C 1
ATOM 3278 O O . VAL A 1 437 ? 18.082 -9.792 -27.208 1.00 85.38 437 VAL A O 1
ATOM 3281 N N . LEU A 1 438 ? 16.155 -8.698 -26.835 1.00 83.81 438 LEU A N 1
ATOM 3282 C CA . LEU A 1 438 ? 15.685 -9.534 -25.744 1.00 83.81 438 LEU A CA 1
ATOM 3283 C C . LEU A 1 438 ? 14.198 -9.856 -25.935 1.00 83.81 438 LEU A C 1
ATOM 3285 O O . LEU A 1 438 ? 13.334 -9.067 -25.553 1.00 83.81 438 LEU A O 1
ATOM 3289 N N . PRO A 1 439 ? 13.863 -11.022 -26.512 1.00 74.94 439 PRO A N 1
ATOM 3290 C CA . PRO A 1 439 ? 12.477 -11.456 -26.637 1.00 74.94 439 PRO A CA 1
ATOM 3291 C C . PRO A 1 439 ? 11.852 -11.709 -25.252 1.00 74.94 439 PRO A C 1
ATOM 3293 O O . PRO A 1 439 ? 12.019 -12.779 -24.670 1.00 74.94 439 PRO A O 1
ATOM 3296 N N . GLN A 1 440 ? 11.099 -10.738 -24.732 1.00 70.06 440 GLN A N 1
ATOM 3297 C CA . GLN A 1 440 ? 10.544 -10.727 -23.367 1.00 70.06 440 GLN A CA 1
ATOM 3298 C C . GLN A 1 440 ? 9.297 -11.615 -23.171 1.00 70.06 440 GLN A C 1
ATOM 3300 O O . GLN A 1 440 ? 8.359 -11.243 -22.465 1.00 70.06 440 GLN A O 1
ATOM 3305 N N . ARG A 1 441 ? 9.237 -12.777 -23.833 1.00 67.81 441 ARG A N 1
ATOM 3306 C CA . ARG A 1 441 ? 8.033 -13.624 -23.867 1.00 67.81 441 ARG A CA 1
ATOM 3307 C C . ARG A 1 441 ? 7.548 -13.957 -22.452 1.00 67.81 441 ARG A C 1
ATOM 3309 O O . ARG A 1 441 ? 8.166 -14.774 -21.783 1.00 67.81 441 ARG A O 1
ATOM 3316 N N . GLY A 1 442 ? 6.405 -13.403 -22.048 1.00 59.84 442 GLY A N 1
ATOM 3317 C CA . GLY A 1 442 ? 5.763 -13.701 -20.766 1.00 59.84 442 GLY A CA 1
ATOM 3318 C C . GLY A 1 442 ? 6.098 -12.750 -19.615 1.00 59.84 442 GLY A C 1
ATOM 3319 O O . GLY A 1 442 ? 5.729 -13.066 -18.489 1.00 59.84 442 GLY A O 1
ATOM 3320 N N . THR A 1 443 ? 6.776 -11.623 -19.865 1.00 69.00 443 THR A N 1
ATOM 3321 C CA . THR A 1 443 ? 6.999 -10.581 -18.842 1.00 69.00 443 THR A CA 1
ATOM 3322 C C . THR A 1 443 ? 6.603 -9.171 -19.279 1.00 69.00 443 THR A C 1
ATOM 3324 O O . THR A 1 443 ? 6.505 -8.325 -18.404 1.00 69.00 443 THR A O 1
ATOM 3327 N N . ASP A 1 444 ? 6.403 -8.914 -20.582 1.00 72.50 444 ASP A N 1
ATOM 3328 C CA . ASP A 1 444 ? 5.944 -7.642 -21.185 1.00 72.50 444 ASP A CA 1
ATOM 3329 C C . ASP A 1 444 ? 6.394 -6.365 -20.436 1.00 72.50 444 ASP A C 1
ATOM 3331 O O . ASP A 1 444 ? 5.596 -5.482 -20.129 1.00 72.50 444 ASP A O 1
ATOM 3335 N N . LEU A 1 445 ? 7.694 -6.262 -20.114 1.00 83.81 445 LEU A N 1
ATOM 3336 C CA . LEU A 1 445 ? 8.228 -5.150 -19.325 1.00 83.81 445 LEU A CA 1
ATOM 3337 C C . LEU A 1 445 ? 8.575 -3.964 -20.232 1.00 83.81 445 LEU A C 1
ATOM 3339 O O . LEU A 1 445 ? 9.224 -4.129 -21.273 1.00 83.81 445 LEU A O 1
ATOM 3343 N N . ASP A 1 446 ? 8.238 -2.748 -19.786 1.00 86.62 446 ASP A N 1
ATOM 3344 C CA . ASP A 1 446 ? 8.680 -1.498 -20.421 1.00 86.62 446 ASP A CA 1
ATOM 3345 C C . ASP A 1 446 ? 10.163 -1.214 -20.122 1.00 86.62 446 ASP A C 1
ATOM 3347 O O . ASP A 1 446 ? 10.528 -0.312 -19.367 1.00 86.62 446 ASP A O 1
ATOM 3351 N N . ILE A 1 447 ? 11.043 -2.034 -20.694 1.00 90.00 447 ILE A N 1
ATOM 3352 C CA . ILE A 1 447 ? 12.497 -1.896 -20.559 1.00 90.00 447 ILE A CA 1
ATOM 3353 C C . ILE A 1 447 ? 12.980 -0.581 -21.182 1.00 90.00 447 ILE A C 1
ATOM 3355 O O . ILE A 1 447 ? 13.844 0.073 -20.610 1.00 90.00 447 ILE A O 1
ATOM 3359 N N . ALA A 1 448 ? 12.403 -0.159 -22.311 1.00 91.12 448 ALA A N 1
ATOM 3360 C CA . ALA A 1 448 ? 12.781 1.090 -22.971 1.00 91.12 448 ALA A CA 1
ATOM 3361 C C . ALA A 1 448 ? 12.478 2.315 -22.092 1.00 91.12 448 ALA A C 1
ATOM 3363 O O . ALA A 1 448 ? 13.338 3.179 -21.933 1.00 91.12 448 ALA A O 1
ATOM 3364 N N . GLY A 1 449 ? 11.291 2.371 -21.480 1.00 89.75 449 GLY A N 1
ATOM 3365 C CA . GLY A 1 449 ? 10.932 3.426 -20.536 1.00 89.75 449 GLY A CA 1
ATOM 3366 C C . GLY A 1 449 ? 11.788 3.412 -19.270 1.00 89.75 449 GLY A C 1
ATOM 3367 O O . GLY A 1 449 ? 12.145 4.472 -18.768 1.00 89.75 449 GLY A O 1
ATOM 3368 N N . ARG A 1 450 ? 12.173 2.231 -18.767 1.00 90.00 450 ARG A N 1
ATOM 3369 C CA . ARG A 1 450 ? 13.071 2.118 -17.602 1.00 90.00 450 ARG A CA 1
ATOM 3370 C C . ARG A 1 450 ? 14.483 2.621 -17.895 1.00 90.00 450 ARG A C 1
ATOM 3372 O O . ARG A 1 450 ? 15.067 3.286 -17.050 1.00 90.00 450 ARG A O 1
ATOM 3379 N N . ILE A 1 451 ? 15.010 2.337 -19.085 1.00 91.06 451 ILE A N 1
ATOM 3380 C CA . ILE A 1 451 ? 16.309 2.864 -19.523 1.00 91.06 451 ILE A CA 1
ATOM 3381 C C . ILE A 1 451 ? 16.264 4.398 -19.613 1.00 91.06 451 ILE A C 1
ATOM 3383 O O . ILE A 1 451 ? 17.164 5.065 -19.114 1.00 91.06 451 ILE A O 1
ATOM 3387 N N . ASP A 1 452 ? 15.199 4.960 -20.197 1.00 91.19 452 ASP A N 1
ATOM 3388 C CA . ASP A 1 452 ? 14.987 6.416 -20.272 1.00 91.19 452 ASP A CA 1
ATOM 3389 C C . ASP A 1 452 ? 14.968 7.056 -18.868 1.00 91.19 452 ASP A C 1
ATOM 3391 O O . ASP A 1 452 ? 15.651 8.050 -18.620 1.00 91.19 452 ASP A O 1
ATOM 3395 N N . ALA A 1 453 ? 14.258 6.430 -17.921 1.00 88.12 453 ALA A N 1
ATOM 3396 C CA . ALA A 1 453 ? 14.171 6.892 -16.537 1.00 88.12 453 ALA A CA 1
ATOM 3397 C C . ALA A 1 453 ? 15.520 6.846 -15.789 1.00 88.12 453 ALA A C 1
ATOM 3399 O O . ALA A 1 453 ? 15.832 7.780 -15.049 1.00 88.12 453 ALA A O 1
ATOM 3400 N N . GLU A 1 454 ? 16.342 5.807 -15.985 1.00 88.19 454 GLU A N 1
ATOM 3401 C CA . GLU A 1 454 ? 17.689 5.747 -15.389 1.00 88.19 454 GLU A CA 1
ATOM 3402 C C . GLU A 1 454 ? 18.585 6.868 -15.930 1.00 88.19 454 GLU A C 1
ATOM 3404 O O . GLU A 1 454 ? 19.220 7.572 -15.141 1.00 88.19 454 GLU A O 1
ATOM 3409 N N . PHE A 1 455 ? 18.572 7.116 -17.245 1.00 89.44 455 PHE A N 1
ATOM 3410 C CA . PHE A 1 455 ? 19.341 8.222 -17.821 1.00 89.44 455 PHE A CA 1
ATOM 3411 C C . PHE A 1 455 ? 18.860 9.588 -17.335 1.00 89.44 455 PHE A C 1
ATOM 3413 O O . PHE A 1 455 ? 19.683 10.460 -17.055 1.00 89.44 455 PHE A O 1
ATOM 3420 N N . ALA A 1 456 ? 17.549 9.778 -17.183 1.00 87.38 456 ALA A N 1
ATOM 3421 C CA . ALA A 1 456 ? 16.991 11.010 -16.633 1.00 87.38 456 ALA A CA 1
ATOM 3422 C C . ALA A 1 456 ? 17.416 11.255 -15.180 1.00 87.38 456 ALA A C 1
ATOM 3424 O O . ALA A 1 456 ? 17.630 12.400 -14.780 1.00 87.38 456 ALA A O 1
ATOM 3425 N N . ALA A 1 457 ? 17.580 10.183 -14.402 1.00 84.25 457 ALA A N 1
ATOM 3426 C CA . ALA A 1 457 ? 18.104 10.235 -13.042 1.00 84.25 457 ALA A CA 1
ATOM 3427 C C . ALA A 1 457 ? 19.637 10.405 -12.981 1.00 84.25 457 ALA A C 1
ATOM 3429 O O . ALA A 1 457 ? 20.194 10.518 -11.890 1.00 84.25 457 ALA A O 1
ATOM 3430 N N . GLY A 1 458 ? 20.331 10.418 -14.127 1.00 84.00 458 GLY A N 1
ATOM 3431 C CA . GLY A 1 458 ? 21.794 10.431 -14.187 1.00 84.00 458 GLY A CA 1
ATOM 3432 C C . GLY A 1 458 ? 22.423 9.130 -13.680 1.00 84.00 458 GLY A C 1
ATOM 3433 O O . GLY A 1 458 ? 23.574 9.126 -13.241 1.00 84.00 458 GLY A O 1
ATOM 3434 N N . HIS A 1 459 ? 21.662 8.036 -13.690 1.00 81.50 459 HIS A N 1
ATOM 3435 C CA . HIS A 1 459 ? 22.135 6.712 -13.324 1.00 81.50 459 HIS A CA 1
ATOM 3436 C C . HIS A 1 459 ? 22.591 5.942 -14.569 1.00 81.50 459 HIS A C 1
ATOM 3438 O O . HIS A 1 459 ? 21.982 6.012 -15.633 1.00 81.50 459 HIS A O 1
ATOM 3444 N N . GLY A 1 460 ? 23.666 5.177 -14.406 1.00 75.81 460 GLY A N 1
ATOM 3445 C CA . GLY A 1 460 ? 24.206 4.256 -15.400 1.00 75.81 460 GLY A CA 1
ATOM 3446 C C . GLY A 1 460 ? 24.921 3.102 -14.700 1.00 75.81 460 GLY A C 1
ATOM 3447 O O . GLY A 1 460 ? 24.954 3.027 -13.466 1.00 75.81 460 GLY A O 1
ATOM 3448 N N . ASP A 1 461 ? 25.523 2.195 -15.462 1.00 77.75 461 ASP A N 1
ATOM 3449 C CA . ASP A 1 461 ? 26.324 1.103 -14.891 1.00 77.75 461 ASP A CA 1
ATOM 3450 C C . ASP A 1 461 ? 27.711 1.568 -14.378 1.00 77.75 461 ASP A C 1
ATOM 3452 O O . ASP A 1 461 ? 28.432 0.808 -13.721 1.00 77.75 461 ASP A O 1
ATOM 3456 N N . GLY A 1 462 ? 28.042 2.843 -14.619 1.00 83.12 462 GLY A N 1
ATOM 3457 C CA . GLY A 1 462 ? 29.261 3.525 -14.188 1.00 83.12 462 GLY A CA 1
ATOM 3458 C C . GLY A 1 462 ? 30.416 3.447 -15.188 1.00 83.12 462 GLY A C 1
ATOM 3459 O O . GLY A 1 462 ? 31.499 3.969 -14.892 1.00 83.12 462 GLY A O 1
ATOM 3460 N N . TRP A 1 463 ? 30.211 2.824 -16.350 1.00 84.44 463 TRP A N 1
ATOM 3461 C CA . TRP A 1 463 ? 31.238 2.613 -17.362 1.00 84.44 463 TRP A CA 1
ATOM 3462 C C . TRP A 1 463 ? 30.716 2.900 -18.765 1.00 84.44 463 TRP A C 1
ATOM 3464 O O . TRP A 1 463 ? 29.587 2.592 -19.100 1.00 84.44 463 TRP A O 1
ATOM 3474 N N . ARG A 1 464 ? 31.595 3.409 -19.628 1.00 90.19 464 ARG A N 1
ATOM 3475 C CA . ARG A 1 464 ? 31.297 3.546 -21.056 1.00 90.19 464 ARG A CA 1
ATOM 3476 C C . ARG A 1 464 ? 32.508 3.258 -21.919 1.00 90.19 464 ARG A C 1
ATOM 3478 O O . ARG A 1 464 ? 33.656 3.429 -21.479 1.00 90.19 464 ARG A O 1
ATOM 3485 N N . PHE A 1 465 ? 32.270 2.886 -23.171 1.00 92.50 465 PHE A N 1
ATOM 3486 C CA . PHE A 1 465 ? 33.337 2.837 -24.167 1.00 92.50 465 PHE A CA 1
ATOM 3487 C C . PHE A 1 465 ? 33.932 4.237 -24.374 1.00 92.50 465 PHE A C 1
ATOM 3489 O O . PHE A 1 465 ? 33.214 5.235 -24.469 1.00 92.50 465 PHE A O 1
ATOM 3496 N N . ALA A 1 466 ? 35.261 4.332 -24.422 1.00 92.56 466 ALA A N 1
ATOM 3497 C CA . ALA A 1 466 ? 35.953 5.613 -24.553 1.00 92.56 466 ALA A CA 1
ATOM 3498 C C . ALA A 1 466 ? 35.67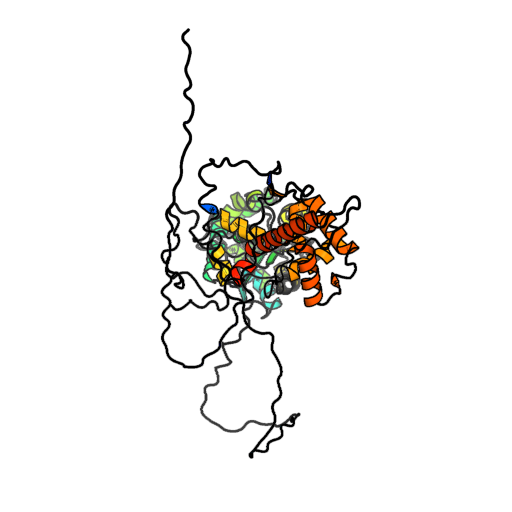4 6.297 -25.899 1.00 92.56 466 ALA A C 1
ATOM 3500 O O . ALA A 1 466 ? 35.775 7.519 -25.996 1.00 92.56 466 ALA A O 1
ATOM 3501 N N . GLU A 1 467 ? 35.356 5.498 -26.915 1.00 94.81 467 GLU A N 1
ATOM 3502 C CA . GLU A 1 467 ? 35.053 5.908 -28.280 1.00 94.81 467 GLU A CA 1
ATOM 3503 C C . GLU A 1 467 ? 33.620 6.443 -28.437 1.00 94.81 467 GLU A C 1
ATOM 3505 O O . GLU A 1 467 ? 33.313 7.059 -29.459 1.00 94.81 467 GLU A O 1
ATOM 3510 N N . LEU A 1 468 ? 32.748 6.229 -27.447 1.00 95.69 468 LEU A N 1
ATOM 3511 C CA . LEU A 1 468 ? 31.396 6.782 -27.424 1.00 95.69 468 LEU A CA 1
ATOM 3512 C C . LEU A 1 468 ? 31.354 8.137 -26.691 1.00 95.69 468 LEU A C 1
ATOM 3514 O O . LEU A 1 468 ? 32.181 8.391 -25.803 1.00 95.69 468 LEU A O 1
ATOM 3518 N N . PRO A 1 469 ? 30.395 9.017 -27.032 1.00 94.12 469 PRO A N 1
ATOM 3519 C CA . PRO A 1 469 ? 30.011 10.145 -26.181 1.00 94.12 469 PRO A CA 1
ATOM 3520 C C . PRO A 1 469 ? 29.541 9.682 -24.784 1.00 94.12 469 PRO A C 1
ATOM 3522 O O . PRO A 1 469 ? 29.422 8.479 -24.546 1.00 94.12 469 PRO A O 1
ATOM 3525 N N . PRO A 1 470 ? 29.266 10.604 -23.844 1.00 92.12 470 PRO A N 1
ATOM 3526 C CA . PRO A 1 470 ? 28.550 10.277 -22.606 1.00 92.12 470 PRO A CA 1
ATOM 3527 C C . PRO A 1 470 ? 27.229 9.548 -22.888 1.00 92.12 470 PRO A C 1
ATOM 3529 O O . PRO A 1 470 ? 26.586 9.825 -23.902 1.00 92.12 470 PRO A O 1
ATOM 3532 N N . ASP A 1 471 ? 26.800 8.649 -22.003 1.00 91.00 471 ASP A N 1
ATOM 3533 C CA . ASP A 1 471 ? 25.791 7.632 -22.342 1.00 91.00 471 ASP A CA 1
ATOM 3534 C C . ASP A 1 471 ? 24.472 8.205 -22.873 1.00 91.00 471 ASP A C 1
ATOM 3536 O O . ASP A 1 471 ? 24.020 7.818 -23.950 1.00 91.00 471 ASP A O 1
ATOM 3540 N N . ALA A 1 472 ? 23.879 9.186 -22.188 1.00 90.94 472 ALA A N 1
ATOM 3541 C CA . ALA A 1 472 ? 22.627 9.809 -22.632 1.00 90.94 472 ALA A CA 1
ATOM 3542 C C . ALA A 1 472 ? 22.743 10.443 -24.035 1.00 90.94 472 ALA A C 1
ATOM 3544 O O . ALA A 1 472 ? 21.785 10.477 -24.811 1.00 90.94 472 ALA A O 1
ATOM 3545 N N . GLU A 1 473 ? 23.924 10.950 -24.386 1.00 93.75 473 GLU A N 1
ATOM 3546 C CA . GLU A 1 473 ? 24.204 11.472 -25.717 1.00 93.75 473 GLU A CA 1
ATOM 3547 C C . GLU A 1 473 ? 24.431 10.343 -26.723 1.00 93.75 473 GLU A C 1
ATOM 3549 O O . GLU A 1 473 ? 23.780 10.336 -27.768 1.00 93.75 473 GLU A O 1
ATOM 3554 N N . ALA A 1 474 ? 25.273 9.362 -26.391 1.00 95.06 474 ALA A N 1
ATOM 3555 C CA . ALA A 1 474 ? 25.554 8.209 -27.239 1.00 95.06 474 ALA A CA 1
ATOM 3556 C C . ALA A 1 474 ? 24.272 7.447 -27.605 1.00 95.06 474 ALA A C 1
ATOM 3558 O O . ALA A 1 474 ? 24.084 7.067 -28.760 1.00 95.06 474 ALA A O 1
ATOM 3559 N N . TRP A 1 475 ? 23.352 7.282 -26.651 1.00 95.38 475 TRP A N 1
ATOM 3560 C CA . TRP A 1 475 ? 22.084 6.596 -26.874 1.00 95.38 475 TRP A CA 1
ATOM 3561 C C . TRP A 1 475 ? 21.146 7.350 -27.815 1.00 95.38 475 TRP A C 1
ATOM 3563 O O . TRP A 1 475 ? 20.585 6.740 -28.726 1.00 95.38 475 TRP A O 1
ATOM 3573 N N . ARG A 1 476 ? 21.022 8.674 -27.661 1.00 96.50 476 ARG A N 1
ATOM 3574 C CA . ARG A 1 476 ? 20.249 9.507 -28.599 1.00 96.50 476 ARG A CA 1
ATOM 3575 C C . ARG A 1 476 ? 20.864 9.488 -29.996 1.00 96.50 476 ARG A C 1
ATOM 3577 O O . ARG A 1 476 ? 20.154 9.225 -30.962 1.00 96.50 476 ARG A O 1
ATOM 3584 N N . GLN A 1 477 ? 22.177 9.700 -30.098 1.00 97.69 477 GLN A N 1
ATOM 3585 C CA . GLN A 1 477 ? 22.878 9.710 -31.383 1.00 97.69 477 GLN A CA 1
ATOM 3586 C C . GLN A 1 477 ? 22.796 8.349 -32.088 1.00 97.69 477 GLN A C 1
ATOM 3588 O O . GLN A 1 477 ? 22.615 8.307 -33.303 1.00 97.69 477 GLN A O 1
ATOM 3593 N N . GLY A 1 478 ? 22.880 7.235 -31.354 1.00 97.62 478 GLY A N 1
ATOM 3594 C CA . GLY A 1 478 ? 22.741 5.890 -31.915 1.00 97.62 478 GLY A CA 1
ATOM 3595 C C . GLY A 1 478 ? 21.337 5.607 -32.452 1.00 97.62 478 GLY A C 1
ATOM 3596 O O . GLY A 1 478 ? 21.195 5.110 -33.571 1.00 97.62 478 GLY A O 1
ATOM 3597 N N . LEU A 1 479 ? 20.294 6.000 -31.709 1.00 97.38 479 LEU A N 1
ATOM 3598 C CA . LEU A 1 479 ? 18.904 5.898 -32.169 1.00 97.38 479 LEU A CA 1
ATOM 3599 C C . LEU A 1 479 ? 18.654 6.763 -33.410 1.00 97.38 479 LEU A C 1
ATOM 3601 O O . LEU A 1 479 ? 18.061 6.280 -34.374 1.00 97.38 479 LEU A O 1
ATOM 3605 N N . ASP A 1 480 ? 19.152 7.999 -33.422 1.00 97.56 480 ASP A N 1
ATOM 3606 C CA . ASP A 1 480 ? 19.008 8.898 -34.569 1.00 97.56 480 ASP A CA 1
ATOM 3607 C C . ASP A 1 480 ? 19.782 8.391 -35.794 1.00 97.56 480 ASP A C 1
ATOM 3609 O O . ASP A 1 480 ? 19.287 8.469 -36.916 1.00 97.56 480 ASP A O 1
ATOM 3613 N N . THR A 1 481 ? 20.968 7.812 -35.586 1.00 98.25 481 THR A N 1
ATOM 3614 C CA . THR A 1 481 ? 21.762 7.188 -36.656 1.00 98.25 481 THR A CA 1
ATOM 3615 C C . THR A 1 481 ? 21.033 5.986 -37.249 1.00 98.25 481 THR A C 1
ATOM 3617 O O . THR A 1 481 ? 20.969 5.848 -38.469 1.00 98.25 481 THR A O 1
ATOM 3620 N N . LEU A 1 482 ? 20.444 5.124 -36.415 1.00 97.19 482 LEU A N 1
ATOM 3621 C CA . LEU A 1 482 ? 19.661 3.985 -36.896 1.00 97.19 482 LEU A CA 1
ATOM 3622 C C . LEU A 1 482 ? 18.418 4.445 -37.670 1.00 97.19 482 LEU A C 1
ATOM 3624 O O . LEU A 1 482 ? 18.144 3.904 -38.740 1.00 97.19 482 LEU A O 1
ATOM 3628 N N . ALA A 1 483 ? 17.700 5.449 -37.161 1.00 96.50 483 ALA A N 1
ATOM 3629 C CA . ALA A 1 483 ? 16.527 6.018 -37.821 1.00 96.50 483 ALA A CA 1
ATOM 3630 C C . ALA A 1 483 ? 16.875 6.685 -39.162 1.00 96.50 483 ALA A C 1
ATOM 3632 O O . ALA A 1 483 ? 16.116 6.581 -40.116 1.00 96.50 483 ALA A O 1
ATOM 3633 N N . GLU A 1 484 ? 18.024 7.350 -39.266 1.00 96.81 484 GLU A N 1
ATOM 3634 C CA . GLU A 1 484 ? 18.480 7.967 -40.515 1.00 96.81 484 GLU A CA 1
ATOM 3635 C C . GLU A 1 484 ? 18.862 6.918 -41.565 1.00 96.81 484 GLU A C 1
ATOM 3637 O O . GLU A 1 484 ? 18.456 7.004 -42.723 1.00 96.81 484 GLU A O 1
ATOM 3642 N N . GLN A 1 485 ? 19.639 5.911 -41.160 1.00 96.94 485 GLN A N 1
ATOM 3643 C CA . GLN A 1 485 ? 20.160 4.891 -42.071 1.00 96.94 485 GLN A CA 1
ATOM 3644 C C . GLN A 1 485 ? 19.098 3.847 -42.447 1.00 96.94 485 GLN A C 1
ATOM 3646 O O . GLN A 1 485 ? 19.192 3.216 -43.503 1.00 96.94 485 GLN A O 1
ATOM 3651 N N . VAL A 1 486 ? 18.094 3.647 -41.585 1.00 96.25 486 VAL A N 1
ATOM 3652 C CA . VAL A 1 486 ? 16.985 2.704 -41.780 1.00 96.25 486 VAL A CA 1
ATOM 3653 C C . VAL A 1 486 ? 15.662 3.317 -41.270 1.00 96.25 486 VAL A C 1
ATOM 3655 O O . VAL A 1 486 ? 15.154 2.894 -40.228 1.00 96.25 486 VAL A O 1
ATOM 3658 N N . PRO A 1 487 ? 15.058 4.278 -42.003 1.00 92.19 487 PRO A N 1
ATOM 3659 C CA . PRO A 1 487 ? 13.859 5.007 -41.556 1.00 92.19 487 PRO A CA 1
ATOM 3660 C C . PRO A 1 487 ? 12.674 4.121 -41.167 1.00 92.19 487 PRO A C 1
ATOM 3662 O O . PRO A 1 487 ? 11.987 4.386 -40.184 1.00 92.19 487 PRO A O 1
ATOM 3665 N N . ASP A 1 488 ? 12.486 3.014 -41.885 1.00 90.75 488 ASP A N 1
ATOM 3666 C CA . ASP A 1 488 ? 11.370 2.092 -41.671 1.00 90.75 488 ASP A CA 1
ATOM 3667 C C . ASP A 1 488 ? 11.713 0.924 -40.735 1.00 90.75 488 ASP A C 1
ATOM 3669 O O . ASP A 1 488 ? 10.993 -0.074 -40.723 1.00 90.75 488 ASP A O 1
ATOM 3673 N N . PHE A 1 489 ? 12.793 1.003 -39.940 1.00 92.81 489 PHE A N 1
ATOM 3674 C CA . PHE A 1 489 ? 13.236 -0.111 -39.085 1.00 92.81 489 PHE A CA 1
ATOM 3675 C C . PHE A 1 489 ? 12.095 -0.704 -38.245 1.00 92.81 489 PHE A C 1
ATOM 3677 O O . PHE A 1 489 ? 11.935 -1.924 -38.181 1.00 92.81 489 PHE A O 1
ATOM 3684 N N . ALA A 1 490 ? 11.258 0.151 -37.652 1.00 87.00 490 ALA A N 1
ATOM 3685 C CA . ALA A 1 490 ? 10.125 -0.278 -36.836 1.00 87.00 490 ALA A CA 1
ATOM 3686 C C . ALA A 1 490 ? 9.047 -1.047 -37.625 1.00 87.00 490 ALA A C 1
ATOM 3688 O O . ALA A 1 490 ? 8.390 -1.920 -37.063 1.00 87.00 490 ALA A O 1
ATOM 3689 N N . ALA A 1 491 ? 8.889 -0.750 -38.918 1.00 88.94 491 ALA A N 1
ATOM 3690 C CA . ALA A 1 491 ? 7.916 -1.380 -39.810 1.00 88.94 491 ALA A CA 1
ATOM 3691 C C . ALA A 1 491 ? 8.451 -2.653 -40.497 1.00 88.94 491 ALA A C 1
ATOM 3693 O O . ALA A 1 491 ? 7.679 -3.409 -41.091 1.00 88.94 491 ALA A O 1
ATOM 3694 N N . LEU A 1 492 ? 9.761 -2.911 -40.425 1.00 92.06 492 LEU A N 1
ATOM 3695 C CA . LEU A 1 492 ? 10.367 -4.123 -40.970 1.00 92.06 492 LEU A CA 1
ATOM 3696 C C . LEU A 1 492 ? 9.855 -5.386 -40.260 1.00 92.06 492 LEU A C 1
ATOM 3698 O O . LEU A 1 492 ? 9.542 -5.397 -39.071 1.00 92.06 492 LEU A O 1
ATOM 3702 N N . THR A 1 493 ? 9.844 -6.506 -40.988 1.00 92.00 493 THR A N 1
ATOM 3703 C CA . THR A 1 493 ? 9.620 -7.823 -40.369 1.00 92.00 493 THR A CA 1
ATOM 3704 C C . THR A 1 493 ? 10.728 -8.140 -39.361 1.00 92.00 493 THR A C 1
ATOM 3706 O O . THR A 1 493 ? 11.863 -7.697 -39.532 1.00 92.00 493 THR A O 1
ATOM 3709 N N . GLY A 1 494 ? 10.450 -8.978 -38.356 1.00 87.38 494 GLY A N 1
ATOM 3710 C CA . GLY A 1 494 ? 11.452 -9.332 -37.340 1.00 87.38 494 GLY A CA 1
ATOM 3711 C C . GLY A 1 494 ? 12.766 -9.878 -37.922 1.00 87.38 494 GLY A C 1
ATOM 3712 O O . GLY A 1 494 ? 13.833 -9.495 -37.463 1.00 87.38 494 GLY A O 1
ATOM 3713 N N . ALA A 1 495 ? 12.703 -10.684 -38.989 1.00 90.12 495 ALA A N 1
ATOM 3714 C CA . ALA A 1 495 ? 13.899 -11.198 -39.667 1.00 90.12 495 ALA A CA 1
ATOM 3715 C C . ALA A 1 495 ? 14.691 -10.097 -40.400 1.00 90.12 495 ALA A C 1
ATOM 3717 O O . ALA A 1 495 ? 15.916 -10.135 -40.450 1.00 90.12 495 ALA A O 1
ATOM 3718 N N . ALA A 1 496 ? 14.001 -9.102 -40.964 1.00 93.31 496 ALA A N 1
ATOM 3719 C CA . ALA A 1 496 ? 14.653 -7.960 -41.598 1.00 93.31 496 ALA A CA 1
ATOM 3720 C C . ALA A 1 496 ? 15.266 -7.004 -40.560 1.00 93.31 496 ALA A C 1
ATOM 3722 O O . ALA A 1 496 ? 16.341 -6.462 -40.800 1.00 93.31 496 ALA A O 1
ATOM 3723 N N . GLN A 1 497 ? 14.634 -6.844 -39.393 1.00 94.56 497 GLN A N 1
ATOM 3724 C CA . GLN A 1 497 ? 15.218 -6.116 -38.263 1.00 94.56 497 GLN A CA 1
ATOM 3725 C C . GLN A 1 497 ? 16.492 -6.804 -37.762 1.00 94.56 497 GLN A C 1
ATOM 3727 O O . GLN A 1 497 ? 17.508 -6.141 -37.592 1.00 94.56 497 GLN A O 1
ATOM 3732 N N . GLU A 1 498 ? 16.469 -8.129 -37.586 1.00 93.38 498 GLU A N 1
ATOM 3733 C CA . GLU A 1 498 ? 17.646 -8.926 -37.199 1.00 93.38 498 GLU A CA 1
ATOM 3734 C C . GLU A 1 498 ? 18.807 -8.733 -38.193 1.00 93.38 498 GLU A C 1
ATOM 3736 O O . GLU A 1 498 ? 19.914 -8.402 -37.779 1.00 93.38 498 GLU A O 1
ATOM 3741 N N . ALA A 1 499 ? 18.536 -8.788 -39.503 1.00 95.56 499 ALA A N 1
ATOM 3742 C CA . ALA A 1 499 ? 19.551 -8.539 -40.531 1.00 95.56 499 ALA A CA 1
ATOM 3743 C C . ALA A 1 499 ? 20.133 -7.110 -40.494 1.00 95.56 499 ALA A C 1
ATOM 3745 O O . ALA A 1 499 ? 21.298 -6.895 -40.834 1.00 95.56 499 ALA A O 1
ATOM 3746 N N . VAL A 1 500 ? 19.341 -6.110 -40.089 1.00 96.94 500 VAL A N 1
ATOM 3747 C CA . VAL A 1 500 ? 19.842 -4.746 -39.857 1.00 96.94 500 VAL A CA 1
ATOM 3748 C C . VAL A 1 500 ? 20.781 -4.714 -38.650 1.00 96.94 500 VAL A C 1
ATOM 3750 O O . VAL A 1 500 ? 21.842 -4.100 -38.738 1.00 96.94 500 VAL A O 1
ATOM 3753 N N . LEU A 1 501 ? 20.445 -5.396 -37.552 1.00 95.44 501 LEU A N 1
ATOM 3754 C CA . LEU A 1 501 ? 21.310 -5.464 -36.368 1.00 95.44 501 LEU A CA 1
ATOM 3755 C C . LEU A 1 501 ? 22.629 -6.193 -36.651 1.00 95.44 501 LEU A C 1
ATOM 3757 O O . LEU A 1 501 ? 23.671 -5.745 -36.176 1.00 95.44 501 LEU A O 1
ATOM 3761 N N . ASP A 1 502 ? 22.613 -7.232 -37.487 1.00 96.00 502 ASP A N 1
ATOM 3762 C CA . ASP A 1 502 ? 23.837 -7.887 -37.965 1.00 96.00 502 ASP A CA 1
ATOM 3763 C C . ASP A 1 502 ? 24.732 -6.897 -38.728 1.00 96.00 502 ASP A C 1
ATOM 3765 O O . ASP A 1 502 ? 25.936 -6.808 -38.482 1.00 96.00 502 ASP A O 1
ATOM 3769 N N . ARG A 1 503 ? 24.144 -6.052 -39.587 1.00 97.31 503 ARG A N 1
ATOM 3770 C CA . ARG A 1 503 ? 24.895 -4.992 -40.280 1.00 97.31 503 ARG A CA 1
ATOM 3771 C C . ARG A 1 503 ? 25.455 -3.936 -39.327 1.00 97.31 503 ARG A C 1
ATOM 3773 O O . ARG A 1 503 ? 26.552 -3.443 -39.580 1.00 97.31 503 ARG A O 1
ATOM 3780 N N . VAL A 1 504 ? 24.741 -3.579 -38.256 1.00 96.88 504 VAL A N 1
ATOM 3781 C CA . VAL A 1 504 ? 25.283 -2.706 -37.196 1.00 96.88 504 VAL A CA 1
ATOM 3782 C C . VAL A 1 504 ? 26.481 -3.381 -36.523 1.00 96.88 504 VAL A C 1
ATOM 3784 O O . VAL A 1 504 ? 27.517 -2.747 -36.323 1.00 96.88 504 VAL A O 1
ATOM 3787 N N . TRP A 1 505 ? 26.378 -4.677 -36.216 1.00 94.31 505 TRP A N 1
ATOM 3788 C CA . TRP A 1 505 ? 27.448 -5.442 -35.576 1.00 94.31 505 TRP A CA 1
ATOM 3789 C C . TRP A 1 505 ? 28.720 -5.528 -36.426 1.00 94.31 505 TRP A C 1
ATOM 3791 O O . TRP A 1 505 ? 29.833 -5.449 -35.894 1.00 94.31 505 TRP A O 1
ATOM 3801 N N . ASP A 1 506 ? 28.554 -5.634 -37.741 1.00 94.44 506 ASP A N 1
ATOM 3802 C CA . ASP A 1 506 ? 29.645 -5.641 -38.716 1.00 94.44 506 ASP A CA 1
ATOM 3803 C C . ASP A 1 506 ? 30.203 -4.233 -39.008 1.00 94.44 506 ASP A C 1
ATOM 3805 O O . ASP A 1 506 ? 31.188 -4.093 -39.733 1.00 94.44 506 ASP A O 1
ATOM 3809 N N . GLY A 1 507 ? 29.611 -3.182 -38.426 1.00 93.69 507 GLY A N 1
ATOM 3810 C CA . GLY A 1 507 ? 30.001 -1.784 -38.632 1.00 93.69 507 GLY A CA 1
ATOM 3811 C C . GLY A 1 507 ? 29.550 -1.201 -39.975 1.00 93.69 507 GLY A C 1
ATOM 3812 O O . GLY A 1 507 ? 30.051 -0.161 -40.391 1.00 93.69 507 GLY A O 1
ATOM 3813 N N . GLY A 1 508 ? 28.614 -1.860 -40.663 1.00 95.06 508 GLY A N 1
ATOM 3814 C CA . GLY A 1 508 ? 28.069 -1.455 -41.963 1.00 95.06 508 GLY A CA 1
ATOM 3815 C C . GLY A 1 508 ? 26.892 -0.475 -41.894 1.00 95.06 508 GLY A C 1
ATOM 3816 O O . GLY A 1 508 ? 26.252 -0.227 -42.920 1.00 95.06 508 GLY A O 1
ATOM 3817 N N . ILE A 1 509 ? 26.563 0.031 -40.701 1.00 95.94 509 ILE A N 1
ATOM 3818 C CA . ILE A 1 509 ? 25.567 1.083 -40.460 1.00 95.94 509 ILE A CA 1
ATOM 3819 C C . ILE A 1 509 ? 26.194 2.122 -39.536 1.00 95.94 509 ILE A C 1
ATOM 3821 O O . ILE A 1 509 ? 26.609 1.789 -38.430 1.00 95.94 509 ILE A O 1
ATOM 3825 N N . GLY A 1 510 ? 26.245 3.368 -39.996 1.00 95.88 510 GLY A N 1
ATOM 3826 C CA . GLY A 1 510 ? 26.778 4.519 -39.278 1.00 95.88 510 GLY A CA 1
ATOM 3827 C C . GLY A 1 510 ? 26.760 5.757 -40.171 1.00 95.88 510 GLY A C 1
ATOM 3828 O O . GLY A 1 510 ? 26.451 5.655 -41.358 1.00 95.88 510 GLY A O 1
ATOM 3829 N N . SER A 1 511 ? 27.084 6.914 -39.606 1.00 95.69 511 SER A N 1
ATOM 3830 C CA . SER A 1 511 ? 27.164 8.186 -40.326 1.00 95.69 511 SER A CA 1
ATOM 3831 C C . SER A 1 511 ? 28.308 9.027 -39.761 1.00 95.69 511 SER A C 1
ATOM 3833 O O . SER A 1 511 ? 28.537 9.023 -38.553 1.00 95.69 511 SER A O 1
ATOM 3835 N N . ASP A 1 512 ? 29.026 9.731 -40.638 1.00 92.62 512 ASP A N 1
ATOM 3836 C CA . ASP A 1 512 ? 30.088 10.680 -40.264 1.00 92.62 512 ASP A CA 1
ATOM 3837 C C . ASP A 1 512 ? 29.533 12.104 -40.039 1.00 92.62 512 ASP A C 1
ATOM 3839 O O . ASP A 1 512 ? 30.293 13.057 -39.860 1.00 92.62 512 ASP A O 1
ATOM 3843 N N . ALA A 1 513 ? 28.206 12.275 -40.100 1.00 92.31 513 ALA A N 1
ATOM 3844 C CA . ALA A 1 513 ? 27.551 13.549 -39.834 1.00 92.31 513 ALA A CA 1
ATOM 3845 C C . ALA A 1 513 ? 27.663 13.949 -38.353 1.00 92.31 513 ALA A C 1
ATOM 3847 O O . ALA A 1 513 ? 27.730 13.104 -37.459 1.00 92.31 513 ALA A O 1
ATOM 3848 N N . ASP A 1 514 ? 27.637 15.257 -38.092 1.00 90.75 514 ASP A N 1
ATOM 3849 C CA . ASP A 1 514 ? 27.660 15.776 -36.724 1.00 90.75 514 ASP A CA 1
ATOM 3850 C C . ASP A 1 514 ? 26.420 15.316 -35.937 1.00 90.75 514 ASP A C 1
ATOM 3852 O O . ASP A 1 514 ? 25.302 15.290 -36.458 1.00 90.75 514 ASP A O 1
ATOM 3856 N N . GLY A 1 515 ? 26.623 14.909 -34.683 1.00 92.06 515 GLY A N 1
ATOM 3857 C CA . GLY A 1 515 ? 25.575 14.304 -33.855 1.00 92.06 515 GLY A CA 1
ATOM 3858 C C . GLY A 1 515 ? 25.121 12.905 -34.303 1.00 92.06 515 GLY A C 1
ATOM 3859 O O . GLY A 1 515 ? 24.009 12.487 -33.958 1.00 92.06 515 GLY A O 1
ATOM 3860 N N . ARG A 1 516 ? 25.936 12.177 -35.078 1.00 97.06 516 ARG A N 1
ATOM 3861 C CA . ARG A 1 516 ? 25.721 10.766 -35.440 1.00 97.06 516 ARG A CA 1
ATOM 3862 C C . ARG A 1 516 ? 26.901 9.894 -35.039 1.00 97.06 516 ARG A C 1
ATOM 3864 O O . ARG A 1 516 ? 28.004 10.374 -34.797 1.00 97.06 516 ARG A O 1
ATOM 3871 N N . LEU A 1 517 ? 26.645 8.590 -34.963 1.00 98.12 517 LEU A N 1
ATOM 3872 C CA . LEU A 1 517 ? 27.661 7.597 -34.648 1.00 98.12 517 LEU A CA 1
ATOM 3873 C C . LEU A 1 517 ? 28.214 6.969 -35.929 1.00 98.12 517 LEU A C 1
ATOM 3875 O O . LEU A 1 517 ? 27.471 6.480 -36.784 1.00 98.12 517 LEU A O 1
ATOM 3879 N N . THR A 1 518 ? 29.539 6.903 -36.020 1.00 98.19 518 THR A N 1
ATOM 3880 C CA . THR A 1 518 ? 30.244 6.149 -37.067 1.00 98.19 518 THR A CA 1
ATOM 3881 C C . THR A 1 518 ? 29.922 4.652 -36.984 1.00 98.19 518 THR A C 1
ATOM 3883 O O . THR A 1 518 ? 29.437 4.162 -35.964 1.00 98.19 518 THR A O 1
ATOM 3886 N N . GLY A 1 519 ? 30.240 3.873 -38.023 1.00 97.56 519 GLY A N 1
ATOM 3887 C CA . GLY A 1 519 ? 29.966 2.427 -38.022 1.00 97.56 519 GLY A CA 1
ATOM 3888 C C . GLY A 1 519 ? 30.635 1.664 -36.868 1.00 97.56 519 GLY A C 1
ATOM 3889 O O . GLY A 1 519 ? 30.043 0.760 -36.276 1.00 97.56 519 GLY A O 1
ATOM 3890 N N . SER A 1 520 ? 31.851 2.061 -36.482 1.00 96.88 520 SER A N 1
ATOM 3891 C CA . SER A 1 520 ? 32.552 1.479 -35.331 1.00 96.88 520 SER A CA 1
ATOM 3892 C C . SER A 1 520 ? 31.902 1.863 -33.999 1.00 96.88 520 SER A C 1
ATOM 3894 O O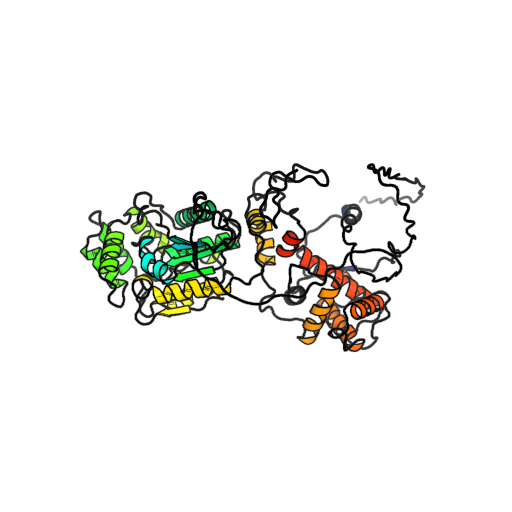 . SER A 1 520 ? 31.797 1.013 -33.114 1.00 96.88 520 SER A O 1
ATOM 3896 N N . GLN A 1 521 ? 31.420 3.101 -33.865 1.00 97.88 521 GLN A N 1
ATOM 3897 C CA . GLN A 1 521 ? 30.682 3.559 -32.687 1.00 97.88 521 GLN A CA 1
ATOM 3898 C C . GLN A 1 521 ? 29.302 2.906 -32.594 1.00 97.88 521 GLN A C 1
ATOM 3900 O O . GLN A 1 521 ? 28.947 2.427 -31.526 1.00 97.88 521 GLN A O 1
ATOM 3905 N N . MET A 1 522 ? 28.560 2.779 -33.696 1.00 98.19 522 MET A N 1
ATOM 3906 C CA . MET A 1 522 ? 27.266 2.085 -33.740 1.00 98.19 522 MET A CA 1
ATOM 3907 C C . MET A 1 522 ? 27.368 0.633 -33.266 1.00 98.19 522 MET A C 1
ATOM 3909 O O . MET A 1 522 ? 26.502 0.148 -32.538 1.00 98.19 522 MET A O 1
ATOM 3913 N N . ARG A 1 523 ? 28.464 -0.056 -33.606 1.00 97.94 523 ARG A N 1
ATOM 3914 C CA . ARG A 1 523 ? 28.752 -1.398 -33.087 1.00 97.94 523 ARG A CA 1
ATOM 3915 C C . ARG A 1 523 ? 28.930 -1.415 -31.566 1.00 97.94 523 ARG A C 1
ATOM 3917 O O . ARG A 1 523 ? 28.464 -2.348 -30.918 1.00 97.94 523 ARG A O 1
ATOM 3924 N N . LEU A 1 524 ? 29.653 -0.446 -31.002 1.00 97.44 524 LEU A N 1
ATOM 3925 C CA . LEU A 1 524 ? 29.853 -0.338 -29.550 1.00 97.44 524 LEU A CA 1
ATOM 3926 C C . LEU A 1 524 ? 28.550 0.044 -28.846 1.00 97.44 524 LEU A C 1
ATOM 3928 O O . LEU A 1 524 ? 28.171 -0.607 -27.880 1.00 97.44 524 LEU A O 1
ATOM 3932 N N . TRP A 1 525 ? 27.817 1.001 -29.405 1.00 96.88 525 TRP A N 1
ATOM 3933 C CA . TRP A 1 525 ? 26.505 1.412 -28.929 1.00 96.88 525 TRP A CA 1
ATOM 3934 C C . TRP A 1 525 ? 25.515 0.241 -28.882 1.00 96.88 525 TRP A C 1
ATOM 3936 O O . TRP A 1 525 ? 24.851 0.041 -27.871 1.00 96.88 525 TRP A O 1
ATOM 3946 N N . LEU A 1 526 ? 25.460 -0.606 -29.919 1.00 96.25 526 LEU A N 1
ATOM 3947 C CA . LEU A 1 526 ? 24.584 -1.783 -29.901 1.00 96.25 526 LEU A CA 1
ATOM 3948 C C . LEU A 1 526 ? 24.966 -2.779 -28.791 1.00 96.25 526 LEU A C 1
ATOM 3950 O O . LEU A 1 526 ? 24.081 -3.427 -28.234 1.00 96.25 526 LEU A O 1
ATOM 3954 N N . LYS A 1 527 ? 26.255 -2.898 -28.434 1.00 94.44 527 LYS A N 1
ATOM 3955 C CA . LYS A 1 527 ? 26.675 -3.722 -27.286 1.00 94.44 527 LYS A CA 1
ATOM 3956 C C . LYS A 1 527 ? 26.153 -3.156 -25.972 1.00 94.44 527 LYS A C 1
ATOM 3958 O O . LYS A 1 527 ? 25.676 -3.939 -25.155 1.00 94.44 527 LYS A O 1
ATOM 3963 N N . ASP A 1 528 ? 26.211 -1.839 -25.795 1.00 92.88 528 ASP A N 1
ATOM 3964 C CA . ASP A 1 528 ? 25.666 -1.183 -24.603 1.00 92.88 528 ASP A CA 1
ATOM 3965 C C . ASP A 1 528 ? 24.151 -1.371 -24.529 1.00 92.88 528 ASP A C 1
ATOM 3967 O O . ASP A 1 528 ? 23.637 -1.782 -23.492 1.00 92.88 528 ASP A O 1
ATOM 3971 N N . VAL A 1 529 ? 23.437 -1.212 -25.650 1.00 93.12 529 VAL A N 1
ATOM 3972 C CA . VAL A 1 529 ? 21.993 -1.495 -25.718 1.00 93.12 529 VAL A CA 1
ATOM 3973 C C . VAL A 1 529 ? 21.683 -2.934 -25.302 1.00 93.12 529 VAL A C 1
ATOM 3975 O O . VAL A 1 529 ? 20.756 -3.168 -24.525 1.00 93.12 529 VAL A O 1
ATOM 3978 N N . GLN A 1 530 ? 22.455 -3.908 -25.793 1.00 93.00 530 GLN A N 1
ATOM 3979 C CA . GLN A 1 530 ? 22.286 -5.317 -25.432 1.00 93.00 530 GLN A CA 1
ATOM 3980 C C . GLN A 1 530 ? 22.548 -5.577 -23.950 1.00 93.00 530 GLN A C 1
ATOM 3982 O O . GLN A 1 530 ? 21.731 -6.220 -23.286 1.00 93.00 530 GLN A O 1
ATOM 3987 N N . ALA A 1 531 ? 23.674 -5.085 -23.436 1.00 91.62 531 ALA A N 1
ATOM 3988 C CA . ALA A 1 531 ? 24.059 -5.263 -22.046 1.00 91.62 531 ALA A CA 1
ATOM 3989 C C . ALA A 1 531 ? 23.022 -4.642 -21.105 1.00 91.62 531 ALA A C 1
ATOM 3991 O O . ALA A 1 531 ? 22.568 -5.302 -20.169 1.00 91.62 531 ALA A O 1
ATOM 3992 N N . GLU A 1 532 ? 22.593 -3.419 -21.400 1.00 91.88 532 GLU A N 1
ATOM 3993 C CA . GLU A 1 532 ? 21.680 -2.661 -20.559 1.00 91.88 532 GLU A CA 1
ATOM 3994 C C . GLU A 1 532 ? 20.259 -3.237 -20.582 1.00 91.88 532 GLU A C 1
ATOM 3996 O O . GLU A 1 532 ? 19.660 -3.445 -19.526 1.00 91.88 532 GLU A O 1
ATOM 4001 N N . ALA A 1 533 ? 19.740 -3.619 -21.756 1.00 91.75 533 ALA A N 1
ATOM 4002 C CA . ALA A 1 533 ? 18.431 -4.266 -21.855 1.00 91.75 533 ALA A CA 1
ATOM 4003 C C . ALA A 1 533 ? 18.382 -5.593 -21.075 1.00 91.75 533 ALA A C 1
ATOM 4005 O O . ALA A 1 533 ? 17.424 -5.855 -20.341 1.00 91.75 533 ALA A O 1
ATOM 4006 N N . VAL A 1 534 ? 19.430 -6.419 -21.190 1.00 91.75 534 VAL A N 1
ATOM 4007 C CA . VAL A 1 534 ? 19.543 -7.690 -20.455 1.00 91.75 534 VAL A CA 1
ATOM 4008 C C . VAL A 1 534 ? 19.706 -7.449 -18.957 1.00 91.75 534 VAL A C 1
ATOM 4010 O O . VAL A 1 534 ? 19.053 -8.131 -18.164 1.00 91.75 534 VAL A O 1
ATOM 4013 N N . ARG A 1 535 ? 20.530 -6.475 -18.552 1.00 90.81 535 ARG A N 1
ATOM 4014 C CA . ARG A 1 535 ? 20.713 -6.081 -17.147 1.00 90.81 535 ARG A CA 1
ATOM 4015 C C . ARG A 1 535 ? 19.384 -5.661 -16.532 1.00 90.81 535 ARG A C 1
ATOM 4017 O O . ARG A 1 535 ? 19.014 -6.190 -15.483 1.00 90.81 535 ARG A O 1
ATOM 4024 N N . MET A 1 536 ? 18.661 -4.763 -17.197 1.00 90.12 536 MET A N 1
ATOM 4025 C CA . MET A 1 536 ? 17.376 -4.243 -16.739 1.00 90.12 536 MET A CA 1
ATOM 4026 C C . MET A 1 536 ? 16.371 -5.378 -16.544 1.00 90.12 536 MET A C 1
ATOM 4028 O O . MET A 1 536 ? 15.799 -5.521 -15.461 1.00 90.12 536 MET A O 1
ATOM 4032 N N . TRP A 1 537 ? 16.231 -6.245 -17.548 1.00 90.69 537 TRP A N 1
ATOM 4033 C CA . TRP A 1 537 ? 15.315 -7.377 -17.493 1.00 90.69 537 TRP A CA 1
ATOM 4034 C C . TRP A 1 537 ? 15.705 -8.391 -16.413 1.00 90.69 537 TRP A C 1
ATOM 4036 O O . TRP A 1 537 ? 14.891 -8.656 -15.540 1.00 90.69 537 TRP A O 1
ATOM 4046 N N . LEU A 1 538 ? 16.950 -8.886 -16.368 1.00 90.75 538 LEU A N 1
ATOM 4047 C CA . LEU A 1 538 ? 17.399 -9.852 -15.343 1.00 90.75 538 LEU A CA 1
ATOM 4048 C C . LEU A 1 538 ? 17.289 -9.312 -13.912 1.00 90.75 538 LEU A C 1
ATOM 4050 O O . LEU A 1 538 ? 17.168 -10.074 -12.949 1.00 90.75 538 LEU A O 1
ATOM 4054 N N . SER A 1 539 ? 17.362 -7.993 -13.751 1.00 89.81 539 SER A N 1
ATOM 4055 C CA . SER A 1 539 ? 17.215 -7.353 -12.451 1.00 89.81 539 SER A CA 1
ATOM 4056 C C . SER A 1 539 ? 15.763 -7.338 -11.958 1.00 89.81 539 SER A C 1
ATOM 4058 O O . SER A 1 539 ? 15.549 -7.279 -10.742 1.00 89.81 539 SER A O 1
ATOM 4060 N N . HIS A 1 540 ? 14.790 -7.409 -12.871 1.00 89.44 540 HIS A N 1
ATOM 4061 C CA . HIS A 1 540 ? 13.372 -7.248 -12.583 1.00 89.44 540 HIS A CA 1
ATOM 4062 C C . HIS A 1 540 ? 12.771 -8.510 -11.938 1.00 89.44 540 HIS A C 1
ATOM 4064 O O . HIS A 1 540 ? 12.917 -9.605 -12.491 1.00 89.44 540 HIS A O 1
ATOM 4070 N N . PRO A 1 541 ? 12.024 -8.399 -10.823 1.00 88.00 541 PRO A N 1
ATOM 4071 C CA . PRO A 1 541 ? 11.473 -9.568 -10.135 1.00 88.00 541 PRO A CA 1
ATOM 4072 C C . PRO A 1 541 ? 10.555 -10.437 -11.008 1.00 88.00 541 PRO A C 1
ATOM 4074 O O . PRO A 1 541 ? 10.653 -11.657 -10.955 1.00 88.00 541 PRO A O 1
ATOM 4077 N N . ALA A 1 542 ? 9.727 -9.846 -11.878 1.00 82.56 542 ALA A N 1
ATOM 4078 C CA . ALA A 1 542 ? 8.884 -10.628 -12.797 1.00 82.56 542 ALA A CA 1
ATOM 4079 C C . ALA A 1 542 ? 9.704 -11.465 -13.796 1.00 82.56 542 ALA A C 1
ATOM 4081 O O . ALA A 1 542 ? 9.346 -12.604 -14.094 1.00 82.56 542 ALA A O 1
ATOM 4082 N N . ALA A 1 543 ? 10.840 -10.942 -14.269 1.00 86.44 543 ALA A N 1
ATOM 4083 C CA . ALA A 1 543 ? 11.751 -11.704 -15.114 1.00 86.44 543 ALA A CA 1
ATOM 4084 C C . ALA A 1 543 ? 12.427 -12.825 -14.332 1.00 86.44 543 ALA A C 1
ATOM 4086 O O . ALA A 1 543 ? 12.477 -13.946 -14.825 1.00 86.44 543 ALA A O 1
ATOM 4087 N N . GLN A 1 544 ? 12.872 -12.556 -13.101 1.00 89.44 544 GLN A N 1
ATOM 4088 C CA . GLN A 1 544 ? 13.446 -13.569 -12.210 1.00 89.44 544 GLN A CA 1
ATOM 4089 C C . GLN A 1 544 ? 12.456 -14.703 -11.929 1.00 89.44 544 GLN A C 1
ATOM 4091 O O . GLN A 1 544 ? 12.815 -15.868 -12.088 1.00 89.44 544 GLN A O 1
ATOM 4096 N N . ALA A 1 545 ? 11.195 -14.381 -11.631 1.00 84.31 545 ALA A N 1
ATOM 4097 C CA . ALA A 1 545 ? 10.127 -15.368 -11.496 1.00 84.31 545 ALA A CA 1
ATOM 4098 C C . ALA A 1 545 ? 9.937 -16.177 -12.790 1.00 84.31 545 ALA A C 1
ATOM 4100 O O . ALA A 1 545 ? 9.807 -17.404 -12.762 1.00 84.31 545 ALA A O 1
ATOM 4101 N N . TRP A 1 546 ? 9.973 -15.508 -13.947 1.00 80.56 546 TRP A N 1
ATOM 4102 C CA . TRP A 1 546 ? 9.824 -16.158 -15.245 1.00 80.56 546 TRP A CA 1
ATOM 4103 C C . TRP A 1 546 ? 10.973 -17.123 -15.565 1.00 80.56 546 TRP A C 1
ATOM 4105 O O . TRP A 1 546 ? 10.698 -18.257 -15.975 1.00 80.56 546 TRP A O 1
ATOM 4115 N N . ILE A 1 547 ? 12.232 -16.718 -15.342 1.00 84.38 547 ILE A N 1
ATOM 4116 C CA . ILE A 1 547 ? 13.428 -17.562 -15.531 1.00 84.38 547 ILE A CA 1
ATOM 4117 C C . ILE A 1 547 ? 13.725 -18.480 -14.358 1.00 84.38 547 ILE A C 1
ATOM 4119 O O . ILE A 1 547 ? 14.748 -19.163 -14.402 1.00 84.38 547 ILE A O 1
ATOM 4123 N N . ARG A 1 548 ? 12.857 -18.526 -13.342 1.00 84.00 548 ARG A N 1
ATOM 4124 C CA . ARG A 1 548 ? 13.017 -19.467 -12.237 1.00 84.00 548 ARG A CA 1
ATOM 4125 C C . ARG A 1 548 ? 14.277 -19.184 -11.402 1.00 84.00 548 ARG A C 1
ATOM 4127 O O . ARG A 1 548 ? 14.968 -20.103 -10.979 1.00 84.00 548 ARG A O 1
ATOM 4134 N N . TYR A 1 549 ? 14.603 -17.904 -11.226 1.00 87.62 549 TYR A N 1
ATOM 4135 C CA . TYR A 1 549 ? 15.780 -17.447 -10.493 1.00 87.62 549 TYR A CA 1
ATOM 4136 C C . TYR A 1 549 ? 15.409 -16.995 -9.085 1.00 87.62 549 TYR A C 1
ATOM 4138 O O . TYR A 1 549 ? 14.646 -16.047 -8.918 1.00 87.62 549 TYR A O 1
ATOM 4146 N N . ASP A 1 550 ? 16.022 -17.619 -8.088 1.00 87.00 550 ASP A N 1
ATOM 4147 C CA . ASP A 1 550 ? 15.874 -17.315 -6.663 1.00 87.00 550 ASP A CA 1
ATOM 4148 C C . ASP A 1 550 ? 17.222 -17.211 -5.934 1.00 87.00 550 ASP A C 1
ATOM 4150 O O . ASP A 1 550 ? 17.278 -17.220 -4.706 1.00 87.00 550 ASP A O 1
ATOM 4154 N N . GLY A 1 551 ? 18.320 -17.012 -6.676 1.00 88.25 551 GLY A N 1
ATOM 4155 C CA . GLY A 1 551 ? 19.675 -16.858 -6.125 1.00 88.25 551 GLY A CA 1
ATOM 4156 C C . GLY A 1 551 ? 19.845 -15.684 -5.148 1.00 88.25 551 GLY A C 1
ATOM 4157 O O . GLY A 1 551 ? 20.895 -15.533 -4.537 1.00 88.25 551 GLY A O 1
ATOM 4158 N N . PHE A 1 552 ? 18.823 -14.838 -5.010 1.00 89.12 552 PHE A N 1
ATOM 4159 C CA . PHE A 1 552 ? 18.741 -13.751 -4.037 1.00 89.12 552 PHE A CA 1
ATOM 4160 C C . PHE A 1 552 ? 18.219 -14.181 -2.654 1.00 89.12 552 PHE A C 1
ATOM 4162 O O . PHE A 1 552 ? 18.273 -13.379 -1.723 1.00 89.12 552 PHE A O 1
ATOM 4169 N N . ALA A 1 553 ? 17.667 -15.391 -2.522 1.00 88.75 553 ALA A N 1
ATOM 4170 C CA . ALA A 1 553 ? 17.112 -15.940 -1.284 1.00 88.75 553 ALA A CA 1
ATOM 4171 C C . ALA A 1 553 ? 18.195 -16.637 -0.434 1.00 88.75 553 ALA A C 1
ATOM 4173 O O . ALA A 1 553 ? 18.028 -17.759 0.050 1.00 88.75 553 ALA A O 1
ATOM 4174 N N . ASP A 1 554 ? 19.334 -15.960 -0.272 1.00 84.88 554 ASP A N 1
ATOM 4175 C CA . ASP A 1 554 ? 20.552 -16.465 0.368 1.00 84.88 554 ASP A CA 1
ATOM 4176 C C . ASP A 1 554 ? 20.648 -16.140 1.877 1.00 84.88 554 ASP A C 1
ATOM 4178 O O . ASP A 1 554 ? 21.599 -16.543 2.555 1.00 84.88 554 ASP A O 1
ATOM 4182 N N . GLY A 1 555 ? 19.636 -15.478 2.447 1.00 76.69 555 GLY A N 1
ATOM 4183 C CA . GLY A 1 555 ? 19.447 -15.293 3.887 1.00 76.69 555 GLY A CA 1
ATOM 4184 C C . GLY A 1 555 ? 19.026 -13.875 4.299 1.00 76.69 555 GLY A C 1
ATOM 4185 O O . GLY A 1 555 ? 19.598 -12.868 3.862 1.00 76.69 555 GLY A O 1
ATOM 4186 N N . GLY A 1 556 ? 18.068 -13.797 5.228 1.00 77.69 556 GLY A N 1
ATOM 4187 C CA . GLY A 1 556 ? 17.515 -12.558 5.787 1.00 77.69 556 GLY A CA 1
ATOM 4188 C C . GLY A 1 556 ? 18.444 -11.774 6.711 1.00 77.69 556 GLY A C 1
ATOM 4189 O O . GLY A 1 556 ? 19.655 -11.984 6.751 1.00 77.69 556 GLY A O 1
ATOM 4190 N N . ASP A 1 557 ? 17.883 -10.824 7.455 1.00 80.94 557 ASP A N 1
ATOM 4191 C CA . ASP A 1 557 ? 18.638 -9.882 8.303 1.00 80.94 557 ASP A CA 1
ATOM 4192 C C . ASP A 1 557 ? 19.186 -10.502 9.602 1.00 80.94 557 ASP A C 1
ATOM 4194 O O . ASP A 1 557 ? 19.827 -9.820 10.399 1.00 80.94 557 ASP A O 1
ATOM 4198 N N . GLY A 1 558 ? 18.956 -11.800 9.811 1.00 76.88 558 GLY A N 1
ATOM 4199 C CA . GLY A 1 558 ? 19.476 -12.537 10.956 1.00 76.88 558 GLY A CA 1
ATOM 4200 C C . GLY A 1 558 ? 21.011 -12.625 10.980 1.00 76.88 558 GLY A C 1
ATOM 4201 O O . GLY A 1 558 ? 21.676 -12.478 9.950 1.00 76.88 558 GLY A O 1
ATOM 4202 N N . PRO A 1 559 ? 21.599 -12.938 12.151 1.00 70.88 559 PRO A N 1
ATOM 4203 C CA . PRO A 1 559 ? 23.053 -12.989 12.341 1.00 70.88 559 PRO A CA 1
ATOM 4204 C C . PRO A 1 559 ? 23.736 -14.072 11.495 1.00 70.88 559 PRO A C 1
ATOM 4206 O O . PRO A 1 559 ? 24.943 -14.014 11.264 1.00 70.88 559 PRO A O 1
ATOM 4209 N N . ARG A 1 560 ? 22.973 -15.063 11.020 1.00 75.12 560 ARG A N 1
ATOM 4210 C CA . ARG A 1 560 ? 23.449 -16.123 10.137 1.00 75.12 560 ARG A CA 1
ATOM 4211 C C . ARG A 1 560 ? 22.660 -16.100 8.835 1.00 75.12 560 ARG A C 1
ATOM 4213 O O . ARG A 1 560 ? 21.440 -16.240 8.841 1.00 75.12 560 ARG A O 1
ATOM 4220 N N . LYS A 1 561 ? 23.377 -15.980 7.719 1.00 78.06 561 LYS A N 1
ATOM 4221 C CA . LYS A 1 561 ? 22.813 -16.185 6.384 1.00 78.06 561 LYS A CA 1
ATOM 4222 C C . LYS A 1 561 ? 22.505 -17.666 6.202 1.00 78.06 561 LYS A C 1
ATOM 4224 O O . LYS A 1 561 ? 23.365 -18.510 6.450 1.00 78.06 561 LYS A O 1
ATOM 4229 N N . GLN A 1 562 ? 21.259 -17.964 5.848 1.00 79.56 562 GLN A N 1
ATOM 4230 C CA . GLN A 1 562 ? 20.765 -19.332 5.726 1.00 79.56 562 GLN A CA 1
ATOM 4231 C C . GLN A 1 562 ? 21.390 -20.039 4.512 1.00 79.56 562 GLN A C 1
ATOM 4233 O O . GLN A 1 562 ? 21.603 -21.245 4.574 1.00 79.56 562 GLN A O 1
ATOM 4238 N N . GLY A 1 563 ? 21.738 -19.284 3.460 1.00 82.06 563 GLY A N 1
ATOM 4239 C CA . GLY A 1 563 ? 22.414 -19.780 2.265 1.00 82.06 563 GLY A CA 1
ATOM 4240 C C . GLY A 1 563 ? 21.628 -20.853 1.512 1.00 82.06 563 GLY A C 1
ATOM 4241 O O . GLY A 1 563 ? 20.427 -21.034 1.721 1.00 82.06 563 GLY A O 1
ATOM 4242 N N . PHE A 1 564 ? 22.342 -21.564 0.644 1.00 83.06 564 PHE A N 1
ATOM 4243 C CA . PHE A 1 564 ? 21.884 -22.786 -0.011 1.00 83.06 564 PHE A CA 1
ATOM 4244 C C . PHE A 1 564 ? 22.559 -23.977 0.682 1.00 83.06 564 PHE A C 1
ATOM 4246 O O . PHE A 1 564 ? 23.775 -23.965 0.893 1.00 83.06 564 PHE A O 1
ATOM 4253 N N . SER A 1 565 ? 21.772 -24.973 1.081 1.00 81.06 565 SER A N 1
ATOM 4254 C CA . SER A 1 565 ? 22.257 -26.247 1.625 1.00 81.06 565 SER A CA 1
ATOM 4255 C C . SER A 1 565 ? 22.621 -27.227 0.507 1.00 81.06 565 SER A C 1
ATOM 4257 O O . SER A 1 565 ? 23.557 -28.016 0.642 1.00 81.06 565 SER A O 1
ATOM 4259 N N . THR A 1 566 ? 21.904 -27.150 -0.607 1.00 78.81 566 THR A N 1
ATOM 4260 C CA . THR A 1 566 ? 22.032 -27.993 -1.785 1.00 78.81 566 THR A CA 1
ATOM 4261 C C . THR A 1 566 ? 22.846 -27.236 -2.833 1.00 78.81 566 THR A C 1
ATOM 4263 O O . THR A 1 566 ? 22.417 -26.222 -3.372 1.00 78.81 566 THR A O 1
ATOM 4266 N N . THR A 1 567 ? 24.065 -27.699 -3.115 1.00 74.62 567 THR A N 1
ATOM 4267 C CA . THR A 1 567 ? 24.976 -27.035 -4.078 1.00 74.62 567 THR A CA 1
ATOM 4268 C C . THR A 1 567 ? 25.167 -27.830 -5.371 1.00 74.62 567 THR A C 1
ATOM 4270 O O . THR A 1 567 ? 25.949 -27.439 -6.241 1.00 74.62 567 THR A O 1
ATOM 4273 N N . HIS A 1 568 ? 24.449 -28.946 -5.519 1.00 78.81 568 HIS A N 1
ATOM 4274 C CA . HIS A 1 568 ? 24.502 -29.788 -6.706 1.00 78.81 568 HIS A CA 1
ATOM 4275 C C . HIS A 1 568 ? 23.604 -29.245 -7.820 1.00 78.81 568 HIS A C 1
ATOM 4277 O O . HIS A 1 568 ? 22.478 -28.803 -7.602 1.00 78.81 568 HIS A O 1
ATOM 4283 N N . ALA A 1 569 ? 24.107 -29.293 -9.053 1.00 75.62 569 ALA A N 1
ATOM 4284 C CA . ALA A 1 569 ? 23.351 -28.847 -10.213 1.00 75.62 569 ALA A CA 1
ATOM 4285 C C . ALA A 1 569 ? 22.129 -29.748 -10.456 1.00 75.62 569 ALA A C 1
ATOM 4287 O O . ALA A 1 569 ? 22.272 -30.958 -10.618 1.00 75.62 569 ALA A O 1
ATOM 4288 N N . GLY A 1 570 ? 20.947 -29.137 -10.566 1.00 74.56 570 GLY A N 1
ATOM 4289 C CA . GLY A 1 570 ? 19.690 -29.840 -10.842 1.00 74.56 570 GLY A CA 1
ATOM 4290 C C . GLY A 1 570 ? 18.946 -30.332 -9.602 1.00 74.56 570 GLY A C 1
ATOM 4291 O O . GLY A 1 570 ? 17.848 -30.857 -9.756 1.00 74.56 570 GLY A O 1
ATOM 4292 N N . GLU A 1 571 ? 19.503 -30.131 -8.407 1.00 77.75 571 GLU A N 1
ATOM 4293 C CA . GLU A 1 571 ? 18.808 -30.378 -7.147 1.00 77.75 571 GLU A CA 1
ATOM 4294 C C . GLU A 1 571 ? 18.193 -29.081 -6.612 1.00 77.75 571 GLU A C 1
ATOM 4296 O O . GLU A 1 571 ? 18.768 -28.000 -6.758 1.00 77.75 571 GLU A O 1
ATOM 4301 N N . TRP A 1 572 ? 17.017 -29.206 -6.000 1.00 76.06 572 TRP A N 1
ATOM 4302 C CA . TRP A 1 572 ? 16.282 -28.091 -5.414 1.00 76.06 572 TRP A CA 1
ATOM 4303 C C . TRP A 1 572 ? 16.435 -28.093 -3.892 1.00 76.06 572 TRP A C 1
ATOM 4305 O O . TRP A 1 572 ? 16.547 -29.136 -3.247 1.00 76.06 572 TRP A O 1
ATOM 4315 N N . GLU A 1 573 ? 16.429 -26.910 -3.301 1.00 80.44 573 GLU A N 1
ATOM 4316 C CA . GLU A 1 573 ? 16.292 -26.721 -1.869 1.00 80.44 573 GLU A CA 1
ATOM 4317 C C . GLU A 1 573 ? 14.884 -27.109 -1.400 1.00 80.44 573 GLU A C 1
ATOM 4319 O O . GLU A 1 573 ? 13.907 -26.828 -2.097 1.00 80.44 573 GLU A O 1
ATOM 4324 N N . PRO A 1 574 ? 14.726 -27.618 -0.166 1.00 77.56 574 PRO A N 1
ATOM 4325 C CA . PRO A 1 574 ? 13.412 -27.962 0.385 1.00 77.56 574 PRO A CA 1
ATOM 4326 C C . PRO A 1 574 ? 12.415 -26.794 0.451 1.00 77.56 574 PRO A C 1
ATOM 4328 O O . PRO A 1 574 ? 11.210 -27.009 0.515 1.00 77.56 574 PRO A O 1
ATOM 4331 N N . TRP A 1 575 ? 12.904 -25.551 0.474 1.00 78.12 575 TRP A N 1
ATOM 4332 C CA . TRP A 1 575 ? 12.067 -24.349 0.495 1.00 78.12 575 TRP A CA 1
ATOM 4333 C C . TRP A 1 575 ? 11.700 -23.840 -0.908 1.00 78.12 575 TRP A C 1
ATOM 4335 O O . TRP A 1 575 ? 10.813 -22.991 -1.026 1.00 78.12 575 TRP A O 1
ATOM 4345 N N . GLN A 1 576 ? 12.362 -24.323 -1.968 1.00 76.44 576 GLN A N 1
ATOM 4346 C CA . GLN A 1 576 ? 12.059 -23.924 -3.341 1.00 76.44 576 GLN A CA 1
ATOM 4347 C C . GLN A 1 576 ? 10.715 -24.520 -3.781 1.00 76.44 576 GLN A C 1
ATOM 4349 O O . GLN A 1 576 ? 10.440 -25.707 -3.618 1.00 76.44 576 GLN A O 1
ATOM 4354 N N . ARG A 1 577 ? 9.861 -23.680 -4.373 1.00 68.12 577 ARG A N 1
ATOM 4355 C CA . ARG A 1 577 ? 8.559 -24.072 -4.936 1.00 68.12 577 ARG A CA 1
ATOM 4356 C C . ARG A 1 577 ? 8.538 -23.796 -6.432 1.00 68.12 577 ARG A C 1
ATOM 4358 O O . ARG A 1 577 ? 9.206 -22.877 -6.900 1.00 68.12 577 ARG A O 1
ATOM 4365 N N . ASP A 1 578 ? 7.725 -24.531 -7.190 1.00 66.06 578 ASP A N 1
ATOM 4366 C CA . ASP A 1 578 ? 7.461 -24.174 -8.582 1.00 66.06 578 ASP A CA 1
ATOM 4367 C C . ASP A 1 578 ? 6.576 -22.930 -8.594 1.00 66.06 578 ASP A C 1
ATOM 4369 O O . ASP A 1 578 ? 5.355 -23.006 -8.449 1.00 66.06 578 ASP A O 1
ATOM 4373 N N . TRP A 1 579 ? 7.190 -21.768 -8.795 1.00 64.19 579 TRP A N 1
ATOM 4374 C CA . TRP A 1 579 ? 6.492 -20.487 -8.724 1.00 64.19 579 TRP A CA 1
ATOM 4375 C C . TRP A 1 579 ? 5.381 -20.331 -9.771 1.00 64.19 579 TRP A C 1
ATOM 4377 O O . TRP A 1 579 ? 4.544 -19.453 -9.614 1.00 64.19 579 TRP A O 1
ATOM 4387 N N . ARG A 1 580 ? 5.337 -21.166 -10.822 1.00 56.88 580 ARG A N 1
ATOM 4388 C CA . ARG A 1 580 ? 4.258 -21.137 -11.829 1.00 56.88 580 ARG A CA 1
ATOM 4389 C C . ARG A 1 580 ? 3.044 -21.975 -11.446 1.00 56.88 580 ARG A C 1
ATOM 4391 O O . ARG A 1 580 ? 1.961 -21.721 -11.954 1.00 56.88 580 ARG A O 1
ATOM 4398 N N . THR A 1 581 ? 3.229 -23.004 -10.623 1.00 55.78 581 THR A N 1
ATOM 4399 C CA . THR A 1 581 ? 2.154 -23.946 -10.266 1.00 55.78 581 THR A CA 1
ATOM 4400 C C . THR A 1 581 ? 1.824 -23.936 -8.777 1.00 55.78 581 THR A C 1
ATOM 4402 O O . THR A 1 581 ? 0.870 -24.589 -8.367 1.00 55.78 581 THR A O 1
ATOM 4405 N N . GLY A 1 582 ? 2.617 -23.228 -7.966 1.00 52.53 582 GLY A N 1
ATOM 4406 C CA . GLY A 1 582 ? 2.504 -23.191 -6.509 1.00 52.53 582 GLY A CA 1
ATOM 4407 C C . GLY A 1 582 ? 2.866 -24.511 -5.821 1.00 52.53 582 GLY A C 1
ATOM 4408 O O . GLY A 1 582 ? 2.859 -24.570 -4.594 1.00 52.53 582 GLY A O 1
ATOM 4409 N N . LYS A 1 583 ? 3.190 -25.562 -6.586 1.00 51.53 583 LYS A N 1
ATOM 4410 C CA . LYS A 1 583 ? 3.485 -26.901 -6.073 1.00 51.53 583 LYS A CA 1
ATOM 4411 C C . LYS A 1 583 ? 4.934 -27.008 -5.617 1.00 51.53 583 LYS A C 1
ATOM 4413 O O . LYS A 1 583 ? 5.821 -26.359 -6.170 1.00 51.53 583 LYS A O 1
ATOM 4418 N N . GLU A 1 584 ? 5.173 -27.864 -4.631 1.00 53.94 584 GLU A N 1
ATOM 4419 C CA . GLU A 1 584 ? 6.527 -28.286 -4.278 1.00 53.94 584 GLU A CA 1
ATOM 4420 C C . GLU A 1 584 ? 7.203 -28.918 -5.499 1.00 53.94 584 GLU A C 1
ATOM 4422 O O . GLU A 1 584 ? 6.600 -29.724 -6.219 1.00 53.94 584 GLU A O 1
ATOM 4427 N N . LEU A 1 585 ? 8.452 -28.526 -5.749 1.00 54.78 585 LEU A N 1
ATOM 4428 C CA . LEU A 1 585 ? 9.284 -29.178 -6.750 1.00 54.78 585 LEU A CA 1
ATOM 4429 C C . LEU A 1 585 ? 9.709 -30.518 -6.147 1.00 54.78 585 LEU A C 1
ATOM 4431 O O . LEU A 1 585 ? 10.611 -30.570 -5.318 1.00 54.78 585 LEU A O 1
ATOM 4435 N N . GLN A 1 586 ? 8.996 -31.592 -6.494 1.00 47.03 586 GLN A N 1
ATOM 4436 C CA . GLN A 1 586 ? 9.402 -32.936 -6.085 1.00 47.03 586 GLN A CA 1
ATOM 4437 C C . GLN A 1 586 ? 10.775 -33.255 -6.689 1.00 47.03 586 GLN A C 1
ATOM 4439 O O . GLN A 1 586 ? 11.003 -32.981 -7.872 1.00 47.03 586 GLN A O 1
ATOM 4444 N N . ALA A 1 587 ? 11.659 -33.788 -5.843 1.00 40.97 587 ALA A N 1
ATOM 4445 C CA . ALA A 1 587 ? 13.013 -34.215 -6.187 1.00 40.97 587 ALA A CA 1
ATOM 4446 C C . ALA A 1 587 ? 13.035 -35.324 -7.248 1.00 40.97 587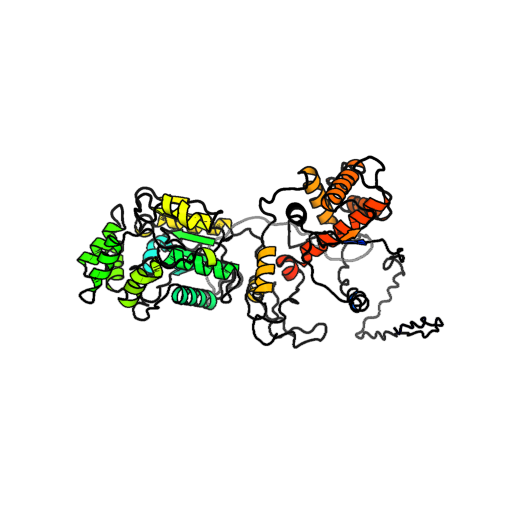 ALA A C 1
ATOM 4448 O O . ALA A 1 587 ? 12.150 -36.213 -7.199 1.00 40.97 587 ALA A O 1
#

Radius of gyration: 32.74 Å; Cα contacts (8 Å, |Δi|>4): 821; chains: 1; bounding box: 108×68×89 Å

Secondary structure (DSSP, 8-state):
-------PPPP-----------------S---------S-SS----------EEE-TTSPP----TTSTTTSSTTSS----------------------------PPP--------------S----GGG-PPPPEEEEEPPTT--GGGGHHHHHHHGGGSEEEEE--TTSGGGTTS--SSHHHHHHHHHHHHHHT--SSEEEEEETHHHHHHHHHHHHHHTT-TTPPPPSEEEEESPPPSS-----HHHHHHHHHTTTTSS--HHHHHHHHHHH-SSPPPHHHHHHHHHHHHHS-HHHHHHHHHTGGG---HHHH----S-EEEEEETT-TTTSHHHIIIIIGGG-TT-EEEEETT--S-HHHH-HHHHHHHHHHHHHHHTTS-PPPHHHHHHHHSTTB-HHHHHHHHHHHS--TT---SS-HHHHHHHHHHHHHHS--TTT---HHHHHHHHHHTT---SEEETTS--HHHHHHHHHHHHHHH-TTGGGS-HHHHHHHHHHHHTT-S---STTS--HHHHHHHHHHHHHHHHHHHHHSHHHHHHTT--TT-SB-SSSS----S--STTPPPTT-B-TTT--B---

Organism: NCBI:txid2306585

pLDDT: mean 75.56, std 27.31, range [20.36, 98.88]

InterPro domains:
  IPR000073 Alpha/beta hydrolase fold-1 [PF00561] (135-238)
  IPR027056 Gluconate 2-dehydrogenase subunit 3 [PF13618] (425-544)
  IPR029058 Alpha/Beta hydrolase fold [G3DSA:3.40.50.1820] (127-382)
  IPR029058 Alpha/Beta hydrolase fold [SSF53474] (133-376)
  IPR050266 AB hydrolase superfamily [PTHR43798] (130-381)

Nearest PDB structures (foldseek):
  8pi1-assembly3_I  TM=8.432E-01  e=1.846E-09  Pseudomonas fluorescens
  1a8s-assembly1_A  TM=8.105E-01  e=2.644E-09  Pseudomonas fluorescens
  7k38-assembly1_A  TM=8.374E-01  e=4.651E-09  Pisum sativum
  6azb-assembly2_B  TM=8.035E-01  e=1.005E-08  Physcomitrium patens
  3qmw-assembly1_A  TM=6.942E-01  e=2.368E-10  Streptomyces coelicolor

Sequence (587 aa):
MPVFEHGPPTSHPGLGQDFSIQWNGVSKCGGNGRVRLKRTDLLRIPAASPASVRHESGASSKQWSRGSLRSHLDQRGGVVSRLADRRGLEARCARTSASGRGRIEPLTASGCRSAAECPGAPAGALDERTRVARPTLFLLHALGLSARSWDGVIDAIGDGLDVVALDLPGYGDNAASPLLTVRETAEWVAARIREREPDEWLIAGHSMGGKIATIVTAWAERAEHGLIPPTGLVLVDASTPGPEPMAEERRALMEQWWASGTISAEDAAAYIHANTAGPIPGAVRETAIADVQRSSRVAWLEWLRRGSLEDWSDEVGVLRTPTAIVVGAEDPDLGAVNQERLNLPHVPNAVVHEVDGAGHDSLLQYPGEVARFVTGLAARVEGTAALPPAFARLIASDRVSARTRRVMMRRLDGPGDAPRVFSPAQRALLTVLVARVLPQRGTDLDIAGRIDAEFAAGHGDGWRFAELPPDAEAWRQGLDTLAEQVPDFAALTGAAQEAVLDRVWDGGIGSDADGRLTGSQMRLWLKDVQAEAVRMWLSHPAAQAWIRYDGFADGGDGPRKQGFSTTHAGEWEPWQRDWRTGKELQA

Foldseek 3Di:
DDDDDDDDDDDDDDDDDDDDDDDDDDDDDDDDDDDDDDPDDDDDPDPDDDFDKDFDPDDDDDDDDPPPPPPVVVVPPPDDDDDDDDDDDDDDDDDDDDDDDDDDDDDDDDDDDDDDDDPDDDDDPPDPPDDPQAAEEEEAEAQLAALCLLVLLDVLLPPRHNYHYGGFQQFDVNVVGHDQELVVRLLVVLVVVVVVLTLAYEYEAAALGLLSQLLNQLCQLLLHSLHHHHQEYEYELYQFLAAFQDDPVNLVVQLCCCVVPWRDLVNLLVVVVVQWLDDFDPVSSVNSSVRNRSGHNNNNNSCSVPVNHDHCPVVSQAGPRQYEYEYECAAPGSHPVNCVVGVCRNYVNYDYHYDYRGGSSNCRVCSNVSSCRVNVSSVVSVDQQDFLSLLSSLLSDQLFASVRSNLQSVLSDALPPADFLDDPQLLLLLQLLLCLLDVPPQRPHSLSSNVRSCVSVVHDPRMARPLADPLSLRSRQLSVQCCVQPVCLSVDDSVVVVVVVVCLLVLVGWDPDPSHGHSVSSNRNSVRSNVSSCVSQCSHSNSCLVVVHDQNSQGYPDPDGPGAPDPDPPDDDQSRANSVPRHRPDD

Mean predicted aligned error: 16.32 Å

Solvent-accessible surface area (backbone atoms only — not comparable to full-atom values): 34840 Å² total; per-residue (Å²): 135,85,86,88,87,90,82,83,88,87,82,87,84,92,82,90,80,90,80,85,82,84,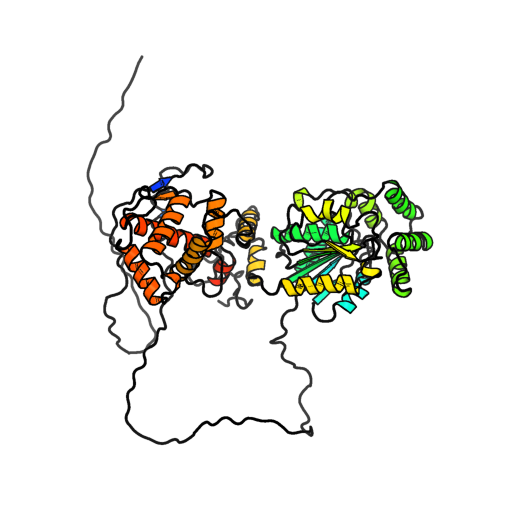81,87,82,80,90,81,86,89,80,97,72,94,75,92,79,75,96,75,91,82,88,86,78,73,92,69,76,86,77,58,72,41,77,56,95,80,65,84,88,74,93,75,71,92,80,57,74,74,68,63,67,75,70,72,78,80,85,86,88,88,88,85,88,88,83,88,79,92,78,90,85,87,86,82,89,80,89,84,90,80,88,88,80,88,85,81,82,87,91,84,87,85,91,81,91,81,93,85,74,86,90,83,75,79,72,81,87,70,68,78,83,54,45,32,35,38,35,31,38,34,83,44,35,22,32,70,59,43,49,57,24,52,65,57,51,49,89,72,50,43,75,45,61,39,44,53,57,8,14,51,94,29,20,91,52,54,48,74,44,58,65,59,47,28,52,50,50,44,48,57,52,50,76,66,62,64,73,43,34,32,40,34,7,25,21,57,16,14,28,37,45,50,47,42,43,35,36,11,57,45,31,38,91,56,27,61,54,46,59,30,39,37,31,34,26,34,38,34,44,34,53,53,77,67,54,66,68,60,51,52,51,65,54,52,44,47,73,82,73,49,47,47,74,65,57,26,46,49,50,56,51,74,31,37,63,55,88,53,57,67,70,61,49,54,51,46,29,55,27,35,43,56,32,20,70,63,25,56,48,30,33,69,76,40,44,45,59,42,70,37,47,81,79,41,42,70,50,80,55,51,33,41,35,39,22,10,60,56,16,90,60,43,12,61,72,45,35,57,68,51,38,32,75,32,31,73,80,38,55,83,40,74,38,85,72,17,7,52,45,27,48,64,64,41,15,58,63,53,20,50,52,54,53,52,50,57,68,68,47,83,75,61,92,70,58,45,45,56,47,41,48,50,48,13,29,71,3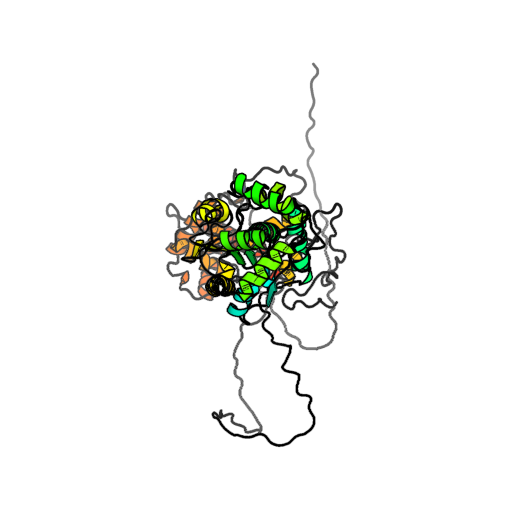4,24,21,63,68,57,30,42,53,43,47,58,46,66,53,70,49,74,90,52,63,72,72,58,52,74,68,48,46,54,48,42,42,52,51,45,51,69,73,50,73,56,84,91,55,82,68,67,56,48,53,38,52,32,30,34,47,52,70,73,49,74,95,45,66,44,56,61,85,48,61,63,65,74,55,36,54,51,22,42,47,52,32,48,41,69,79,38,72,58,52,81,77,44,55,72,70,56,41,50,56,50,51,53,34,22,66,73,34,75,39,54,35,92,52,89,81,40,28,37,19,70,41,30,28,52,50,51,49,50,54,47,53,50,53,49,50,56,45,67,66,20,52,59,41,21,62,70,71,71,57,62,87,73,50,40,24,19,83,56,99,62,63,68,45,76,89,61,86,54,89,94,61,76,49,94,85,52,54,38,46,90,74,68,40,73,63,79,130